Protein 2CWZ (pdb70)

B-factor: mean 22.05, std 9.09, range [7.59, 57.37]

CATH classification: 3.10.129.10

Nearest PDB structures (foldseek):
  1sbk-assembly1_A  TM=8.187E-01  e=1.752E-06  Escherichia coli
  3r32-assembly1_A  TM=8.625E-01  e=6.546E-06  Arthrobacter sp.
  4k4c-assembly1_D  TM=8.256E-01  e=8.232E-06  Escherichia coli K-12
  1vh5-assembly1_A  TM=8.124E-01  e=4.139E-06  Escherichia coli
  3lz7-assembly1_A  TM=7.403E-01  e=2.771E-06  Haemophilus influenzae

Radius of gyration: 35.38 Å; Cα contacts (8 Å, |Δi|>4): 1167; chains: 4; bounding box: 105×49×68 Å

Structure (mmCIF, N/CA/C/O backbone):
data_2CWZ
#
_entry.id   2CWZ
#
_cell.length_a   109.501
_cell.length_b   114.104
_cell.length_c   49.823
_cell.angle_alpha   90.00
_cell.angle_beta   90.00
_cell.angle_gamma   90.00
#
_symmetry.space_group_name_H-M   'P 21 21 2'
#
loop_
_entity.id
_entity.type
_entity.pdbx_description
1 polymer 'thioesterase family protein'
2 non-polymer 1,2-ETHANEDIOL
3 water water
#
loop_
_atom_site.group_PDB
_atom_site.id
_atom_site.type_symbol
_atom_site.label_atom_id
_atom_site.label_alt_id
_atom_site.label_comp_id
_atom_site.label_asym_id
_atom_site.label_entity_id
_atom_site.label_seq_id
_atom_site.pdbx_PDB_ins_code
_atom_site.Cartn_x
_atom_site.Cartn_y
_atom_site.Cartn_z
_atom_site.occupancy
_atom_site.B_iso_or_equiv
_atom_site.auth_seq_id
_atom_site.auth_comp_id
_atom_site.auth_asym_id
_atom_site.auth_atom_id
_atom_site.pdbx_PDB_model_num
ATOM 9 N N . ARG A 1 2 ? 60.819 27.138 43.518 1.00 26.56 2 ARG A N 1
ATOM 10 C CA . ARG A 1 2 ? 60.899 25.713 43.233 1.00 25.06 2 ARG A CA 1
ATOM 11 C C . ARG A 1 2 ? 61.826 25.109 44.288 1.00 25.02 2 ARG A C 1
ATOM 12 O O . ARG A 1 2 ? 62.748 25.770 44.762 1.00 23.10 2 ARG A O 1
ATOM 20 N N . PRO A 1 3 ? 61.591 23.846 44.672 1.00 24.88 3 PRO A N 1
ATOM 21 C CA . PRO A 1 3 ? 62.429 23.192 45.682 1.00 24.39 3 PRO A CA 1
ATOM 22 C C . PRO A 1 3 ? 63.887 23.044 45.251 1.00 23.57 3 PRO A C 1
ATOM 23 O O . PRO A 1 3 ? 64.174 22.565 44.155 1.00 23.02 3 PRO A O 1
ATOM 27 N N . ILE A 1 4 ? 64.805 23.464 46.116 1.00 22.12 4 ILE A N 1
ATOM 28 C CA . ILE A 1 4 ? 66.232 23.362 45.827 1.00 21.10 4 ILE A CA 1
ATOM 29 C C . ILE A 1 4 ? 66.704 21.978 46.252 1.00 20.92 4 ILE A C 1
ATOM 30 O O . ILE A 1 4 ? 66.424 21.540 47.366 1.00 20.42 4 ILE A O 1
ATOM 35 N N . PRO A 1 5 ? 67.423 21.268 45.369 1.00 21.23 5 PRO A N 1
ATOM 36 C CA . PRO A 1 5 ? 67.910 19.929 45.713 1.00 22.29 5 PRO A CA 1
ATOM 37 C C . PRO A 1 5 ? 68.854 19.986 46.908 1.00 22.64 5 PRO A C 1
ATOM 38 O O . PRO A 1 5 ? 69.642 20.921 47.041 1.00 20.39 5 PRO A O 1
ATOM 42 N N . GLU A 1 6 ? 68.775 18.990 47.780 1.00 23.42 6 GLU A N 1
ATOM 43 C CA . GLU A 1 6 ? 69.659 18.962 48.931 1.00 24.30 6 GLU A CA 1
ATOM 44 C C . GLU A 1 6 ? 71.076 18.817 48.387 1.00 23.32 6 GLU A C 1
ATOM 45 O O . GLU A 1 6 ? 71.326 17.999 47.499 1.00 20.50 6 GLU A O 1
ATOM 51 N N . GLY A 1 7 ? 71.996 19.626 48.900 1.00 20.74 7 GLY A N 1
ATOM 52 C CA . GLY A 1 7 ? 73.371 19.554 48.444 1.00 18.93 7 GLY A CA 1
ATOM 53 C C . GLY A 1 7 ? 73.672 20.357 47.193 1.00 17.95 7 GLY A C 1
ATOM 54 O O . GLY A 1 7 ? 74.811 20.356 46.719 1.00 15.62 7 GLY A O 1
ATOM 55 N N . TYR A 1 8 ? 72.668 21.039 46.646 1.00 17.63 8 TYR A N 1
ATOM 56 C CA . TYR A 1 8 ? 72.877 21.843 45.444 1.00 16.56 8 TYR A CA 1
ATOM 57 C C . TYR A 1 8 ? 73.987 22.858 45.718 1.00 16.33 8 TYR A C 1
ATOM 58 O O . TYR A 1 8 ? 73.963 23.548 46.740 1.00 16.37 8 TYR A O 1
ATOM 67 N N . GLU A 1 9 ? 74.956 22.954 44.814 1.00 16.25 9 GLU A N 1
ATOM 68 C CA . GLU A 1 9 ? 76.058 23.891 45.003 1.00 16.07 9 GLU A CA 1
ATOM 69 C C . GLU A 1 9 ? 76.171 24.987 43.952 1.00 16.68 9 GLU A C 1
ATOM 70 O O . GLU A 1 9 ? 75.824 24.799 42.784 1.00 16.00 9 GLU A O 1
ATOM 76 N N . ALA A 1 10 ? 76.671 26.134 44.397 1.00 16.28 10 ALA A N 1
ATOM 77 C CA . ALA A 1 10 ? 76.905 27.290 43.545 1.00 17.00 10 ALA A CA 1
ATOM 78 C C . ALA A 1 10 ? 78.292 27.779 43.939 1.00 17.34 10 ALA A C 1
ATOM 79 O O . ALA A 1 10 ? 78.680 27.684 45.106 1.00 15.44 10 ALA A O 1
ATOM 81 N N . VAL A 1 11 ? 79.041 28.299 42.977 1.00 16.34 11 VAL A N 1
ATOM 82 C CA . VAL A 1 11 ? 80.387 28.767 43.265 1.00 18.84 11 VAL A CA 1
ATOM 83 C C . VAL A 1 11 ? 80.650 30.180 42.775 1.00 19.54 11 VAL A C 1
ATOM 84 O O . VAL A 1 11 ? 80.045 30.640 41.808 1.00 20.88 11 VAL A O 1
ATOM 88 N N . PHE A 1 12 ? 81.546 30.870 43.469 1.00 19.07 12 PHE A N 1
ATOM 89 C CA . PHE A 1 12 ? 81.958 32.201 43.066 1.00 18.26 12 PHE A CA 1
ATOM 90 C C . PHE A 1 12 ? 83.472 32.194 43.123 1.00 18.56 12 PHE A C 1
ATOM 91 O O . PHE A 1 12 ? 84.063 31.803 44.130 1.00 16.89 12 PHE A O 1
ATOM 99 N N . GLU A 1 13 ? 84.100 32.622 42.038 1.00 17.22 13 GLU A N 1
ATOM 100 C CA . GLU A 1 13 ? 85.549 32.645 41.981 1.00 19.10 13 GLU A CA 1
ATOM 101 C C . GLU A 1 13 ? 86.026 34.045 41.649 1.00 18.61 13 GLU A C 1
ATOM 102 O O . GLU A 1 13 ? 85.387 34.769 40.888 1.00 18.79 13 GLU A O 1
ATOM 108 N N . THR A 1 14 ? 87.149 34.430 42.235 1.00 19.70 14 THR A N 1
ATOM 109 C CA . THR A 1 14 ? 87.697 35.751 41.991 1.00 21.19 14 THR A CA 1
ATOM 110 C C . THR A 1 14 ? 89.184 35.733 42.281 1.00 21.31 14 THR A C 1
ATOM 111 O O . THR A 1 14 ? 89.756 34.693 42.614 1.00 20.53 14 THR A O 1
ATOM 115 N N . VAL A 1 15 ? 89.805 36.894 42.133 1.00 21.66 15 VAL A N 1
ATOM 116 C CA . VAL A 1 15 ? 91.223 37.050 42.400 1.00 21.52 15 VAL A CA 1
ATOM 117 C C . VAL A 1 15 ? 91.308 38.157 43.431 1.00 21.77 15 VAL A C 1
ATOM 118 O O . VAL A 1 15 ? 90.708 39.218 43.258 1.00 22.20 15 VAL A O 1
ATOM 122 N N . VAL A 1 16 ? 92.036 37.903 44.511 1.00 20.27 16 VAL A N 1
ATOM 123 C CA . VAL A 1 16 ? 92.183 38.887 45.570 1.00 21.18 16 VAL A CA 1
ATOM 124 C C . VAL A 1 16 ? 92.883 40.139 45.054 1.00 22.79 16 VAL A C 1
ATOM 125 O O . VAL A 1 16 ? 93.980 40.064 44.501 1.00 22.85 16 VAL A O 1
ATOM 129 N N . THR A 1 17 ? 92.239 41.287 45.224 1.00 22.64 17 THR A N 1
ATOM 130 C CA . THR A 1 17 ? 92.824 42.548 44.788 1.00 23.99 17 THR A CA 1
ATOM 131 C C . THR A 1 17 ? 93.214 43.350 46.016 1.00 25.41 17 THR A C 1
ATOM 132 O O . THR A 1 17 ? 92.751 43.073 47.125 1.00 24.05 17 THR A O 1
ATOM 136 N N . PRO A 1 18 ? 94.082 44.356 45.842 1.00 26.01 18 PRO A N 1
ATOM 137 C CA . PRO A 1 18 ? 94.497 45.170 46.986 1.00 25.71 18 PRO A CA 1
ATOM 138 C C . PRO A 1 18 ? 93.309 45.768 47.740 1.00 24.73 18 PRO A C 1
ATOM 139 O O . PRO A 1 18 ? 93.361 45.952 48.958 1.00 24.05 18 PRO A O 1
ATOM 143 N N . GLU A 1 19 ? 92.236 46.055 47.012 1.00 24.19 19 GLU A N 1
ATOM 144 C CA . GLU A 1 19 ? 91.042 46.642 47.603 1.00 25.59 19 GLU A CA 1
ATOM 145 C C . GLU A 1 19 ? 90.329 45.686 48.557 1.00 24.34 19 GLU A C 1
ATOM 146 O O . GLU A 1 19 ? 89.466 46.102 49.334 1.00 22.38 19 GLU A O 1
ATOM 160 N N . THR A 1 21 ? 91.858 43.810 50.968 1.00 21.63 21 THR A N 1
ATOM 161 C CA . THR A 1 21 ? 92.609 43.531 52.191 1.00 22.99 21 THR A CA 1
ATOM 162 C C . THR A 1 21 ? 91.990 44.230 53.402 1.00 23.32 21 THR A C 1
ATOM 163 O O . THR A 1 21 ? 91.135 45.102 53.253 1.00 25.59 21 THR A O 1
ATOM 167 N N . VAL A 1 22 ? 92.422 43.839 54.598 1.00 23.49 22 VAL A N 1
ATOM 168 C CA . VAL A 1 22 ? 91.895 44.414 55.834 1.00 24.39 22 VAL A CA 1
ATOM 169 C C . VAL A 1 22 ? 92.236 45.898 55.985 1.00 24.91 22 VAL A C 1
ATOM 170 O O . VAL A 1 22 ? 93.379 46.255 56.262 1.00 25.70 22 VAL A O 1
ATOM 174 N N . ARG A 1 23 ? 91.233 46.755 55.810 1.00 26.00 23 ARG A N 1
ATOM 175 C CA . ARG A 1 23 ? 91.420 48.200 55.926 1.00 27.30 23 ARG A CA 1
ATOM 176 C C . ARG A 1 23 ? 90.135 48.812 56.482 1.00 27.01 23 ARG A C 1
ATOM 177 O O . ARG A 1 23 ? 89.068 48.669 55.887 1.00 27.19 23 ARG A O 1
ATOM 185 N N . PHE A 1 24 ? 90.240 49.496 57.618 1.00 26.74 24 PHE A N 1
ATOM 186 C CA . PHE A 1 24 ? 89.070 50.097 58.256 1.00 26.83 24 PHE A CA 1
ATOM 187 C C . PHE A 1 24 ? 89.022 51.615 58.229 1.00 28.09 24 PHE A C 1
ATOM 188 O O . PHE A 1 24 ? 90.044 52.288 58.079 1.00 26.99 24 PHE A O 1
ATOM 196 N N . GLU A 1 25 ? 87.816 52.148 58.385 1.00 28.63 25 GLU A N 1
ATOM 197 C CA . GLU A 1 25 ? 87.638 53.585 58.449 1.00 30.11 25 GLU A CA 1
ATOM 198 C C . GLU A 1 25 ? 88.241 53.943 59.807 1.00 30.50 25 GLU A C 1
ATOM 199 O O . GLU A 1 25 ? 88.216 53.126 60.731 1.00 30.72 25 GLU A O 1
ATOM 205 N N . GLU A 1 26 ? 88.800 55.142 59.917 1.00 30.67 26 GLU A N 1
ATOM 206 C CA . GLU A 1 26 ? 89.423 55.607 61.156 1.00 31.82 26 GLU A CA 1
ATOM 207 C C . GLU A 1 26 ? 90.785 54.955 61.419 1.00 32.17 26 GLU A C 1
ATOM 208 O O . GLU A 1 26 ? 91.785 55.649 61.595 1.00 32.72 26 GLU A O 1
ATOM 214 N N . LEU A 1 27 ? 90.819 53.624 61.445 1.00 31.21 27 LEU A N 1
ATOM 215 C CA . LEU A 1 27 ? 92.053 52.891 61.727 1.00 30.98 27 LEU A CA 1
ATOM 216 C C . LEU A 1 27 ? 93.025 52.755 60.556 1.00 31.26 27 LEU A C 1
ATOM 217 O O . LEU A 1 27 ? 94.241 52.726 60.755 1.00 31.46 27 LEU A O 1
ATOM 222 N N . GLY A 1 28 ? 92.494 52.660 59.342 1.00 31.23 28 GLY A N 1
ATOM 223 C CA . GLY A 1 28 ? 93.351 52.523 58.178 1.00 31.18 28 GLY A CA 1
ATOM 224 C C . GLY A 1 28 ? 93.750 51.081 57.909 1.00 31.14 28 GLY A C 1
ATOM 225 O O . GLY A 1 28 ? 93.094 50.157 58.388 1.00 30.36 28 GLY A O 1
ATOM 226 N N . PRO A 1 29 ? 94.833 50.858 57.146 1.00 30.89 29 PRO A N 1
ATOM 227 C CA . PRO A 1 29 ? 95.346 49.528 56.794 1.00 30.38 29 PRO A CA 1
ATOM 228 C C . PRO A 1 29 ? 95.714 48.710 58.029 1.00 29.61 29 PRO A C 1
ATOM 229 O O . PRO A 1 29 ? 96.348 49.227 58.949 1.00 29.64 29 PRO A O 1
ATOM 233 N N . VAL A 1 30 ? 95.329 47.437 58.052 1.00 29.04 30 VAL A N 1
ATOM 234 C CA . VAL A 1 30 ? 95.646 46.580 59.191 1.00 28.25 30 VAL A CA 1
ATOM 235 C C . VAL A 1 30 ? 96.440 45.337 58.776 1.00 28.98 30 VAL A C 1
ATOM 236 O O . VAL A 1 30 ? 97.517 45.079 59.313 1.00 29.45 30 VAL A O 1
ATOM 240 N N . HIS A 1 31 ? 95.903 44.571 57.829 1.00 27.60 31 HIS A N 1
ATOM 241 C CA . HIS A 1 31 ? 96.569 43.361 57.342 1.00 28.07 31 HIS A CA 1
ATOM 242 C C . HIS A 1 31 ? 96.482 43.274 55.818 1.00 27.21 31 HIS A C 1
ATOM 243 O O . HIS A 1 31 ? 95.407 43.448 55.241 1.00 27.65 31 HIS A O 1
ATOM 250 N N . PRO A 1 32 ? 97.614 42.991 55.149 1.00 26.94 32 PRO A N 1
ATOM 251 C CA . PRO A 1 32 ? 97.686 42.879 53.688 1.00 25.50 32 PRO A CA 1
ATOM 252 C C . PRO A 1 32 ? 97.155 41.562 53.115 1.00 24.38 32 PRO A C 1
ATOM 253 O O . PRO A 1 32 ? 97.763 40.983 52.217 1.00 22.38 32 PRO A O 1
ATOM 257 N N . VAL A 1 33 ? 96.024 41.093 53.630 1.00 21.28 33 VAL A N 1
ATOM 258 C CA . VAL A 1 33 ? 95.438 39.850 53.145 1.00 20.79 33 VAL A CA 1
ATOM 259 C C . VAL A 1 33 ? 93.924 39.956 52.990 1.00 18.70 33 VAL A C 1
ATOM 260 O O . VAL A 1 33 ? 93.296 40.860 53.539 1.00 19.32 33 VAL A O 1
ATOM 264 N N . TYR A 1 34 ? 93.361 39.027 52.222 1.00 18.62 34 TYR A N 1
ATOM 265 C CA . TYR A 1 34 ? 91.924 38.938 51.962 1.00 17.63 34 TYR A CA 1
ATOM 266 C C . TYR A 1 34 ? 91.180 39.116 53.288 1.00 16.60 34 TYR A C 1
ATOM 267 O O . TYR A 1 34 ? 91.361 38.331 54.224 1.00 15.66 34 TYR A O 1
ATOM 276 N N . ALA A 1 35 ? 90.352 40.155 53.362 1.00 16.16 35 ALA A N 1
ATOM 277 C CA . ALA A 1 35 ? 89.605 40.471 54.578 1.00 14.84 35 ALA A CA 1
ATOM 278 C C . ALA A 1 35 ? 88.411 39.562 54.848 1.00 14.39 35 ALA A C 1
ATOM 279 O O . ALA A 1 35 ? 87.758 39.077 53.927 1.00 14.12 35 ALA A O 1
ATOM 281 N N . THR A 1 36 ? 88.125 39.348 56.126 1.00 15.37 36 THR A N 1
ATOM 282 C CA . THR A 1 36 ? 87.009 38.502 56.520 1.00 16.26 36 THR A CA 1
ATOM 283 C C . THR A 1 36 ? 85.691 39.056 55.978 1.00 16.68 36 THR A C 1
ATOM 284 O O . THR A 1 36 ? 84.858 38.299 55.477 1.00 15.95 36 THR A O 1
ATOM 288 N N . TYR A 1 37 ? 85.499 40.372 56.055 1.00 15.62 37 TYR A N 1
ATOM 289 C CA . TYR A 1 37 ? 84.254 40.950 55.556 1.00 15.72 37 TYR A CA 1
ATOM 290 C C . TYR A 1 37 ? 84.111 40.820 54.041 1.00 14.93 37 TYR A C 1
ATOM 291 O O . TYR A 1 37 ? 82.995 40.810 53.523 1.00 15.01 37 TYR A O 1
ATOM 300 N N . TRP A 1 38 ? 85.229 40.721 53.325 1.00 14.09 38 TRP A N 1
ATOM 301 C CA . TRP A 1 38 ? 85.161 40.528 51.880 1.00 13.01 38 TRP A CA 1
ATOM 302 C C . TRP A 1 38 ? 84.796 39.065 51.620 1.00 12.96 38 TRP A C 1
ATOM 303 O O . TRP A 1 38 ? 84.049 38.754 50.688 1.00 14.66 38 TRP A O 1
ATOM 322 N N . VAL A 1 40 ? 82.988 37.297 53.539 1.00 11.47 40 VAL A N 1
ATOM 323 C CA . VAL A 1 40 ? 81.567 37.230 53.864 1.00 11.61 40 VAL A CA 1
ATOM 324 C C . VAL A 1 40 ? 80.730 37.696 52.677 1.00 10.21 40 VAL A C 1
ATOM 325 O O . VAL A 1 40 ? 79.733 37.071 52.328 1.00 11.38 40 VAL A O 1
ATOM 329 N N . LYS A 1 41 ? 81.138 38.799 52.058 1.00 10.73 41 LYS A N 1
ATOM 330 C CA . LYS A 1 41 ? 80.418 39.313 50.900 1.00 10.67 41 LYS A CA 1
ATOM 331 C C . LYS A 1 41 ? 80.340 38.236 49.826 1.00 10.84 41 LYS A C 1
ATOM 332 O O . LYS A 1 41 ? 79.285 37.997 49.242 1.00 10.28 41 LYS A O 1
ATOM 338 N N . HIS A 1 42 ? 81.462 37.575 49.574 1.00 11.41 42 HIS A N 1
ATOM 339 C CA . HIS A 1 42 ? 81.501 36.538 48.551 1.00 11.01 42 HIS A CA 1
ATOM 340 C C . HIS A 1 42 ? 80.737 35.269 48.935 1.00 10.81 42 HIS A C 1
ATOM 341 O O . HIS A 1 42 ? 80.231 34.563 48.063 1.00 11.84 42 HIS A O 1
ATOM 356 N N . GLU A 1 44 ? 78.029 35.398 50.699 1.00 11.85 44 GLU A N 1
ATOM 357 C CA . GLU A 1 44 ? 76.647 35.819 50.492 1.00 14.61 44 GLU A CA 1
ATOM 358 C C . GLU A 1 44 ? 76.344 35.712 49.007 1.00 14.20 44 GLU A C 1
ATOM 359 O O . GLU A 1 44 ? 75.255 35.303 48.612 1.00 13.21 44 GLU A O 1
ATOM 365 N N . LEU A 1 45 ? 77.324 36.084 48.188 1.00 14.00 45 LEU A N 1
ATOM 366 C CA . LEU A 1 45 ? 77.179 36.026 46.739 1.00 14.80 45 LEU A CA 1
ATOM 367 C C . LEU A 1 45 ? 76.978 34.588 46.262 1.00 14.55 45 LEU A C 1
ATOM 368 O O . LEU A 1 45 ? 76.070 34.314 45.478 1.00 14.12 45 LEU A O 1
ATOM 373 N N . ALA A 1 46 ? 77.816 33.670 46.737 1.00 14.45 46 ALA A N 1
ATOM 374 C CA . ALA A 1 46 ? 77.691 32.269 46.344 1.00 13.61 46 ALA A CA 1
ATOM 375 C C . ALA A 1 46 ? 76.342 31.733 46.813 1.00 13.60 46 ALA A C 1
ATOM 376 O O . ALA A 1 46 ? 75.675 30.983 46.100 1.00 14.60 46 ALA A O 1
ATOM 378 N N . GLY A 1 47 ? 75.942 32.129 48.017 1.00 13.73 47 GLY A N 1
ATOM 379 C CA . GLY A 1 47 ? 74.668 31.684 48.552 1.00 14.23 47 GLY A CA 1
ATOM 380 C C . GLY A 1 47 ? 73.493 32.147 47.708 1.00 15.38 47 GLY A C 1
ATOM 381 O O . GLY A 1 47 ? 72.528 31.406 47.511 1.00 16.41 47 GLY A O 1
ATOM 382 N N . ARG A 1 48 ? 73.558 33.377 47.212 1.00 14.32 48 ARG A N 1
ATOM 383 C CA . ARG A 1 48 ? 72.475 33.897 46.384 1.00 16.48 48 ARG A CA 1
ATOM 384 C C . ARG A 1 48 ? 72.402 33.145 45.053 1.00 16.03 48 ARG A C 1
ATOM 385 O O . ARG A 1 48 ? 71.318 32.948 44.501 1.00 17.91 48 ARG A O 1
ATOM 393 N N . LYS A 1 49 ? 73.550 32.713 44.542 1.00 16.19 49 LYS A N 1
ATOM 394 C CA . LYS A 1 49 ? 73.568 31.987 43.277 1.00 17.36 49 LYS A CA 1
ATOM 395 C C . LYS A 1 49 ? 72.857 30.646 43.411 1.00 17.34 49 LYS A C 1
ATOM 396 O O . LYS A 1 49 ? 72.504 30.019 42.416 1.00 19.21 49 LYS A O 1
ATOM 402 N N . ILE A 1 50 ? 72.625 30.219 44.648 1.00 17.47 50 ILE A N 1
ATOM 403 C CA . ILE A 1 50 ? 71.931 28.963 44.890 1.00 18.61 50 ILE A CA 1
ATOM 404 C C . ILE A 1 50 ? 70.426 29.116 44.674 1.00 19.03 50 ILE A C 1
ATOM 405 O O . ILE A 1 50 ? 69.784 28.237 44.100 1.00 19.73 50 ILE A O 1
ATOM 410 N N . ILE A 1 51 ? 69.865 30.234 45.127 1.00 17.99 51 ILE A N 1
ATOM 411 C CA . ILE A 1 51 ? 68.427 30.448 45.002 1.00 17.97 51 ILE A CA 1
ATOM 412 C C . ILE A 1 51 ? 67.940 31.036 43.677 1.00 18.69 51 ILE A C 1
ATOM 413 O O . ILE A 1 51 ? 66.801 30.793 43.275 1.00 20.07 51 ILE A O 1
ATOM 418 N N . LEU A 1 52 ? 68.791 31.795 42.995 1.00 18.33 52 LEU A N 1
ATOM 419 C CA . LEU A 1 52 ? 68.397 32.423 41.735 1.00 20.79 52 LEU A CA 1
ATOM 420 C C . LEU A 1 52 ? 67.746 31.498 40.699 1.00 21.53 52 LEU A C 1
ATOM 421 O O . LEU A 1 52 ? 66.735 31.858 40.099 1.00 22.41 52 LEU A O 1
ATOM 426 N N . PRO A 1 53 ? 68.309 30.298 40.476 1.00 21.96 53 PRO A N 1
ATOM 427 C CA . PRO A 1 53 ? 67.731 29.370 39.492 1.00 22.49 53 PRO A CA 1
ATOM 428 C C . PRO A 1 53 ? 66.372 28.794 39.887 1.00 22.50 53 PRO A C 1
ATOM 429 O O . PRO A 1 53 ? 65.686 28.188 39.063 1.00 22.70 53 PRO A O 1
ATOM 433 N N . PHE A 1 54 ? 65.981 28.996 41.141 1.00 21.11 54 PHE A N 1
ATOM 434 C CA . PHE A 1 54 ? 64.729 28.444 41.640 1.00 21.12 54 PHE A CA 1
ATOM 435 C C . PHE A 1 54 ? 63.634 29.455 41.961 1.00 20.47 54 PHE A C 1
ATOM 436 O O . PHE A 1 54 ? 62.482 29.074 42.168 1.00 22.10 54 PHE A O 1
ATOM 444 N N . LEU A 1 55 ? 63.985 30.735 42.010 1.00 21.08 55 LEU A N 1
ATOM 445 C CA . LEU A 1 55 ? 63.002 31.769 42.302 1.00 22.65 55 LEU A CA 1
ATOM 446 C C . LEU A 1 55 ? 61.950 31.843 41.202 1.00 26.04 55 LEU A C 1
ATOM 447 O O . LEU A 1 55 ? 62.276 31.863 40.014 1.00 26.38 55 LEU A O 1
ATOM 452 N N . GLU A 1 56 ? 60.686 31.871 41.606 1.00 28.02 56 GLU A N 1
ATOM 453 C CA . GLU A 1 56 ? 59.590 31.960 40.655 1.00 30.69 56 GLU A CA 1
ATOM 454 C C . GLU A 1 56 ? 59.236 33.430 40.462 1.00 31.26 56 GLU A C 1
ATOM 455 O O . GLU A 1 56 ? 59.524 34.262 41.322 1.00 31.66 56 GLU A O 1
ATOM 461 N N . GLU A 1 57 ? 58.627 33.749 39.325 1.00 31.64 57 GLU A N 1
ATOM 462 C CA . GLU A 1 57 ? 58.259 35.125 39.011 1.00 32.00 57 GLU A CA 1
ATOM 463 C C . GLU A 1 57 ? 57.693 35.888 40.208 1.00 30.25 57 GLU A C 1
ATOM 464 O O . GLU A 1 57 ? 56.812 35.396 40.914 1.00 29.38 57 GLU A O 1
ATOM 470 N N . GLY A 1 58 ? 58.217 37.090 40.431 1.00 29.56 58 GLY A N 1
ATOM 471 C CA . GLY A 1 58 ? 57.746 37.916 41.529 1.00 27.77 58 GLY A CA 1
ATOM 472 C C . GLY A 1 58 ? 58.435 37.697 42.864 1.00 27.55 58 GLY A C 1
ATOM 473 O O . GLY A 1 58 ? 58.231 38.478 43.797 1.00 26.15 58 GLY A O 1
ATOM 474 N N . GLU A 1 59 ? 59.244 36.646 42.967 1.00 25.98 59 GLU A N 1
ATOM 475 C CA . GLU A 1 59 ? 59.946 36.350 44.214 1.00 24.63 59 GLU A CA 1
ATOM 476 C C . GLU A 1 59 ? 61.310 37.014 44.297 1.00 22.84 59 GLU A C 1
ATOM 477 O O . GLU A 1 59 ? 61.936 37.322 43.283 1.00 23.46 59 GLU A O 1
ATOM 483 N N . GLU A 1 60 ? 61.769 37.212 45.527 1.00 21.12 60 GLU A N 1
ATOM 484 C CA . GLU A 1 60 ? 63.058 37.833 45.780 1.00 20.19 60 GLU A CA 1
ATOM 485 C C . GLU A 1 60 ? 63.681 37.181 47.008 1.00 19.43 60 GLU A C 1
ATOM 486 O O . GLU A 1 60 ? 62.986 36.569 47.820 1.00 17.79 60 GLU A O 1
ATOM 492 N N . GLY A 1 61 ? 64.995 37.310 47.131 1.00 19.08 61 GLY A N 1
ATOM 493 C CA . GLY A 1 61 ? 65.686 36.752 48.273 1.00 18.07 61 GLY A CA 1
ATOM 494 C C . GLY A 1 61 ? 66.450 37.853 48.978 1.00 18.08 61 GLY A C 1
ATOM 495 O O . GLY A 1 61 ? 67.018 38.727 48.325 1.00 17.19 61 GLY A O 1
ATOM 496 N N . ILE A 1 62 ? 66.443 37.829 50.307 1.00 17.79 62 ILE A N 1
ATOM 497 C CA . ILE A 1 62 ? 67.166 38.826 51.089 1.00 18.99 62 ILE A CA 1
ATOM 498 C C . ILE A 1 62 ? 68.064 38.127 52.107 1.00 18.09 62 ILE A C 1
ATOM 499 O O . ILE A 1 62 ? 67.677 37.115 52.696 1.00 17.37 62 ILE A O 1
ATOM 504 N N . GLY A 1 63 ? 69.264 38.665 52.303 1.00 17.36 63 GLY A N 1
ATOM 505 C CA . GLY A 1 63 ? 70.193 38.080 53.256 1.00 17.69 63 GLY A CA 1
ATOM 506 C C . GLY A 1 63 ? 69.701 38.301 54.672 1.00 16.99 63 GLY A C 1
ATOM 507 O O . GLY A 1 63 ? 69.321 39.413 55.034 1.00 19.16 63 GLY A O 1
ATOM 508 N N . SER A 1 64 ? 69.720 37.245 55.479 1.00 15.56 64 SER A N 1
ATOM 509 C CA . SER A 1 64 ? 69.244 37.318 56.856 1.00 14.91 64 SER A CA 1
ATOM 510 C C . SER A 1 64 ? 70.310 36.994 57.900 1.00 13.72 64 SER A C 1
ATOM 511 O O . SER A 1 64 ? 70.310 37.556 58.997 1.00 12.84 64 SER A O 1
ATOM 514 N N . TYR A 1 65 ? 71.213 36.084 57.558 1.00 12.05 65 TYR A N 1
ATOM 515 C CA . TYR A 1 65 ? 72.261 35.676 58.483 1.00 13.26 65 TYR A CA 1
ATOM 516 C C . TYR A 1 65 ? 73.531 35.257 57.759 1.00 13.41 65 TYR A C 1
ATOM 517 O O . TYR A 1 65 ? 73.474 34.672 56.679 1.00 12.16 65 TYR A O 1
ATOM 526 N N . VAL A 1 66 ? 74.675 35.568 58.364 1.00 11.84 66 VAL A N 1
ATOM 527 C CA . VAL A 1 66 ? 75.973 35.186 57.823 1.00 12.92 66 VAL A CA 1
ATOM 528 C C . VAL A 1 66 ? 76.879 34.841 58.997 1.00 14.69 66 VAL A C 1
ATOM 529 O O . VAL A 1 66 ? 76.787 35.437 60.069 1.00 12.14 66 VAL A O 1
ATOM 533 N N . GLU A 1 67 ? 77.752 33.869 58.780 1.00 14.12 67 GLU A N 1
ATOM 534 C CA . GLU A 1 67 ? 78.680 33.423 59.804 1.00 16.98 67 GLU A CA 1
ATOM 535 C C . GLU A 1 67 ? 79.923 32.955 59.067 1.00 15.23 67 GLU A C 1
ATOM 536 O O . GLU A 1 67 ? 79.812 32.303 58.034 1.00 15.22 67 GLU A O 1
ATOM 542 N N . ALA A 1 68 ? 81.104 33.297 59.572 1.00 13.45 68 ALA A N 1
ATOM 543 C CA . ALA A 1 68 ? 82.330 32.871 58.911 1.00 11.56 68 ALA A CA 1
ATOM 544 C C . ALA A 1 68 ? 83.516 32.775 59.856 1.00 12.61 68 ALA A C 1
ATOM 545 O O . ALA A 1 68 ? 83.754 33.672 60.663 1.00 11.64 68 ALA A O 1
ATOM 547 N N . ARG A 1 69 ? 84.246 31.670 59.763 1.00 12.25 69 ARG A N 1
ATOM 548 C CA . ARG A 1 69 ? 85.439 31.485 60.576 1.00 11.89 69 ARG A CA 1
ATOM 549 C C . ARG A 1 69 ? 86.588 31.520 59.581 1.00 12.58 69 ARG A C 1
ATOM 550 O O . ARG A 1 69 ? 86.619 30.739 58.629 1.00 11.59 69 ARG A O 1
ATOM 558 N N . HIS A 1 70 ? 87.514 32.447 59.792 1.00 13.78 70 HIS A N 1
ATOM 559 C CA . HIS A 1 70 ? 88.655 32.619 58.900 1.00 17.61 70 HIS A CA 1
ATOM 560 C C . HIS A 1 70 ? 89.779 31.703 59.372 1.00 18.36 70 HIS A C 1
ATOM 561 O O . HIS A 1 70 ? 90.404 31.956 60.397 1.00 21.95 70 HIS A O 1
ATOM 568 N N . LEU A 1 71 ? 90.028 30.642 58.611 1.00 16.88 71 LEU A N 1
ATOM 569 C CA . LEU A 1 71 ? 91.038 29.643 58.960 1.00 17.39 71 LEU A CA 1
ATOM 570 C C . LEU A 1 71 ? 92.430 29.862 58.380 1.00 18.43 71 LEU A C 1
ATOM 571 O O . LEU A 1 71 ? 93.432 29.568 59.030 1.00 19.78 71 LEU A O 1
ATOM 576 N N . ALA A 1 72 ? 92.490 30.353 57.151 1.00 18.35 72 ALA A N 1
ATOM 577 C CA . ALA A 1 72 ? 93.767 30.590 56.492 1.00 17.99 72 ALA A CA 1
ATOM 578 C C . ALA A 1 72 ? 93.676 31.862 55.670 1.00 16.83 72 ALA A C 1
ATOM 579 O O . ALA A 1 72 ? 92.593 32.417 55.496 1.00 17.32 72 ALA A O 1
ATOM 581 N N . SER A 1 73 ? 94.812 32.314 55.150 1.00 16.88 73 SER A N 1
ATOM 582 C CA . SER A 1 73 ? 94.846 33.546 54.377 1.00 17.29 73 SER A CA 1
ATOM 583 C C . SER A 1 73 ? 94.918 33.370 52.867 1.00 16.59 73 SER A C 1
ATOM 584 O O . SER A 1 73 ? 95.227 32.294 52.358 1.00 15.64 73 SER A O 1
ATOM 587 N N . ALA A 1 74 ? 94.620 34.458 52.167 1.00 16.99 74 ALA A N 1
ATOM 588 C CA . ALA A 1 74 ? 94.683 34.513 50.714 1.00 17.74 74 ALA A CA 1
ATOM 589 C C . ALA A 1 74 ? 95.387 35.834 50.422 1.00 19.30 74 ALA A C 1
ATOM 590 O O . ALA A 1 74 ? 94.953 36.890 50.884 1.00 18.72 74 ALA A O 1
ATOM 592 N N . LEU A 1 75 ? 96.482 35.772 49.671 1.00 20.33 75 LEU A N 1
ATOM 593 C CA . LEU A 1 75 ? 97.253 36.969 49.349 1.00 20.64 75 LEU A CA 1
ATOM 594 C C . LEU A 1 75 ? 96.765 37.660 48.085 1.00 20.93 75 LEU A C 1
ATOM 595 O O . LEU A 1 75 ? 96.203 37.023 47.198 1.00 20.25 75 LEU A O 1
ATOM 600 N N . PRO A 1 76 ? 96.969 38.984 47.990 1.00 21.83 76 PRO A N 1
ATOM 601 C CA . PRO A 1 76 ? 96.531 39.710 46.796 1.00 22.30 76 PRO A CA 1
ATOM 602 C C . PRO A 1 76 ? 97.125 39.022 45.568 1.00 22.95 76 PRO A C 1
ATOM 603 O O . PRO A 1 76 ? 98.296 38.640 45.575 1.00 23.08 76 PRO A O 1
ATOM 607 N N . GLY A 1 77 ? 96.315 38.848 44.528 1.00 22.49 77 GLY A N 1
ATOM 608 C CA . GLY A 1 77 ? 96.794 38.192 43.325 1.00 22.54 77 GLY A CA 1
ATOM 609 C C . GLY A 1 77 ? 96.419 36.720 43.270 1.00 23.35 77 GLY A C 1
ATOM 610 O O . GLY A 1 77 ? 96.420 36.112 42.199 1.00 23.68 77 GLY A O 1
ATOM 619 N N . ARG A 1 79 ? 93.995 33.367 43.492 1.00 20.33 79 ARG A N 1
ATOM 620 C CA . ARG A 1 79 ? 92.629 33.056 43.110 1.00 21.04 79 ARG A CA 1
ATOM 621 C C . ARG A 1 79 ? 91.947 32.516 44.362 1.00 20.14 79 ARG A C 1
ATOM 622 O O . ARG A 1 79 ? 92.592 31.907 45.213 1.00 19.84 79 ARG A O 1
ATOM 630 N N . VAL A 1 80 ? 90.650 32.769 44.482 1.00 18.62 80 VAL A N 1
ATOM 631 C CA . VAL A 1 80 ? 89.875 32.279 45.612 1.00 17.58 80 VAL A CA 1
ATOM 632 C C . VAL A 1 80 ? 88.581 31.707 45.058 1.00 17.23 80 VAL A C 1
ATOM 633 O O . VAL A 1 80 ? 88.008 32.254 44.111 1.00 16.65 80 VAL A O 1
ATOM 637 N N . ARG A 1 81 ? 88.140 30.591 45.629 1.00 15.00 81 ARG A N 1
ATOM 638 C CA . ARG A 1 81 ? 86.903 29.952 45.203 1.00 14.34 81 ARG A CA 1
ATOM 639 C C . ARG A 1 81 ? 86.012 29.739 46.417 1.00 14.52 81 ARG A C 1
ATOM 640 O O . ARG A 1 81 ? 86.427 29.149 47.413 1.00 13.99 81 ARG A O 1
ATOM 648 N N . VAL A 1 82 ? 84.786 30.237 46.325 1.00 14.13 82 VAL A N 1
ATOM 649 C CA . VAL A 1 82 ? 83.822 30.111 47.404 1.00 13.47 82 VAL A CA 1
ATOM 650 C C . VAL A 1 82 ? 82.718 29.157 46.966 1.00 15.29 82 VAL A C 1
ATOM 651 O O . VAL A 1 82 ? 82.087 29.355 45.926 1.00 14.72 82 VAL A O 1
ATOM 655 N N . VAL A 1 83 ? 82.494 28.120 47.765 1.00 14.59 83 VAL A N 1
ATOM 656 C CA . VAL A 1 83 ? 81.481 27.122 47.457 1.00 14.42 83 VAL A CA 1
ATOM 657 C C . VAL A 1 83 ? 80.338 27.140 48.461 1.00 15.48 83 VAL A C 1
ATOM 658 O O . VAL A 1 83 ? 80.554 26.955 49.661 1.00 17.28 83 VAL A O 1
ATOM 662 N N . ALA A 1 84 ? 79.126 27.367 47.965 1.00 12.32 84 ALA A N 1
ATOM 663 C CA . ALA A 1 84 ? 77.939 27.382 48.809 1.00 12.85 84 ALA A CA 1
ATOM 664 C C . ALA A 1 84 ? 77.162 26.106 48.519 1.00 12.62 84 ALA A C 1
ATOM 665 O O . ALA A 1 84 ? 77.061 25.678 47.367 1.00 12.55 84 ALA A O 1
ATOM 667 N N . ARG A 1 85 ? 76.626 25.495 49.569 1.00 11.73 85 ARG A N 1
ATOM 668 C CA . ARG A 1 85 ? 75.871 24.259 49.428 1.00 13.58 85 ARG A CA 1
ATOM 669 C C . ARG A 1 85 ? 74.541 24.355 50.158 1.00 12.95 85 ARG A C 1
ATOM 670 O O . ARG A 1 85 ? 74.489 24.707 51.338 1.00 12.17 85 ARG A O 1
ATOM 678 N N . HIS A 1 86 ? 73.461 24.053 49.449 1.00 13.79 86 HIS A N 1
ATOM 679 C CA . HIS A 1 86 ? 72.142 24.103 50.056 1.00 14.59 86 HIS A CA 1
ATOM 680 C C . HIS A 1 86 ? 72.023 23.007 51.104 1.00 16.31 86 HIS A C 1
ATOM 681 O O . HIS A 1 86 ? 72.170 21.823 50.795 1.00 16.49 86 HIS A O 1
ATOM 688 N N . GLU A 1 87 ? 71.771 23.407 52.346 1.00 17.43 87 GLU A N 1
ATOM 689 C CA . GLU A 1 87 ? 71.619 22.454 53.433 1.00 20.35 87 GLU A CA 1
ATOM 690 C C . GLU A 1 87 ? 70.153 22.063 53.548 1.00 20.91 87 GLU A C 1
ATOM 691 O O . GLU A 1 87 ? 69.810 20.881 53.506 1.00 21.88 87 GLU A O 1
ATOM 697 N N . LYS A 1 88 ? 69.290 23.064 53.688 1.00 19.81 88 LYS A N 1
ATOM 698 C CA . LYS A 1 88 ? 67.860 22.820 53.808 1.00 19.72 88 LYS A CA 1
ATOM 699 C C . LYS A 1 88 ? 67.062 24.109 53.680 1.00 19.55 88 LYS A C 1
ATOM 700 O O . LYS A 1 88 ? 67.597 25.210 53.809 1.00 16.25 88 LYS A O 1
ATOM 706 N N . THR A 1 89 ? 65.768 23.952 53.430 1.00 18.80 89 THR A N 1
ATOM 707 C CA . THR A 1 89 ? 64.858 25.079 53.304 1.00 19.59 89 THR A CA 1
ATOM 708 C C . THR A 1 89 ? 63.692 24.842 54.254 1.00 21.24 89 THR A C 1
ATOM 709 O O . THR A 1 89 ? 63.016 23.816 54.168 1.00 21.42 89 THR A O 1
ATOM 713 N N . GLU A 1 90 ? 63.473 25.776 55.172 1.00 21.85 90 GLU A N 1
ATOM 714 C CA . GLU A 1 90 ? 62.373 25.656 56.117 1.00 23.82 90 GLU A CA 1
ATOM 715 C C . GLU A 1 90 ? 61.475 26.867 55.938 1.00 22.65 90 GLU A C 1
ATOM 716 O O . GLU A 1 90 ? 61.877 28.001 56.196 1.00 22.24 90 GLU A O 1
ATOM 722 N N . GLY A 1 91 ? 60.256 26.616 55.476 1.00 23.82 91 GLY A N 1
ATOM 723 C CA . GLY A 1 91 ? 59.336 27.708 55.237 1.00 22.32 91 GLY A CA 1
ATOM 724 C C . GLY A 1 91 ? 59.908 28.547 54.113 1.00 22.49 91 GLY A C 1
ATOM 725 O O . GLY A 1 91 ? 60.171 28.034 53.025 1.00 23.25 91 GLY A O 1
ATOM 726 N N . ASN A 1 92 ? 60.125 29.830 54.374 1.00 21.52 92 ASN A N 1
ATOM 727 C CA . ASN A 1 92 ? 60.674 30.724 53.363 1.00 20.96 92 ASN A CA 1
ATOM 728 C C . ASN A 1 92 ? 62.134 31.053 53.664 1.00 18.74 92 ASN A C 1
ATOM 729 O O . ASN A 1 92 ? 62.668 32.039 53.165 1.00 19.23 92 ASN A O 1
ATOM 734 N N . ARG A 1 93 ? 62.775 30.212 54.469 1.00 17.80 93 ARG A N 1
ATOM 735 C CA . ARG A 1 93 ? 64.168 30.424 54.851 1.00 16.25 93 ARG A CA 1
ATOM 736 C C . ARG A 1 93 ? 65.089 29.361 54.258 1.00 15.24 93 ARG A C 1
ATOM 737 O O . ARG A 1 93 ? 64.907 28.164 54.483 1.00 15.80 93 ARG A O 1
ATOM 745 N N . VAL A 1 94 ? 66.082 29.811 53.500 1.00 14.79 94 VAL A N 1
ATOM 746 C CA . VAL A 1 94 ? 67.038 28.912 52.859 1.00 13.77 94 VAL A CA 1
ATOM 747 C C . VAL A 1 94 ? 68.361 28.892 53.626 1.00 14.08 94 VAL A C 1
ATOM 748 O O . VAL A 1 94 ? 68.983 29.932 53.822 1.00 11.73 94 VAL A O 1
ATOM 752 N N . TYR A 1 95 ? 68.775 27.701 54.053 1.00 13.04 95 TYR A N 1
ATOM 753 C CA . TYR A 1 95 ? 70.019 27.531 54.801 1.00 14.99 95 TYR A CA 1
ATOM 754 C C . TYR A 1 95 ? 71.117 26.976 53.904 1.00 14.09 95 TYR A C 1
ATOM 755 O O . TYR A 1 95 ? 70.910 25.977 53.210 1.00 14.46 95 TYR A O 1
ATOM 764 N N . ALA A 1 96 ? 72.285 27.610 53.929 1.00 13.13 96 ALA A N 1
ATOM 765 C CA . ALA A 1 96 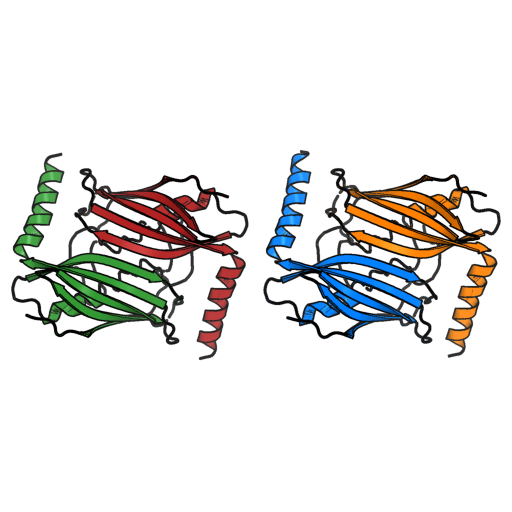? 73.402 27.151 53.118 1.00 12.65 96 ALA A CA 1
ATOM 766 C C . ALA A 1 96 ? 74.713 27.112 53.893 1.00 13.20 96 ALA A C 1
ATOM 767 O O . ALA A 1 96 ? 74.954 27.937 54.775 1.00 13.94 96 ALA A O 1
ATOM 769 N N . ARG A 1 97 ? 75.546 26.130 53.566 1.00 11.03 97 ARG A N 1
ATOM 770 C CA . ARG A 1 97 ? 76.863 25.989 54.174 1.00 12.38 97 ARG A CA 1
ATOM 771 C C . ARG A 1 97 ? 77.831 26.595 53.167 1.00 12.77 97 ARG A C 1
ATOM 772 O O . ARG A 1 97 ? 77.593 26.521 51.964 1.00 13.29 97 ARG A O 1
ATOM 780 N N . VAL A 1 98 ? 78.915 27.196 53.645 1.00 12.19 98 VAL A N 1
ATOM 781 C CA . VAL A 1 98 ? 79.893 27.785 52.744 1.00 11.67 98 VAL A CA 1
ATOM 782 C C . VAL A 1 98 ? 81.323 27.447 53.151 1.00 12.66 98 VAL A C 1
ATOM 783 O O . VAL A 1 98 ? 81.642 27.348 54.335 1.00 10.05 98 VAL A O 1
ATOM 787 N N . GLU A 1 99 ? 82.173 27.256 52.148 1.00 11.95 99 GLU A N 1
ATOM 788 C CA . GLU A 1 99 ? 83.581 26.943 52.353 1.00 13.32 99 GLU A CA 1
ATOM 789 C C . GLU A 1 99 ? 84.340 27.689 51.265 1.00 13.50 99 GLU A C 1
ATOM 790 O O . GLU A 1 99 ? 83.855 27.821 50.138 1.00 15.01 99 GLU A O 1
ATOM 796 N N . ALA A 1 100 ? 85.514 28.200 51.610 1.00 12.20 100 ALA A N 1
ATOM 797 C CA . ALA A 1 100 ? 86.316 28.965 50.667 1.00 11.92 100 ALA A CA 1
ATOM 798 C C . ALA A 1 100 ? 87.742 28.446 50.633 1.00 10.97 100 ALA A C 1
ATOM 799 O O . ALA A 1 100 ? 88.282 28.024 51.652 1.00 10.15 100 ALA A O 1
ATOM 801 N N . TYR A 1 101 ? 88.350 28.487 49.452 1.00 11.54 101 TYR A N 1
ATOM 802 C CA . TYR A 1 101 ? 89.712 27.997 49.279 1.00 12.49 101 TYR A CA 1
ATOM 803 C C . TYR A 1 101 ? 90.573 29.010 48.548 1.00 13.19 101 TYR A C 1
ATOM 804 O O . TYR A 1 101 ? 90.067 29.787 47.739 1.00 14.14 101 TYR A O 1
ATOM 813 N N . ASN A 1 102 ? 91.874 29.008 48.827 1.00 13.63 10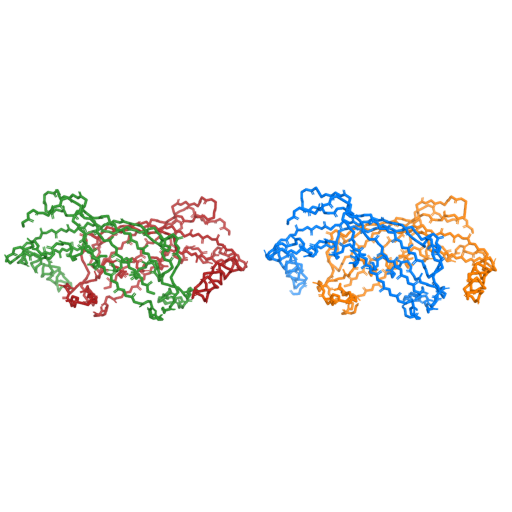2 ASN A N 1
ATOM 814 C CA . ASN A 1 102 ? 92.760 29.909 48.109 1.00 14.67 102 ASN A CA 1
ATOM 815 C C . ASN A 1 102 ? 93.380 29.115 46.961 1.00 17.39 102 ASN A C 1
ATOM 816 O O . ASN A 1 102 ? 93.139 27.914 46.818 1.00 18.75 102 ASN A O 1
ATOM 821 N N . GLU A 1 103 ? 94.171 29.794 46.144 1.00 19.65 103 GLU A N 1
ATOM 822 C CA . GLU A 1 103 ? 94.813 29.190 44.983 1.00 21.04 103 GLU A CA 1
ATOM 823 C C . GLU A 1 103 ? 95.598 27.911 45.264 1.00 20.90 103 GLU A C 1
ATOM 824 O O . GLU A 1 103 ? 95.651 27.011 44.424 1.00 20.19 103 GLU A O 1
ATOM 830 N N . LEU A 1 104 ? 96.205 27.834 46.443 1.00 20.44 104 LEU A N 1
ATOM 831 C CA . LEU A 1 104 ? 97.001 26.673 46.821 1.00 21.28 104 LEU A CA 1
ATOM 832 C C . LEU A 1 104 ? 96.133 25.507 47.276 1.00 20.13 104 LEU A C 1
ATOM 833 O O . LEU A 1 104 ? 96.632 24.412 47.523 1.00 21.22 104 LEU A O 1
ATOM 838 N N . GLY A 1 105 ? 94.832 25.748 47.385 1.00 19.93 105 GLY A N 1
ATOM 839 C CA . GLY A 1 105 ? 93.925 24.703 47.814 1.00 18.15 105 GLY A CA 1
ATOM 840 C C . GLY A 1 105 ? 93.656 24.708 49.310 1.00 17.20 105 GLY A C 1
ATOM 841 O O . GLY A 1 105 ? 92.906 23.866 49.805 1.00 17.36 105 GLY A O 1
ATOM 842 N N . ASP A 1 106 ? 94.264 25.644 50.035 1.00 15.59 106 ASP A N 1
ATOM 843 C CA . ASP A 1 106 ? 94.054 25.718 51.481 1.00 15.94 106 ASP A CA 1
ATOM 844 C C . ASP A 1 106 ? 92.620 26.124 51.781 1.00 14.76 106 ASP A C 1
ATOM 845 O O . ASP A 1 106 ? 92.034 26.932 51.061 1.00 12.36 106 ASP A O 1
ATOM 850 N N . LEU A 1 107 ? 92.059 25.565 52.847 1.00 13.62 107 LEU A N 1
ATOM 851 C CA . LEU A 1 107 ? 90.708 25.923 53.256 1.00 12.84 107 LEU A CA 1
ATOM 852 C C . LEU A 1 107 ? 90.886 27.223 54.034 1.00 13.23 107 LEU A C 1
ATOM 853 O O . LEU A 1 107 ? 91.417 27.215 55.145 1.00 12.95 107 LEU A O 1
ATOM 858 N N . ILE A 1 108 ? 90.463 28.340 53.452 1.00 11.89 108 ILE A N 1
ATOM 859 C CA . ILE A 1 108 ? 90.631 29.628 54.118 1.00 11.61 108 ILE A CA 1
ATOM 860 C C . ILE A 1 108 ? 89.460 30.058 54.985 1.00 11.31 108 ILE A C 1
ATOM 861 O O . ILE A 1 108 ? 89.613 30.926 55.843 1.00 11.80 108 ILE A O 1
ATOM 866 N N . GLY A 1 109 ? 88.298 29.451 54.774 1.00 10.88 109 GLY A N 1
ATOM 867 C CA . GLY A 1 109 ? 87.144 29.816 55.573 1.00 12.42 109 GLY A CA 1
ATOM 868 C C . GLY A 1 109 ? 85.954 28.886 55.449 1.00 11.03 109 GLY A C 1
ATOM 869 O O . GLY A 1 109 ? 85.756 28.237 54.421 1.00 10.39 109 GLY A O 1
ATOM 870 N N . VAL A 1 110 ? 85.173 28.813 56.523 1.00 10.83 110 VAL A N 1
ATOM 871 C CA . VAL A 1 110 ? 83.967 28.000 56.555 1.00 11.57 110 VAL A CA 1
ATOM 872 C C . VAL A 1 110 ? 82.879 28.833 57.222 1.00 13.14 110 VAL A C 1
ATOM 873 O O . VAL A 1 110 ? 83.158 29.628 58.121 1.00 13.21 110 VAL A O 1
ATOM 877 N N . GLY A 1 111 ? 81.641 28.663 56.776 1.00 12.73 111 GLY A N 1
ATOM 878 C CA . GLY A 1 111 ? 80.557 29.425 57.364 1.00 12.79 111 GLY A CA 1
ATOM 879 C C . GLY A 1 111 ? 79.184 28.920 56.971 1.00 13.31 111 GLY A C 1
ATOM 880 O O . GLY A 1 111 ? 79.034 27.797 56.491 1.00 12.37 111 GLY A O 1
ATOM 881 N N . ARG A 1 112 ? 78.180 29.762 57.186 1.00 12.43 112 ARG A N 1
ATOM 882 C CA . ARG A 1 112 ? 76.802 29.428 56.858 1.00 14.60 112 ARG A CA 1
ATOM 883 C C . ARG A 1 112 ? 76.052 30.716 56.594 1.00 13.56 112 ARG A C 1
ATOM 884 O O . ARG A 1 112 ? 76.438 31.777 57.082 1.00 13.00 112 ARG A O 1
ATOM 892 N N . THR A 1 113 ? 74.976 30.626 55.824 1.00 11.30 113 THR A N 1
ATOM 893 C CA . THR A 1 113 ? 74.166 31.803 55.557 1.00 12.19 113 THR A CA 1
ATOM 894 C C . THR A 1 113 ? 72.706 31.401 55.582 1.00 11.54 113 THR A C 1
ATOM 895 O O . THR A 1 113 ? 72.361 30.223 55.458 1.00 11.66 113 THR A O 1
ATOM 899 N N . GLU A 1 114 ? 71.856 32.397 55.762 1.00 11.94 114 GLU A N 1
ATOM 900 C CA . GLU A 1 114 ? 70.418 32.200 55.775 1.00 11.22 114 GLU A CA 1
ATOM 901 C C . GLU A 1 114 ? 69.838 33.303 54.909 1.00 12.54 114 GLU A C 1
ATOM 902 O O . GLU A 1 114 ? 70.241 34.458 55.021 1.00 14.35 114 GLU A O 1
ATOM 908 N N . GLN A 1 115 ? 68.917 32.938 54.026 1.00 13.32 115 GLN A N 1
ATOM 909 C CA . GLN A 1 115 ? 68.267 33.903 53.154 1.00 12.89 115 GLN A CA 1
ATOM 910 C C . GLN A 1 115 ? 66.771 33.709 53.298 1.00 14.08 115 GLN A C 1
ATOM 911 O O . GLN A 1 115 ? 66.303 32.585 53.474 1.00 14.50 115 GLN A O 1
ATOM 917 N N . VAL A 1 116 ? 66.027 34.805 53.233 1.00 13.11 116 VAL A N 1
ATOM 918 C CA . VAL A 1 116 ? 64.580 34.745 53.343 1.00 16.09 116 VAL A CA 1
ATOM 919 C C . VAL A 1 116 ? 63.981 35.061 51.977 1.00 16.95 116 VAL A C 1
ATOM 920 O O . VAL A 1 116 ? 64.384 36.019 51.316 1.00 16.62 116 VAL A O 1
ATOM 924 N N . ILE A 1 117 ? 63.034 34.232 51.553 1.00 17.10 117 ILE A N 1
ATOM 925 C CA . ILE A 1 117 ? 62.379 34.400 50.262 1.00 18.18 117 ILE A CA 1
ATOM 926 C C . ILE A 1 117 ? 61.051 35.113 50.474 1.00 18.46 117 ILE A C 1
ATOM 927 O O . ILE A 1 117 ? 60.221 34.662 51.262 1.00 19.38 117 ILE A O 1
ATOM 932 N N . LEU A 1 118 ? 60.862 36.225 49.771 1.00 19.27 118 LEU A N 1
ATOM 933 C CA . LEU A 1 118 ? 59.641 37.021 49.881 1.00 21.92 118 LEU A CA 1
ATOM 934 C C . LEU A 1 118 ? 59.269 37.642 48.542 1.00 21.14 118 LEU A C 1
ATOM 935 O O . LEU A 1 118 ? 60.106 37.770 47.649 1.00 21.51 118 LEU A O 1
ATOM 940 N N . PRO A 1 119 ? 57.996 38.034 48.384 1.00 22.50 119 PRO A N 1
ATOM 941 C CA . PRO A 1 119 ? 57.568 38.652 47.128 1.00 22.16 119 PRO A CA 1
ATOM 942 C C . PRO A 1 119 ? 58.327 39.967 46.984 1.00 22.45 119 PRO A C 1
ATOM 943 O O . PRO A 1 119 ? 58.537 40.668 47.974 1.00 21.53 119 PRO A O 1
ATOM 947 N N . LYS A 1 120 ? 58.751 40.300 45.769 1.00 23.90 120 LYS A N 1
ATOM 948 C CA . LYS A 1 120 ? 59.473 41.548 45.558 1.00 26.61 120 LYS A CA 1
ATOM 949 C C . LYS A 1 120 ? 58.654 42.728 46.064 1.00 26.22 120 LYS A C 1
ATOM 950 O O . LYS A 1 120 ? 59.211 43.711 46.551 1.00 24.72 120 LYS A O 1
ATOM 956 N N . ALA A 1 121 ? 57.334 42.622 45.950 1.00 25.53 121 ALA A N 1
ATOM 957 C CA . ALA A 1 121 ? 56.439 43.684 46.398 1.00 26.65 121 ALA A CA 1
ATOM 958 C C . ALA A 1 121 ? 56.555 43.882 47.905 1.00 26.57 121 ALA A C 1
ATOM 959 O O . ALA A 1 121 ? 56.520 45.011 48.396 1.00 25.92 121 ALA A O 1
ATOM 961 N N . LYS A 1 122 ? 56.688 42.778 48.633 1.00 25.83 122 LYS A N 1
ATOM 962 C CA . LYS A 1 122 ? 56.813 42.827 50.084 1.00 26.47 122 LYS A CA 1
ATOM 963 C C . LYS A 1 122 ? 58.130 43.489 50.478 1.00 25.18 122 LYS A C 1
ATOM 964 O O . LYS A 1 122 ? 58.179 44.298 51.408 1.00 25.29 122 LYS A O 1
ATOM 970 N N . VAL A 1 123 ? 59.198 43.146 49.765 1.00 23.83 123 VAL A N 1
ATOM 971 C CA . VAL A 1 123 ? 60.507 43.719 50.047 1.00 22.93 123 VAL A CA 1
ATOM 972 C C . VAL A 1 123 ? 60.468 45.228 49.833 1.00 23.53 123 VAL A C 1
ATOM 973 O O . VAL A 1 123 ? 60.936 45.996 50.676 1.00 20.44 123 VAL A O 1
ATOM 977 N N . GLU A 1 124 ? 59.898 45.647 48.707 1.00 22.40 124 GLU A N 1
ATOM 978 C CA . GLU A 1 124 ? 59.798 47.066 48.389 1.00 24.82 124 GLU A CA 1
ATOM 979 C C . GLU A 1 124 ? 58.957 47.793 49.435 1.00 22.31 124 GLU A C 1
ATOM 980 O O . GLU A 1 124 ? 59.270 48.919 49.817 1.00 21.60 124 GLU A O 1
ATOM 986 N N . ALA A 1 125 ? 57.899 47.139 49.904 1.00 21.95 125 ALA A N 1
ATOM 987 C CA . ALA A 1 125 ? 57.020 47.726 50.911 1.00 21.49 125 ALA A CA 1
ATOM 988 C C . ALA A 1 125 ? 57.757 47.933 52.231 1.00 21.60 125 ALA A C 1
ATOM 989 O O . ALA A 1 125 ? 57.534 48.924 52.928 1.00 21.52 125 ALA A O 1
ATOM 991 N N . LEU A 1 126 ? 58.629 46.990 52.577 1.00 20.18 126 LEU A N 1
ATOM 992 C CA . LEU A 1 126 ? 59.402 47.088 53.810 1.00 20.69 126 LEU A CA 1
ATOM 993 C C . LEU A 1 126 ? 60.348 48.282 53.751 1.00 19.60 126 LEU A C 1
ATOM 994 O O . LEU A 1 126 ? 60.455 49.048 54.708 1.00 18.46 126 LEU A O 1
ATOM 999 N N . PHE A 1 127 ? 61.037 48.441 52.625 1.00 19.46 127 PHE A N 1
ATOM 1000 C CA . PHE A 1 127 ? 61.961 49.557 52.475 1.00 20.22 127 PHE A CA 1
ATOM 1001 C C . PHE A 1 127 ? 61.194 50.876 52.415 1.00 21.37 127 PHE A C 1
ATOM 1002 O O . PHE A 1 127 ? 61.666 51.898 52.917 1.00 19.08 127 PHE A O 1
ATOM 1010 N N . ARG A 1 128 ? 60.011 50.846 51.808 1.00 21.57 128 ARG A N 1
ATOM 1011 C CA . ARG A 1 128 ? 59.186 52.041 51.686 1.00 24.08 128 ARG A CA 1
ATOM 1012 C C . ARG A 1 128 ? 58.696 52.506 53.053 1.00 22.56 128 ARG A C 1
ATOM 1013 O O . ARG A 1 128 ? 58.719 53.699 53.355 1.00 22.53 128 ARG A O 1
ATOM 1021 N N . ARG A 1 129 ? 58.248 51.564 53.876 1.00 21.33 129 ARG A N 1
ATOM 1022 C CA . ARG A 1 129 ? 57.766 51.898 55.211 1.00 21.16 129 ARG A CA 1
ATOM 1023 C C . ARG A 1 129 ? 58.884 52.543 56.023 1.00 20.83 129 ARG A C 1
ATOM 1024 O O . ARG A 1 129 ? 58.655 53.499 56.764 1.00 20.14 129 ARG A O 1
ATOM 1032 N N . LEU A 1 130 ? 60.096 52.016 55.881 1.00 18.76 130 LEU A N 1
ATOM 1033 C CA . LEU A 1 130 ? 61.240 52.557 56.603 1.00 18.04 130 LEU A CA 1
ATOM 1034 C C . LEU A 1 130 ? 61.521 53.992 56.171 1.00 18.33 130 LEU A C 1
ATOM 1035 O O . LEU A 1 130 ? 61.806 54.856 57.001 1.00 17.74 130 LEU A O 1
ATOM 1040 N N . LYS A 1 131 ? 61.437 54.252 54.871 1.00 17.87 131 LYS A N 1
ATOM 1041 C CA . LYS A 1 131 ? 61.695 55.596 54.373 1.00 18.52 131 LYS A CA 1
ATOM 1042 C C . LYS A 1 131 ? 60.618 56.575 54.841 1.00 17.72 131 LYS A C 1
ATOM 1043 O O . LYS A 1 131 ? 60.915 57.726 55.150 1.00 16.27 131 LYS A O 1
ATOM 1049 N N . GLU A 1 132 ? 59.372 56.116 54.910 1.00 17.98 132 GLU A N 1
ATOM 1050 C CA . GLU A 1 132 ? 58.279 56.975 55.360 1.00 19.16 132 GLU A CA 1
ATOM 1051 C C . GLU A 1 132 ? 58.472 57.351 56.829 1.00 18.86 132 GLU A C 1
ATOM 1052 O O . GLU A 1 132 ? 58.168 58.474 57.235 1.00 19.22 132 GLU A O 1
ATOM 1058 N N . ARG A 1 133 ? 58.987 56.415 57.622 1.00 17.63 133 ARG A N 1
ATOM 1059 C CA . ARG A 1 133 ? 59.234 56.675 59.039 1.00 17.45 133 ARG A CA 1
ATOM 1060 C C . ARG A 1 133 ? 60.365 57.689 59.184 1.00 18.22 133 ARG A C 1
ATOM 1061 O O . ARG A 1 133 ? 60.334 58.552 60.062 1.00 16.99 133 ARG A O 1
ATOM 1069 N N . TRP A 1 134 ? 61.367 57.579 58.318 1.00 17.26 134 TRP A N 1
ATOM 1070 C CA . TRP A 1 134 ? 62.496 58.500 58.348 1.00 18.14 134 TRP A CA 1
ATOM 1071 C C . TRP A 1 134 ? 61.995 59.902 57.999 1.00 19.60 134 TRP A C 1
ATOM 1072 O O . TRP A 1 134 ? 62.329 60.878 58.674 1.00 17.98 134 TRP A O 1
ATOM 1083 N N . GLU A 1 135 ? 61.180 59.991 56.951 1.00 21.24 135 GLU A N 1
ATOM 1084 C CA . GLU A 1 135 ? 60.626 61.269 56.507 1.00 25.53 135 GLU A CA 1
ATOM 1085 C C . GLU A 1 135 ? 59.772 61.901 57.607 1.00 27.15 135 GLU A C 1
ATOM 1086 O O . GLU A 1 135 ? 59.731 63.124 57.748 1.00 27.20 135 GLU A O 1
ATOM 1092 N N . ALA A 1 136 ? 59.100 61.058 58.386 1.00 27.68 136 ALA A N 1
ATOM 1093 C CA . ALA A 1 136 ? 58.242 61.522 59.473 1.00 30.64 136 ALA A CA 1
ATOM 1094 C C . ALA A 1 136 ? 59.010 62.308 60.531 1.00 32.25 136 ALA A C 1
ATOM 1095 O O . ALA A 1 136 ? 58.410 63.014 61.340 1.00 32.27 136 ALA A O 1
ATOM 1097 N N . GLU A 1 137 ? 60.332 62.179 60.536 1.00 34.58 137 GLU A N 1
ATOM 1098 C CA . GLU A 1 137 ? 61.146 62.910 61.501 1.00 37.67 137 GLU A CA 1
ATOM 1099 C C . GLU A 1 137 ? 61.215 64.384 61.116 1.00 40.12 137 GLU A C 1
ATOM 1100 O O . GLU A 1 137 ? 61.629 65.224 61.912 1.00 41.83 137 GLU A O 1
ATOM 1106 N N . ARG A 1 138 ? 60.786 64.691 59.893 1.00 41.41 138 ARG A N 1
ATOM 1107 C CA . ARG A 1 138 ? 60.778 66.061 59.379 1.00 43.41 138 ARG A CA 1
ATOM 1108 C C . ARG A 1 138 ? 59.383 66.476 58.914 1.00 44.22 138 ARG A C 1
ATOM 1109 O O . ARG A 1 138 ? 58.462 65.633 58.965 1.00 44.82 138 ARG A O 1
ATOM 1125 N N . ARG B 1 2 ? 96.866 43.472 78.225 1.00 28.17 2 ARG B N 1
ATOM 1126 C CA . ARG B 1 2 ? 96.305 43.741 79.542 1.00 26.27 2 ARG B CA 1
ATOM 1127 C C . ARG B 1 2 ? 94.885 43.198 79.563 1.00 24.72 2 ARG B C 1
ATOM 1128 O O . ARG B 1 2 ? 94.231 43.115 78.523 1.00 24.56 2 ARG B O 1
ATOM 1136 N N . PRO B 1 3 ? 94.388 42.811 80.746 1.00 23.55 3 PRO B N 1
ATOM 1137 C CA . PRO B 1 3 ? 93.030 42.272 80.850 1.00 23.12 3 PRO B CA 1
ATOM 1138 C C . PRO B 1 3 ? 91.933 43.274 80.506 1.00 22.40 3 PRO B C 1
ATOM 1139 O O . PRO B 1 3 ? 91.865 44.366 81.071 1.00 21.84 3 PRO B O 1
ATOM 1143 N N . ILE B 1 4 ? 91.077 42.888 79.567 1.00 21.37 4 ILE B N 1
ATOM 1144 C CA . ILE B 1 4 ? 89.973 43.735 79.139 1.00 19.83 4 ILE B CA 1
ATOM 1145 C C . ILE B 1 4 ? 88.820 43.592 80.125 1.00 19.38 4 ILE B C 1
ATOM 1146 O O . ILE B 1 4 ? 88.393 42.483 80.429 1.00 18.32 4 ILE B O 1
ATOM 1151 N N . PRO B 1 5 ? 88.304 44.716 80.642 1.00 19.69 5 PRO B N 1
ATOM 1152 C CA . PRO B 1 5 ? 87.192 44.670 81.594 1.00 20.80 5 PRO B CA 1
ATOM 1153 C C . PRO B 1 5 ? 85.973 44.000 80.971 1.00 21.88 5 PRO B C 1
ATOM 1154 O O . PRO B 1 5 ? 85.728 44.140 79.772 1.00 19.78 5 PRO B O 1
ATOM 1158 N N . GLU B 1 6 ? 85.209 43.270 81.775 1.00 22.83 6 GLU B N 1
ATOM 1159 C CA . GLU B 1 6 ? 84.019 42.622 81.246 1.00 24.32 6 GLU B CA 1
ATOM 1160 C C . GLU B 1 6 ? 83.029 43.698 80.828 1.00 22.95 6 GLU B C 1
ATOM 1161 O O . GLU B 1 6 ? 82.772 44.640 81.577 1.00 21.29 6 GLU B O 1
ATOM 1167 N N . GLY B 1 7 ? 82.484 43.560 79.626 1.00 19.93 7 GLY B N 1
ATOM 1168 C CA . GLY B 1 7 ? 81.520 44.530 79.146 1.00 18.33 7 GLY B CA 1
ATOM 1169 C C . GLY B 1 7 ? 82.125 45.790 78.550 1.00 17.43 7 GLY B C 1
ATOM 1170 O O . GLY B 1 7 ? 81.389 46.703 78.180 1.00 18.69 7 GLY B O 1
ATOM 1171 N N . TYR B 1 8 ? 83.453 45.851 78.457 1.00 15.45 8 TYR B N 1
ATOM 1172 C CA . TYR B 1 8 ? 84.120 47.022 77.886 1.00 15.53 8 TYR B CA 1
ATOM 1173 C C . TYR B 1 8 ? 83.487 47.306 76.527 1.00 16.52 8 TYR B C 1
ATOM 1174 O O . TYR B 1 8 ? 83.377 46.414 75.685 1.00 14.60 8 TYR B O 1
ATOM 1183 N N . GLU B 1 9 ? 83.091 48.555 76.314 1.00 14.55 9 GLU B N 1
ATOM 1184 C CA . GLU B 1 9 ? 82.408 48.944 75.087 1.00 15.40 9 GLU B CA 1
ATOM 1185 C C . GLU B 1 9 ? 83.144 49.898 74.152 1.00 13.79 9 GLU B C 1
ATOM 1186 O O . GLU B 1 9 ? 83.735 50.885 74.583 1.00 14.68 9 GLU B O 1
ATOM 1192 N N . ALA B 1 10 ? 83.092 49.590 72.862 1.00 13.44 10 ALA B N 1
ATOM 1193 C CA . ALA B 1 10 ? 83.705 50.424 71.834 1.00 14.08 10 ALA B CA 1
ATOM 1194 C C . ALA B 1 10 ? 82.627 50.614 70.776 1.00 15.80 10 ALA B C 1
ATOM 1195 O O . ALA B 1 10 ? 81.838 49.701 70.515 1.00 14.19 10 ALA B O 1
ATOM 1197 N N . VAL B 1 11 ? 82.582 51.794 70.170 1.00 14.94 11 VAL B N 1
ATOM 1198 C CA . VAL B 1 11 ? 81.569 52.060 69.163 1.00 17.47 11 VAL B CA 1
ATOM 1199 C C . VAL B 1 11 ? 82.132 52.615 67.866 1.00 18.01 11 VAL B C 1
ATOM 1200 O O . VAL B 1 11 ? 83.197 53.239 67.844 1.00 20.44 11 VAL B O 1
ATOM 1204 N N . PHE B 1 12 ? 81.406 52.365 66.784 1.00 16.74 12 PHE B N 1
ATOM 1205 C CA . PHE B 1 12 ? 81.766 52.877 65.472 1.00 16.00 12 PHE B CA 1
ATOM 1206 C C . PHE B 1 12 ? 80.505 53.499 64.900 1.00 16.92 12 PHE B C 1
ATOM 1207 O O . PHE B 1 12 ? 79.464 52.845 64.814 1.00 14.37 12 PHE B O 1
ATOM 1215 N N . GLU B 1 13 ? 80.593 54.767 64.527 1.00 16.25 13 GLU B N 1
ATOM 1216 C CA . GLU B 1 13 ? 79.450 55.460 63.960 1.00 17.52 13 GLU B CA 1
ATOM 1217 C C . GLU B 1 13 ? 79.778 55.879 62.540 1.00 17.21 13 GLU B C 1
ATOM 1218 O O . GLU B 1 13 ? 80.895 56.303 62.247 1.00 16.04 13 GLU B O 1
ATOM 1224 N N . THR B 1 14 ? 78.802 55.742 61.655 1.00 15.06 14 THR B N 1
ATOM 1225 C CA . THR B 1 14 ? 78.992 56.108 60.263 1.00 15.61 14 THR B CA 1
ATOM 1226 C C . THR B 1 14 ? 77.653 56.523 59.682 1.00 14.90 14 THR B C 1
ATOM 1227 O O . THR B 1 14 ? 76.648 56.584 60.389 1.00 13.31 14 THR B O 1
ATOM 1231 N N . VAL B 1 15 ? 77.657 56.835 58.394 1.00 14.27 15 VAL B N 1
ATOM 1232 C CA . VAL B 1 15 ? 76.446 57.201 57.687 1.00 14.75 15 VAL B CA 1
ATOM 1233 C C . VAL B 1 15 ? 76.497 56.351 56.427 1.00 14.73 15 VAL B C 1
ATOM 1234 O O . VAL B 1 15 ? 77.520 56.302 55.741 1.00 14.76 15 VAL B O 1
ATOM 1238 N N . VAL B 1 16 ? 75.407 55.650 56.146 1.00 12.07 16 VAL B N 1
ATOM 1239 C CA . VAL B 1 16 ? 75.352 54.783 54.981 1.00 12.16 16 VAL B CA 1
ATOM 1240 C C . VAL B 1 16 ? 75.569 55.553 53.684 1.00 12.57 16 VAL B C 1
ATOM 1241 O O . VAL B 1 16 ? 74.796 56.447 53.338 1.00 12.79 16 VAL B O 1
ATOM 1245 N N . THR B 1 17 ? 76.635 55.203 52.974 1.00 14.05 17 THR B N 1
ATOM 1246 C CA . THR B 1 17 ? 76.952 55.839 51.702 1.00 13.95 17 THR B CA 1
ATOM 1247 C C . THR B 1 17 ? 76.415 54.942 50.590 1.00 14.24 17 THR B C 1
ATOM 1248 O O . THR B 1 17 ? 76.158 53.759 50.813 1.00 14.48 17 THR B O 1
ATOM 1252 N N . PRO B 1 18 ? 76.239 55.493 49.378 1.00 14.74 18 PRO B N 1
ATOM 1253 C CA . PRO B 1 18 ? 75.726 54.716 48.245 1.00 15.36 18 PRO B CA 1
ATOM 1254 C C . PRO B 1 18 ? 76.541 53.449 47.983 1.00 16.17 18 PRO B C 1
ATOM 1255 O O . PRO B 1 18 ? 76.011 52.437 47.531 1.00 16.20 18 PRO B O 1
ATOM 1259 N N . GLU B 1 19 ? 77.834 53.518 48.274 1.00 16.18 19 GLU B N 1
ATOM 1260 C CA . GLU B 1 19 ? 78.736 52.393 48.065 1.00 18.97 19 GLU B CA 1
ATOM 1261 C C . GLU B 1 19 ? 78.524 51.247 49.063 1.00 18.37 19 GLU B C 1
ATOM 1262 O O . GLU B 1 19 ? 79.044 50.148 48.872 1.00 18.16 19 GLU B O 1
ATOM 1276 N N . THR B 1 21 ? 75.561 49.802 49.801 1.00 16.76 21 THR B N 1
ATOM 1277 C CA . THR B 1 21 ? 74.354 49.019 49.549 1.00 17.80 21 THR B CA 1
ATOM 1278 C C . THR B 1 21 ? 74.690 47.647 48.960 1.00 18.75 21 THR B C 1
ATOM 1279 O O . THR B 1 21 ? 75.806 47.423 48.487 1.00 20.21 21 THR B O 1
ATOM 1283 N N . VAL B 1 22 ? 73.729 46.727 48.998 1.00 18.93 22 VAL B N 1
ATOM 1284 C CA . VAL B 1 22 ? 73.942 45.374 48.490 1.00 18.97 22 VAL B CA 1
ATOM 1285 C C . VAL B 1 22 ? 74.207 45.356 46.985 1.00 20.80 22 VAL B C 1
ATOM 1286 O O . VAL B 1 22 ? 73.298 45.560 46.180 1.00 21.32 22 VAL B O 1
ATOM 1290 N N . ARG B 1 23 ? 75.461 45.106 46.620 1.00 20.87 23 ARG B N 1
ATOM 1291 C CA . ARG B 1 23 ? 75.882 45.066 45.219 1.00 23.01 23 ARG B CA 1
ATOM 1292 C C . ARG B 1 23 ? 76.981 44.017 45.083 1.00 22.15 23 ARG B C 1
ATOM 1293 O O . ARG B 1 23 ? 78.012 44.107 45.750 1.00 21.17 23 ARG B O 1
ATOM 1301 N N . PHE B 1 24 ? 76.772 43.038 44.210 1.00 22.09 24 PHE B N 1
ATOM 1302 C CA . PHE B 1 24 ? 77.748 41.968 44.027 1.00 23.04 24 PHE B CA 1
ATOM 1303 C C . PHE B 1 24 ? 78.422 41.951 42.667 1.00 24.94 24 PHE B C 1
ATOM 1304 O O . PHE B 1 24 ? 77.925 42.525 41.698 1.00 24.02 24 PHE B O 1
ATOM 1312 N N . GLU B 1 25 ? 79.565 41.277 42.607 1.00 26.53 25 GLU B N 1
ATOM 1313 C CA . GLU B 1 25 ? 80.275 41.123 41.350 1.00 27.36 25 GLU B CA 1
ATOM 1314 C C . GLU B 1 25 ? 79.385 40.141 40.595 1.00 27.58 25 GLU B C 1
ATOM 1315 O O . GLU B 1 25 ? 78.720 39.314 41.220 1.00 27.80 25 GLU B O 1
ATOM 1321 N N . GLU B 1 26 ? 79.351 40.241 39.270 1.00 27.32 26 GLU B N 1
ATOM 1322 C CA . GLU B 1 26 ? 78.529 39.351 38.452 1.00 27.62 26 GLU B CA 1
ATOM 1323 C C . GLU B 1 26 ? 77.038 39.690 38.468 1.00 28.43 26 GLU B C 1
ATOM 1324 O O . GLU B 1 26 ? 76.427 39.876 37.415 1.00 27.68 26 GLU B O 1
ATOM 1330 N N . LEU B 1 27 ? 76.459 39.766 39.663 1.00 28.71 27 LEU B N 1
ATOM 1331 C CA . LEU B 1 27 ? 75.031 40.041 39.821 1.00 28.89 27 LEU B CA 1
ATOM 1332 C C . LEU B 1 27 ? 74.633 41.513 39.747 1.00 28.78 27 LEU B C 1
ATOM 1333 O O . LEU B 1 27 ? 73.536 41.839 39.294 1.00 29.39 27 LEU B O 1
ATOM 1338 N N . GLY B 1 28 ? 75.512 42.399 40.200 1.00 28.90 28 GLY B N 1
ATOM 1339 C CA . GLY B 1 28 ? 75.203 43.818 40.174 1.00 27.73 28 GLY B CA 1
ATOM 1340 C C . GLY B 1 28 ? 74.380 44.253 41.377 1.00 27.93 28 GLY B C 1
ATOM 1341 O O . GLY B 1 28 ? 74.334 43.545 42.385 1.00 26.67 28 GLY B O 1
ATOM 1342 N N . PRO B 1 29 ? 73.719 45.421 41.306 1.00 26.83 29 PRO B N 1
ATOM 1343 C CA . PRO B 1 29 ? 72.895 45.934 42.408 1.00 25.91 29 PRO B CA 1
ATOM 1344 C C . PRO B 1 29 ? 71.763 44.973 42.764 1.00 25.61 29 PRO B C 1
ATOM 1345 O O . PRO B 1 29 ? 71.102 44.434 41.877 1.00 24.24 29 PRO B O 1
ATOM 1349 N N . VAL B 1 30 ? 71.538 44.767 44.059 1.00 23.31 30 VAL B N 1
ATOM 1350 C CA . VAL B 1 30 ? 70.486 43.863 44.515 1.00 22.48 30 VAL B CA 1
ATOM 1351 C C . VAL B 1 30 ? 69.442 44.559 45.390 1.00 22.38 30 VAL B C 1
ATOM 1352 O O . VAL B 1 30 ? 68.245 44.493 45.106 1.00 23.05 30 VAL B O 1
ATOM 1356 N N . HIS B 1 31 ? 69.898 45.214 46.454 1.00 20.93 31 HIS B N 1
ATOM 1357 C CA . HIS B 1 31 ? 69.009 45.928 47.370 1.00 20.68 31 HIS B CA 1
ATOM 1358 C C . HIS B 1 31 ? 69.614 47.280 47.731 1.00 20.10 31 HIS B C 1
ATOM 1359 O O . HIS B 1 31 ? 70.794 47.369 48.066 1.00 20.76 31 HIS B O 1
ATOM 1366 N N . PRO B 1 32 ? 68.802 48.348 47.685 1.00 20.12 32 PRO B N 1
ATOM 1367 C CA . PRO B 1 32 ? 69.246 49.707 48.001 1.00 18.32 32 PRO B CA 1
ATOM 1368 C C . PRO B 1 32 ? 69.319 50.009 49.498 1.00 16.94 32 PRO B C 1
ATOM 1369 O O . PRO B 1 32 ? 68.839 51.051 49.948 1.00 13.93 32 PRO B O 1
ATOM 1373 N N . VAL B 1 33 ? 69.907 49.090 50.263 1.00 14.38 33 VAL B N 1
ATOM 1374 C CA . VAL B 1 33 ? 70.064 49.271 51.705 1.00 13.32 33 VAL B CA 1
ATOM 1375 C C . VAL B 1 33 ? 71.450 48.814 52.170 1.00 12.45 33 VAL B C 1
ATOM 1376 O O . VAL B 1 33 ? 72.155 48.106 51.450 1.00 12.88 33 VAL B O 1
ATOM 1380 N N . TYR B 1 34 ? 71.820 49.244 53.372 1.00 12.15 34 TYR B N 1
ATOM 1381 C CA . TYR B 1 34 ? 73.090 48.909 54.022 1.00 12.16 34 TYR B CA 1
ATOM 1382 C C . TYR B 1 34 ? 73.280 47.393 53.946 1.00 12.12 34 TYR B C 1
ATOM 1383 O O . TYR B 1 34 ? 72.450 46.631 54.444 1.00 11.61 34 TYR B O 1
ATOM 1392 N N . ALA B 1 35 ? 74.369 46.959 53.314 1.00 11.74 35 ALA B N 1
ATOM 1393 C CA . ALA B 1 35 ? 74.638 45.533 53.135 1.00 11.80 35 ALA B CA 1
ATOM 1394 C C . ALA B 1 35 ? 75.106 44.805 54.390 1.00 10.99 35 ALA B C 1
ATOM 1395 O O . ALA B 1 35 ? 75.774 45.378 55.247 1.00 11.92 35 ALA B O 1
ATOM 1397 N N . THR B 1 36 ? 74.746 43.532 54.488 1.00 11.96 36 THR B N 1
ATOM 1398 C CA . THR B 1 36 ? 75.137 42.728 55.635 1.00 13.08 36 THR B CA 1
ATOM 1399 C C . THR B 1 36 ? 76.659 42.659 55.748 1.00 11.87 36 THR B C 1
ATOM 1400 O O . THR B 1 36 ? 77.204 42.753 56.845 1.00 12.09 36 THR B O 1
ATOM 1404 N N . TYR B 1 37 ? 77.347 42.505 54.618 1.00 13.29 37 TYR B N 1
ATOM 1405 C CA . TYR B 1 37 ? 78.801 42.418 54.658 1.00 13.83 37 TYR B CA 1
ATOM 1406 C C . TYR B 1 37 ? 79.460 43.731 55.069 1.00 14.10 37 TYR B C 1
ATOM 1407 O O . TYR B 1 37 ? 80.578 43.726 55.579 1.00 13.13 37 TYR B O 1
ATOM 1416 N N . TRP B 1 38 ? 78.774 44.854 54.858 1.00 13.05 38 TRP B N 1
ATOM 1417 C CA . TRP B 1 38 ? 79.314 46.138 55.293 1.00 12.44 38 TRP B CA 1
ATOM 1418 C C . TRP B 1 38 ? 79.089 46.231 56.800 1.00 11.31 38 TRP B C 1
ATOM 1419 O O . TRP B 1 38 ? 79.922 46.765 57.533 1.00 11.78 38 TRP B O 1
ATOM 1438 N N . VAL B 1 40 ? 79.080 43.758 58.765 1.00 11.74 40 VAL B N 1
ATOM 1439 C CA . VAL B 1 40 ? 80.089 42.866 59.324 1.00 11.20 40 VAL B CA 1
ATOM 1440 C C . VAL B 1 40 ? 81.440 43.575 59.416 1.00 10.28 40 VAL B C 1
ATOM 1441 O O . VAL B 1 40 ? 82.151 43.451 60.412 1.00 10.59 40 VAL B O 1
ATOM 1445 N N . LYS B 1 41 ? 81.795 44.327 58.380 1.00 10.46 41 LYS B N 1
ATOM 1446 C CA . LYS B 1 41 ? 83.063 45.051 58.399 1.00 10.65 41 LYS B CA 1
ATOM 1447 C C . LYS B 1 41 ? 83.075 46.023 59.578 1.00 10.55 41 LYS B C 1
ATOM 1448 O O . LYS B 1 41 ? 84.066 46.137 60.299 1.00 10.78 41 LYS B O 1
ATOM 1454 N N . HIS B 1 42 ? 81.963 46.720 59.777 1.00 9.86 42 HIS B N 1
ATOM 1455 C CA . HIS B 1 42 ? 81.882 47.690 60.857 1.00 10.39 42 HIS B CA 1
ATOM 1456 C C . HIS B 1 42 ? 81.812 47.048 62.239 1.00 9.91 42 HIS B C 1
ATOM 1457 O O . HIS B 1 42 ? 82.250 47.647 63.225 1.00 8.46 42 HIS B O 1
ATOM 1472 N N . GLU B 1 44 ? 83.439 44.321 62.931 1.00 11.20 44 GLU B N 1
ATOM 1473 C CA . GLU B 1 44 ? 84.829 43.928 63.164 1.00 13.45 44 GLU B CA 1
ATOM 1474 C C . GLU B 1 44 ? 85.603 45.152 63.627 1.00 14.49 44 GLU B C 1
ATOM 1475 O O . GLU B 1 44 ? 86.449 45.069 64.521 1.00 14.83 44 GLU B O 1
ATOM 1481 N N . LEU B 1 45 ? 85.310 46.288 63.002 1.00 12.86 45 LEU B N 1
ATOM 1482 C CA . LEU B 1 45 ? 85.968 47.543 63.342 1.00 14.44 45 LEU B CA 1
ATOM 1483 C C . LEU B 1 45 ? 85.678 47.930 64.792 1.00 13.69 45 LEU B C 1
ATOM 1484 O O . LEU B 1 45 ? 86.584 48.301 65.537 1.00 12.99 45 LEU B O 1
ATOM 1489 N N . ALA B 1 46 ? 84.414 47.839 65.191 1.00 12.96 46 ALA B N 1
ATOM 1490 C CA . ALA B 1 46 ? 84.035 48.168 66.559 1.00 12.63 46 ALA B CA 1
ATOM 1491 C C . ALA B 1 46 ? 84.726 47.197 67.520 1.00 13.27 46 ALA B C 1
ATOM 1492 O O . ALA B 1 46 ? 85.185 47.590 68.592 1.00 13.05 46 ALA B O 1
ATOM 1494 N N . GLY B 1 47 ? 84.794 45.929 67.128 1.00 10.10 47 GLY B N 1
ATOM 1495 C CA . GLY B 1 47 ? 85.444 44.935 67.961 1.00 11.67 47 GLY B CA 1
ATOM 1496 C C . GLY B 1 47 ? 86.933 45.198 68.122 1.00 11.94 47 GLY B C 1
ATOM 1497 O O . GLY B 1 47 ? 87.497 44.982 69.195 1.00 11.97 47 GLY B O 1
ATOM 1498 N N . ARG B 1 48 ? 87.578 45.667 67.059 1.00 11.43 48 ARG B N 1
ATOM 1499 C CA . ARG B 1 48 ? 89.008 45.946 67.119 1.00 12.95 48 ARG B CA 1
ATOM 1500 C C . ARG B 1 48 ? 89.301 47.115 68.056 1.00 14.59 48 ARG B C 1
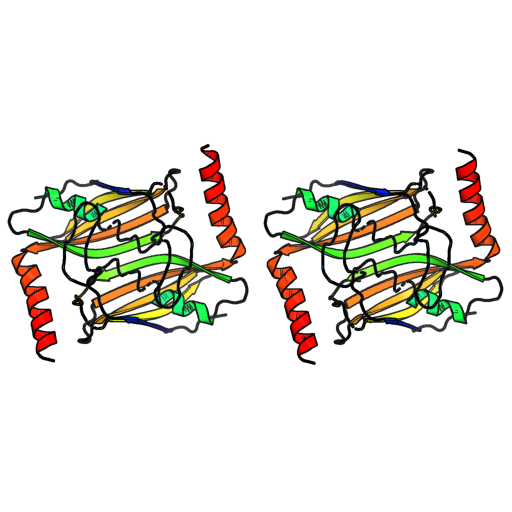ATOM 1501 O O . ARG B 1 48 ? 90.352 47.155 68.702 1.00 14.11 48 ARG B O 1
ATOM 1509 N N . LYS B 1 49 ? 88.372 48.066 68.134 1.00 12.83 49 LYS B N 1
ATOM 1510 C CA . LYS B 1 49 ? 88.552 49.219 69.009 1.00 13.48 49 LYS B CA 1
ATOM 1511 C C . LYS B 1 49 ? 88.526 48.790 70.474 1.00 12.98 49 LYS B C 1
ATOM 1512 O O . LYS B 1 49 ? 88.970 49.527 71.352 1.00 15.04 49 LYS B O 1
ATOM 1518 N N . ILE B 1 50 ? 88.012 47.594 70.737 1.00 11.24 50 ILE B N 1
ATOM 1519 C CA . ILE B 1 50 ? 87.974 47.083 72.101 1.00 13.02 50 ILE B CA 1
ATOM 1520 C C . ILE B 1 50 ? 89.369 46.639 72.542 1.00 13.27 50 ILE B C 1
ATOM 1521 O O . ILE B 1 50 ? 89.762 46.874 73.678 1.00 13.74 50 ILE B O 1
ATOM 1526 N N . ILE B 1 51 ? 90.120 46.009 71.640 1.00 13.53 51 ILE B N 1
ATOM 1527 C CA . ILE B 1 51 ? 91.446 45.509 71.996 1.00 13.59 51 ILE B CA 1
ATOM 1528 C C . ILE B 1 51 ? 92.626 46.475 71.900 1.00 14.65 51 ILE B C 1
ATOM 1529 O O . ILE B 1 51 ? 93.615 46.310 72.616 1.00 14.80 51 ILE B O 1
ATOM 1534 N N . LEU B 1 52 ? 92.531 47.479 71.035 1.00 14.51 52 LEU B N 1
ATOM 1535 C CA . LEU B 1 52 ? 93.631 48.422 70.863 1.00 17.60 52 LEU B CA 1
ATOM 1536 C C . LEU B 1 52 ? 94.164 49.053 72.155 1.00 18.48 52 LEU B C 1
ATOM 1537 O O . LEU B 1 52 ? 95.377 49.144 72.347 1.00 18.03 52 LEU B O 1
ATOM 1542 N N . PRO B 1 53 ? 93.274 49.489 73.063 1.00 17.41 53 PRO B N 1
ATOM 1543 C CA . PRO B 1 53 ? 93.751 50.100 74.309 1.00 18.32 53 PRO B CA 1
ATOM 1544 C C . PRO B 1 53 ? 94.543 49.151 75.206 1.00 20.17 53 PRO B C 1
ATOM 1545 O O . PRO B 1 53 ? 95.302 49.592 76.068 1.00 20.35 53 PRO B O 1
ATOM 1549 N N . PHE B 1 54 ? 94.376 47.851 74.993 1.00 21.04 54 PHE B N 1
ATOM 1550 C CA . PHE B 1 54 ? 95.033 46.856 75.833 1.00 21.07 54 PHE B CA 1
ATOM 1551 C C . PHE B 1 54 ? 96.226 46.121 75.236 1.00 22.50 54 PHE B C 1
ATOM 1552 O O . PHE B 1 54 ? 96.945 45.426 75.956 1.00 22.51 54 PHE B O 1
ATOM 1560 N N . LEU B 1 55 ? 96.441 46.264 73.935 1.00 23.58 55 LEU B N 1
ATOM 1561 C CA . LEU B 1 55 ? 97.559 45.586 73.287 1.00 26.40 55 LEU B CA 1
ATOM 1562 C C . LEU B 1 55 ? 98.902 46.034 73.846 1.00 29.31 55 LEU B C 1
ATOM 1563 O O . LEU B 1 55 ? 99.165 47.231 73.977 1.00 28.74 55 LEU B O 1
ATOM 1568 N N . GLU B 1 56 ? 99.750 45.063 74.171 1.00 32.01 56 GLU B N 1
ATOM 1569 C CA . GLU B 1 56 ? 101.073 45.351 74.706 1.00 34.85 56 GLU B CA 1
ATOM 1570 C C . GLU B 1 56 ? 102.095 45.396 73.574 1.00 36.40 56 GLU B C 1
ATOM 1571 O O . GLU B 1 56 ? 101.784 45.058 72.430 1.00 36.79 56 GLU B O 1
ATOM 1577 N N . GLU B 1 57 ? 103.312 45.820 73.896 1.00 37.79 57 GLU B N 1
ATOM 1578 C CA . GLU B 1 57 ? 104.379 45.943 72.907 1.00 38.85 57 GLU B CA 1
ATOM 1579 C C . GLU B 1 57 ? 104.533 44.757 71.956 1.00 37.34 57 GLU B C 1
ATOM 1580 O O . GLU B 1 57 ? 104.615 43.604 72.382 1.00 37.17 57 GLU B O 1
ATOM 1586 N N . GLY B 1 58 ? 104.572 45.062 70.662 1.00 36.02 58 GLY B N 1
ATOM 1587 C CA . GLY B 1 58 ? 104.736 44.035 69.648 1.00 34.64 58 GLY B CA 1
ATOM 1588 C C . GLY B 1 58 ? 103.542 43.134 69.393 1.00 33.04 58 GLY B C 1
ATOM 1589 O O . GLY B 1 58 ? 103.653 42.168 68.640 1.00 33.70 58 GLY B O 1
ATOM 1590 N N . GLU B 1 59 ? 102.401 43.434 70.006 1.00 31.10 59 GLU B N 1
ATOM 1591 C CA . GLU B 1 59 ? 101.211 42.611 69.810 1.00 29.11 59 GLU B CA 1
ATOM 1592 C C . GLU B 1 59 ? 100.318 43.127 68.692 1.00 27.35 59 GLU B C 1
ATOM 1593 O O . GLU B 1 59 ? 100.305 44.318 68.381 1.00 26.85 59 GLU B O 1
ATOM 1599 N N . GLU B 1 60 ? 99.562 42.212 68.097 1.00 26.77 60 GLU B N 1
ATOM 1600 C CA . GLU B 1 60 ? 98.647 42.553 67.019 1.00 24.73 60 GLU B CA 1
ATOM 1601 C C . GLU B 1 60 ? 97.396 41.692 67.140 1.00 23.57 60 GLU B C 1
ATOM 1602 O O . GLU B 1 60 ? 97.426 40.618 67.738 1.00 22.73 60 GLU B O 1
ATOM 1608 N N . GLY B 1 61 ? 96.295 42.178 66.580 1.00 21.16 61 GLY B N 1
ATOM 1609 C CA . GLY B 1 61 ? 95.056 41.428 66.628 1.00 20.48 61 GLY B CA 1
ATOM 1610 C C . GLY B 1 61 ? 94.618 41.086 65.220 1.00 19.08 61 GLY B C 1
ATOM 1611 O O . GLY B 1 61 ? 94.767 41.899 64.309 1.00 18.30 61 GLY B O 1
ATOM 1612 N N . ILE B 1 62 ? 94.095 39.879 65.033 1.00 19.17 62 ILE B N 1
ATOM 1613 C CA . ILE B 1 62 ? 93.631 39.451 63.720 1.00 18.96 62 ILE B CA 1
ATOM 1614 C C . ILE B 1 62 ? 92.222 38.895 63.847 1.00 17.49 62 ILE B C 1
ATOM 1615 O O . ILE B 1 62 ? 91.915 38.189 64.807 1.00 16.69 62 ILE B O 1
ATOM 1620 N N . GLY B 1 63 ? 91.368 39.226 62.881 1.00 16.27 63 GLY B N 1
ATOM 1621 C CA . GLY B 1 63 ? 89.998 38.740 62.899 1.00 15.56 63 GLY B CA 1
ATOM 1622 C C . GLY B 1 63 ? 89.972 37.247 62.640 1.00 15.10 63 GLY B C 1
ATOM 1623 O O . GLY B 1 63 ? 90.597 36.770 61.694 1.00 18.22 63 GLY B O 1
ATOM 1624 N N . SER B 1 64 ? 89.246 36.507 63.470 1.00 14.84 64 SER B N 1
ATOM 1625 C CA . SER B 1 64 ? 89.173 35.058 63.327 1.00 14.95 64 SER B CA 1
ATOM 1626 C C . SER B 1 64 ? 87.762 34.537 63.077 1.00 13.42 64 SER B C 1
ATOM 1627 O O . SER B 1 64 ? 87.582 33.483 62.467 1.00 14.25 64 SER B O 1
ATOM 1630 N N . TYR B 1 65 ? 86.760 35.271 63.545 1.00 11.82 65 TYR B N 1
ATOM 1631 C CA . TYR B 1 65 ? 85.384 34.836 63.367 1.00 11.22 65 TYR B CA 1
ATOM 1632 C C . TYR B 1 65 ? 84.392 35.980 63.465 1.00 11.21 65 TYR B C 1
ATOM 1633 O O . TYR B 1 65 ? 84.602 36.937 64.210 1.00 10.95 65 TYR B O 1
ATOM 1642 N N . VAL B 1 66 ? 83.312 35.871 62.698 1.00 10.67 66 VAL B N 1
ATOM 1643 C CA . VAL B 1 66 ? 82.256 36.867 62.725 1.00 11.92 66 VAL B CA 1
ATOM 1644 C C . VAL B 1 66 ? 80.928 36.222 62.352 1.00 12.40 66 VAL B C 1
ATOM 1645 O O . VAL B 1 66 ? 80.879 35.270 61.574 1.00 12.63 66 VAL B O 1
ATOM 1649 N N . GLU B 1 67 ? 79.854 36.724 62.943 1.00 11.28 67 GLU B N 1
ATOM 1650 C CA . GLU B 1 67 ? 78.519 36.240 62.636 1.00 12.88 67 GLU B CA 1
ATOM 1651 C C . GLU B 1 67 ? 77.629 37.455 62.799 1.00 13.13 67 GLU B C 1
ATOM 1652 O O . GLU B 1 67 ? 77.901 38.323 63.631 1.00 12.07 67 GLU B O 1
ATOM 1658 N N . ALA B 1 68 ? 76.587 37.540 61.982 1.00 11.66 68 ALA B N 1
ATOM 1659 C CA . ALA B 1 68 ? 75.683 38.668 62.065 1.00 11.61 68 ALA B CA 1
ATOM 1660 C C . ALA B 1 68 ? 74.314 38.295 61.538 1.00 11.94 68 ALA B C 1
ATOM 1661 O O . ALA B 1 68 ? 74.192 37.642 60.502 1.00 12.10 68 ALA B O 1
ATOM 1663 N N . ARG B 1 69 ? 73.289 38.698 62.273 1.00 11.69 69 ARG B N 1
ATOM 1664 C CA . ARG B 1 69 ? 71.917 38.454 61.862 1.00 12.82 69 ARG B CA 1
ATOM 1665 C C . ARG B 1 69 ? 71.348 39.829 61.529 1.00 13.78 69 ARG B C 1
ATOM 1666 O O . ARG B 1 69 ? 71.356 40.739 62.364 1.00 11.68 69 ARG B O 1
ATOM 1674 N N . HIS B 1 70 ? 70.877 39.980 60.297 1.00 13.10 70 HIS B N 1
ATOM 1675 C CA . HIS B 1 70 ? 70.328 41.246 59.829 1.00 16.28 70 HIS B CA 1
ATOM 1676 C C . HIS B 1 70 ? 68.844 41.279 60.171 1.00 16.46 70 HIS B C 1
ATOM 1677 O O . HIS B 1 70 ? 68.045 40.566 59.574 1.00 19.47 70 HIS B O 1
ATOM 1684 N N . LEU B 1 71 ? 68.490 42.116 61.139 1.00 15.71 71 LEU B N 1
ATOM 1685 C CA . LEU B 1 71 ? 67.116 42.225 61.617 1.00 16.85 71 LEU B CA 1
ATOM 1686 C C . LEU B 1 71 ? 66.252 43.287 60.945 1.00 18.67 71 LEU B C 1
ATOM 1687 O O . LEU B 1 71 ? 65.077 43.056 60.671 1.00 21.69 71 LEU B O 1
ATOM 1692 N N . ALA B 1 72 ? 66.826 44.458 60.711 1.00 18.37 72 ALA B N 1
ATOM 1693 C CA . ALA B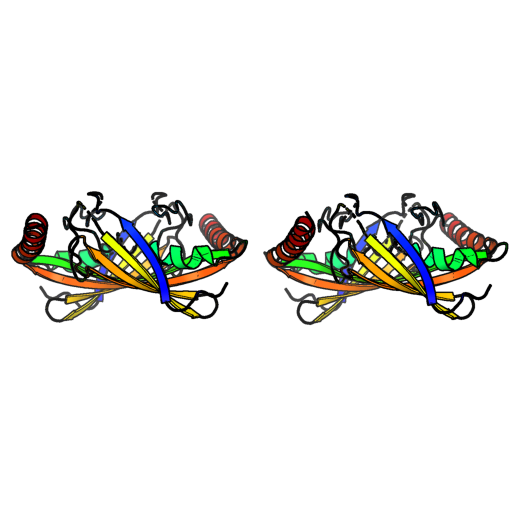 1 72 ? 66.103 45.551 60.075 1.00 17.18 72 ALA B CA 1
ATOM 1694 C C . ALA B 1 72 ? 67.078 46.249 59.142 1.00 16.32 72 ALA B C 1
ATOM 1695 O O . ALA B 1 72 ? 68.263 45.922 59.132 1.00 12.62 72 ALA B O 1
ATOM 1697 N N . SER B 1 73 ? 66.592 47.216 58.372 1.00 14.22 73 SER B N 1
ATOM 1698 C CA . SER B 1 73 ? 67.450 47.901 57.413 1.00 14.59 73 SER B CA 1
ATOM 1699 C C . SER B 1 73 ? 67.851 49.334 57.739 1.00 14.44 73 SER B C 1
ATOM 1700 O O . SER B 1 73 ? 67.270 49.990 58.605 1.00 13.19 73 SER B O 1
ATOM 1703 N N . ALA B 1 74 ? 68.870 49.799 57.025 1.00 13.53 74 ALA B N 1
ATOM 1704 C CA . ALA B 1 74 ? 69.368 51.162 57.145 1.00 12.71 74 ALA B CA 1
ATOM 1705 C C . ALA B 1 74 ? 69.471 51.661 55.708 1.00 14.41 74 ALA B C 1
ATOM 1706 O O . ALA B 1 74 ? 70.129 51.041 54.868 1.00 12.24 74 ALA B O 1
ATOM 1708 N N . LEU B 1 75 ? 68.801 52.771 55.424 1.00 14.64 75 LEU B N 1
ATOM 1709 C CA . LEU B 1 75 ? 68.803 53.336 54.081 1.00 15.22 75 LEU B CA 1
ATOM 1710 C C . LEU B 1 75 ? 70.011 54.227 53.834 1.00 13.72 75 LEU B C 1
ATOM 1711 O O . LEU B 1 75 ? 70.620 54.740 54.773 1.00 13.78 75 LEU B O 1
ATOM 1716 N N . PRO B 1 76 ? 70.379 54.415 52.558 1.00 13.65 76 PRO B N 1
ATOM 1717 C CA . PRO B 1 76 ? 71.524 55.275 52.248 1.00 14.08 76 PRO B CA 1
ATOM 1718 C C . PRO B 1 76 ? 71.213 56.647 52.848 1.00 13.01 76 PRO B C 1
ATOM 1719 O O . PRO B 1 76 ? 70.073 57.114 52.764 1.00 11.84 76 PRO B O 1
ATOM 1723 N N . GLY B 1 77 ? 72.210 57.281 53.457 1.00 14.01 77 GLY B N 1
ATOM 1724 C CA . GLY B 1 77 ? 71.994 58.588 54.050 1.00 14.46 77 GLY B CA 1
ATOM 1725 C C . GLY B 1 77 ? 71.703 58.541 55.540 1.00 14.78 77 GLY B C 1
ATOM 1726 O O . GLY B 1 77 ? 71.823 59.551 56.228 1.00 13.36 77 GLY B O 1
ATOM 1735 N N . ARG B 1 79 ? 72.203 57.499 59.535 1.00 14.28 79 ARG B N 1
ATOM 1736 C CA . ARG B 1 79 ? 73.304 57.301 60.461 1.00 15.47 79 ARG B CA 1
ATOM 1737 C C . ARG B 1 79 ? 73.186 55.861 60.958 1.00 15.61 79 ARG B C 1
ATOM 1738 O O . ARG B 1 79 ? 72.084 55.319 61.046 1.00 13.57 79 ARG B O 1
ATOM 1746 N N . VAL B 1 80 ? 74.322 55.240 61.258 1.00 13.70 80 VAL B N 1
ATOM 1747 C CA . VAL B 1 80 ? 74.341 53.882 61.790 1.00 14.02 80 VAL B CA 1
ATOM 1748 C C . VAL B 1 80 ? 75.328 53.864 62.947 1.00 13.21 80 VAL B C 1
ATOM 1749 O O . VAL B 1 80 ? 76.408 54.448 62.859 1.00 13.06 80 VAL B O 1
ATOM 1753 N N . ARG B 1 81 ? 74.941 53.208 64.034 1.00 12.11 81 ARG B N 1
ATOM 1754 C CA . ARG B 1 81 ? 75.775 53.114 65.227 1.00 12.43 81 ARG B CA 1
ATOM 1755 C C . ARG B 1 81 ? 76.010 51.643 65.559 1.00 12.35 81 ARG B C 1
ATOM 1756 O O . ARG B 1 81 ? 75.060 50.888 65.755 1.00 11.95 81 ARG B O 1
ATOM 1764 N N . VAL B 1 82 ? 77.277 51.242 65.610 1.00 10.58 82 VAL B N 1
ATOM 1765 C CA . VAL B 1 82 ? 77.636 49.857 65.908 1.00 11.79 82 VAL B CA 1
ATOM 1766 C C . VAL B 1 82 ? 78.309 49.809 67.274 1.00 13.75 82 VAL B C 1
ATOM 1767 O O . VAL B 1 82 ? 79.307 50.495 67.507 1.00 13.62 82 VAL B O 1
ATOM 1771 N N . VAL B 1 83 ? 77.755 49.000 68.173 1.00 10.88 83 VAL B N 1
ATOM 1772 C CA . VAL B 1 83 ? 78.274 48.890 69.531 1.00 11.21 83 VAL B CA 1
ATOM 1773 C C . VAL B 1 83 ? 78.804 47.495 69.858 1.00 11.12 83 VAL B C 1
ATOM 1774 O O . VAL B 1 83 ? 78.048 46.525 69.876 1.00 12.48 83 VAL B O 1
ATOM 1778 N N . ALA B 1 84 ? 80.104 47.403 70.117 1.00 10.02 84 ALA B N 1
ATOM 1779 C CA . ALA B 1 84 ? 80.731 46.131 70.458 1.00 10.84 84 ALA B CA 1
ATOM 1780 C C . ALA B 1 84 ? 81.058 46.124 71.944 1.00 11.84 84 ALA B C 1
ATOM 1781 O O . ALA B 1 84 ? 81.525 47.124 72.490 1.00 11.26 84 ALA B O 1
ATOM 1783 N N . ARG B 1 85 ? 80.811 44.994 72.597 1.00 12.07 85 ARG B N 1
ATOM 1784 C CA . ARG B 1 85 ? 81.092 44.868 74.019 1.00 14.08 85 ARG B CA 1
ATOM 1785 C C . ARG B 1 85 ? 81.880 43.599 74.299 1.00 13.02 85 ARG B C 1
ATOM 1786 O O . ARG B 1 85 ? 81.554 42.531 73.788 1.00 12.17 85 ARG B O 1
ATOM 1794 N N . HIS B 1 86 ? 82.936 43.730 75.094 1.00 14.09 86 HIS B N 1
ATOM 1795 C CA . HIS B 1 86 ? 83.768 42.586 75.438 1.00 14.50 86 HIS B CA 1
ATOM 1796 C C . HIS B 1 86 ? 82.966 41.553 76.218 1.00 14.81 86 HIS B C 1
ATOM 1797 O O . HIS B 1 86 ? 82.434 41.844 77.288 1.00 15.21 86 HIS B O 1
ATOM 1804 N N . GLU B 1 87 ? 82.890 40.344 75.678 1.00 14.76 87 GLU B N 1
ATOM 1805 C CA . GLU B 1 87 ? 82.166 39.258 76.323 1.00 18.06 87 GLU B CA 1
ATOM 1806 C C . GLU B 1 87 ? 83.106 38.494 77.251 1.00 17.24 87 GLU B C 1
ATOM 1807 O O . GLU B 1 87 ? 82.822 38.319 78.437 1.00 17.46 87 GLU B O 1
ATOM 1813 N N . LYS B 1 88 ? 84.228 38.044 76.700 1.00 16.90 88 LYS B N 1
ATOM 1814 C CA . LYS B 1 88 ? 85.216 37.296 77.471 1.00 16.79 88 LYS B CA 1
ATOM 1815 C C . LYS B 1 88 ? 86.493 37.119 76.664 1.00 15.74 88 LYS B C 1
ATOM 1816 O O . LYS B 1 88 ? 86.511 37.343 75.452 1.00 15.64 88 LYS B O 1
ATOM 1822 N N . THR B 1 89 ? 87.560 36.719 77.347 1.00 14.51 89 THR B N 1
ATOM 1823 C CA . THR B 1 89 ? 88.840 36.471 76.701 1.00 15.40 89 THR B CA 1
ATOM 1824 C C . THR B 1 89 ? 89.310 35.077 77.118 1.00 17.42 89 THR B C 1
ATOM 1825 O O . THR B 1 89 ? 89.413 34.777 78.307 1.00 15.59 89 THR B O 1
ATOM 1829 N N . GLU B 1 90 ? 89.569 34.226 76.127 1.00 17.88 90 GLU B N 1
ATOM 1830 C CA . GLU B 1 90 ? 90.027 32.854 76.354 1.00 19.69 90 GLU B CA 1
ATOM 1831 C C . GLU B 1 90 ? 91.430 32.733 75.776 1.00 21.10 90 GLU B C 1
ATOM 1832 O O . GLU B 1 90 ? 91.602 32.692 74.558 1.00 20.11 90 GLU B O 1
ATOM 1838 N N . GLY B 1 91 ? 92.433 32.670 76.643 1.00 22.24 91 GLY B N 1
ATOM 1839 C CA . GLY B 1 91 ? 93.792 32.579 76.153 1.00 23.10 91 GLY B CA 1
ATOM 1840 C C . GLY B 1 91 ? 94.111 33.832 75.361 1.00 22.94 91 GLY B C 1
ATOM 1841 O O . GLY B 1 91 ? 94.048 34.939 75.893 1.00 21.93 91 GLY B O 1
ATOM 1842 N N . ASN B 1 92 ? 94.435 33.669 74.083 1.00 21.04 92 ASN B N 1
ATOM 1843 C CA . ASN B 1 92 ? 94.763 34.807 73.232 1.00 21.44 92 ASN B CA 1
ATOM 1844 C C . ASN B 1 92 ? 93.603 35.148 72.297 1.00 19.15 92 ASN B C 1
ATOM 1845 O O . ASN B 1 92 ? 93.799 35.780 71.261 1.00 20.99 92 ASN B O 1
ATOM 1850 N N . ARG B 1 93 ? 92.398 34.741 72.677 1.00 17.14 93 ARG B N 1
ATOM 1851 C CA . ARG B 1 93 ? 91.218 34.987 71.854 1.00 16.82 93 ARG B CA 1
ATOM 1852 C C . ARG B 1 93 ? 90.188 35.872 72.564 1.00 15.04 93 ARG B C 1
ATOM 1853 O O . ARG B 1 93 ? 89.688 35.526 73.636 1.00 14.46 93 ARG B O 1
ATOM 1861 N N . VAL B 1 94 ? 89.873 37.010 71.948 1.00 14.72 94 VAL B N 1
ATOM 1862 C CA . VAL B 1 94 ? 88.913 37.962 72.503 1.00 13.00 94 VAL B CA 1
ATOM 1863 C C . VAL B 1 94 ? 87.542 37.838 71.839 1.00 11.60 94 VAL B C 1
ATOM 1864 O O . VAL B 1 94 ? 87.426 37.929 70.615 1.00 10.62 94 VAL B O 1
ATOM 1868 N N . TYR B 1 95 ? 86.515 37.637 72.660 1.00 11.94 95 TYR B N 1
ATOM 1869 C CA . TYR B 1 95 ? 85.137 37.500 72.197 1.00 12.09 95 TYR B CA 1
ATOM 1870 C C . TYR B 1 95 ? 84.342 38.770 72.466 1.00 12.85 95 TYR B C 1
ATOM 1871 O O . TYR B 1 95 ? 84.379 39.314 73.571 1.00 12.68 95 TYR B O 1
ATOM 1880 N N . ALA B 1 96 ? 83.614 39.232 71.455 1.00 10.37 96 ALA B N 1
ATOM 1881 C CA . ALA B 1 96 ? 82.802 40.433 71.593 1.00 10.76 96 ALA B CA 1
ATOM 1882 C C . ALA B 1 96 ? 81.407 40.230 71.014 1.00 11.15 96 ALA B C 1
ATOM 1883 O O . ALA B 1 96 ? 81.233 39.532 70.013 1.00 11.72 96 ALA B O 1
ATOM 1885 N N . ARG B 1 97 ? 80.414 40.827 71.664 1.00 12.94 97 ARG B N 1
ATOM 1886 C CA . ARG B 1 97 ? 79.038 40.761 71.188 1.00 14.25 97 ARG B CA 1
ATOM 1887 C C . ARG B 1 97 ? 78.784 42.134 70.593 1.00 14.04 97 ARG B C 1
ATOM 1888 O O . ARG B 1 97 ? 79.197 43.144 71.161 1.00 13.15 97 ARG B O 1
ATOM 1896 N N . VAL B 1 98 ? 78.108 42.181 69.452 1.00 12.93 98 VAL B N 1
ATOM 1897 C CA . VAL B 1 98 ? 77.873 43.455 68.799 1.00 12.85 98 VAL B CA 1
ATOM 1898 C C . VAL B 1 98 ? 76.423 43.688 68.404 1.00 12.72 98 VAL B C 1
ATOM 1899 O O . VAL B 1 98 ? 75.687 42.749 68.102 1.00 13.12 98 VAL B O 1
ATOM 1903 N N . GLU B 1 99 ? 76.023 44.956 68.422 1.00 13.04 99 GLU B N 1
ATOM 1904 C CA . GLU B 1 99 ? 74.678 45.354 68.026 1.00 13.84 99 GLU B CA 1
ATOM 1905 C C . GLU B 1 99 ? 74.801 46.576 67.125 1.00 13.95 99 GLU B C 1
ATOM 1906 O O . GLU B 1 99 ? 75.676 47.418 67.329 1.00 12.68 99 GLU B O 1
ATOM 1912 N N . ALA B 1 100 ? 73.924 46.671 66.133 1.00 13.65 100 ALA B N 1
ATOM 1913 C CA . ALA B 1 100 ? 73.936 47.805 65.216 1.00 12.53 100 ALA B CA 1
ATOM 1914 C C . ALA B 1 100 ? 72.549 48.428 65.189 1.00 11.78 100 ALA B C 1
ATOM 1915 O O . ALA B 1 100 ? 71.542 47.713 65.194 1.00 10.72 100 ALA B O 1
ATOM 1917 N N . TYR B 1 101 ? 72.504 49.759 65.170 1.00 11.16 101 TYR B N 1
ATOM 1918 C CA . TYR B 1 101 ? 71.244 50.498 65.147 1.00 11.44 101 TYR B CA 1
ATOM 1919 C C . TYR B 1 101 ? 71.226 51.522 64.023 1.00 11.55 101 TYR B C 1
ATOM 1920 O O . TYR B 1 101 ? 72.270 52.066 63.666 1.00 11.63 101 TYR B O 1
ATOM 1929 N N . ASN B 1 102 ? 70.047 51.791 63.464 1.00 11.73 102 ASN B N 1
ATOM 1930 C CA . ASN B 1 102 ? 69.958 52.808 62.420 1.00 12.79 102 ASN B CA 1
ATOM 1931 C C . ASN B 1 102 ? 69.591 54.148 63.062 1.00 15.03 102 ASN B C 1
ATOM 1932 O O . ASN B 1 102 ? 69.409 54.235 64.280 1.00 15.63 102 ASN B O 1
ATOM 1937 N N . GLU B 1 103 ? 69.482 55.185 62.239 1.00 15.48 103 GLU B N 1
ATOM 1938 C CA . GLU B 1 103 ? 69.177 56.535 62.709 1.00 15.82 103 GLU B CA 1
ATOM 1939 C C . GLU B 1 103 ? 67.904 56.662 63.547 1.00 16.05 103 GLU B C 1
ATOM 1940 O O . GLU B 1 103 ? 67.830 57.504 64.442 1.00 17.13 103 GLU B O 1
ATOM 1946 N N . LEU B 1 104 ? 66.909 55.830 63.257 1.00 15.24 104 LEU B N 1
ATOM 1947 C CA . LEU B 1 104 ? 65.641 55.873 63.980 1.00 16.50 104 LEU B CA 1
ATOM 1948 C C . LEU B 1 104 ? 65.683 55.078 65.280 1.00 16.87 104 LEU B C 1
ATOM 1949 O O . LEU B 1 104 ? 64.688 55.003 66.002 1.00 17.15 104 LEU B O 1
ATOM 1954 N N . GLY B 1 105 ? 66.834 54.485 65.573 1.00 15.36 105 GLY B N 1
ATOM 1955 C CA . GLY B 1 105 ? 66.965 53.706 66.791 1.00 16.34 105 GLY B CA 1
ATOM 1956 C C . GLY B 1 105 ? 66.586 52.241 66.641 1.00 14.79 105 GLY B C 1
ATOM 1957 O O . GLY B 1 105 ? 66.602 51.500 67.624 1.00 14.70 105 GLY B O 1
ATOM 1958 N N . ASP B 1 106 ? 66.238 51.815 65.429 1.00 13.93 106 ASP B N 1
ATOM 1959 C CA . ASP B 1 106 ? 65.870 50.416 65.210 1.00 14.70 106 ASP B CA 1
ATOM 1960 C C . ASP B 1 106 ? 67.104 49.528 65.342 1.00 13.85 106 ASP B C 1
ATOM 1961 O O . ASP B 1 106 ? 68.194 49.914 64.924 1.00 13.17 106 ASP B O 1
ATOM 1966 N N . LEU B 1 107 ? 66.934 48.344 65.923 1.00 12.80 107 LEU B N 1
ATOM 1967 C CA . LEU B 1 107 ? 68.039 47.397 66.041 1.00 13.28 107 LEU B CA 1
ATOM 1968 C C . LEU B 1 107 ? 68.114 46.736 64.666 1.00 13.44 107 LEU B C 1
ATOM 1969 O O . LEU B 1 107 ? 67.217 45.983 64.287 1.00 14.66 107 LEU B O 1
ATOM 1974 N N . ILE B 1 108 ? 69.168 47.016 63.908 1.00 13.10 108 ILE B N 1
ATOM 1975 C CA . ILE B 1 108 ? 69.270 46.433 62.578 1.00 11.74 108 ILE B CA 1
ATOM 1976 C C . ILE B 1 108 ? 70.112 45.172 62.513 1.00 11.40 108 ILE B C 1
ATOM 1977 O O . ILE B 1 108 ? 70.067 44.440 61.523 1.00 13.34 108 ILE B O 1
ATOM 1982 N N . GLY B 1 109 ? 70.874 44.906 63.565 1.00 11.62 109 GLY B N 1
ATOM 1983 C CA . GLY B 1 109 ? 71.690 43.708 63.555 1.00 12.37 109 GLY B CA 1
ATOM 1984 C C . GLY B 1 109 ? 72.296 43.328 64.888 1.00 11.67 109 GLY B C 1
ATOM 1985 O O . GLY B 1 109 ? 72.530 44.176 65.751 1.00 11.23 109 GLY B O 1
ATOM 1986 N N . VAL B 1 110 ? 72.539 42.033 65.051 1.00 9.55 110 VAL B N 1
ATOM 1987 C CA . VAL B 1 110 ? 73.157 41.505 66.253 1.00 11.96 110 VAL B CA 1
ATOM 1988 C C . VAL B 1 110 ? 74.206 40.506 65.781 1.00 12.76 110 VAL B C 1
ATOM 1989 O O . VAL B 1 110 ? 73.978 39.755 64.827 1.00 13.27 110 VAL B O 1
ATOM 1993 N N . GLY B 1 111 ? 75.361 40.507 66.432 1.00 12.72 111 GLY B N 1
ATOM 1994 C CA . GLY B 1 111 ? 76.411 39.593 66.028 1.00 13.26 111 GLY B CA 1
ATOM 1995 C C . GLY B 1 111 ? 77.458 39.343 67.090 1.00 12.42 111 GLY B C 1
ATOM 1996 O O . GLY B 1 111 ? 77.337 39.785 68.233 1.00 12.10 111 GLY B O 1
ATOM 1997 N N . ARG B 1 112 ? 78.500 38.623 66.695 1.00 13.92 112 ARG B N 1
ATOM 1998 C CA . ARG B 1 112 ? 79.593 38.284 67.591 1.00 13.93 112 ARG B CA 1
ATOM 1999 C C . ARG B 1 112 ? 80.859 38.190 66.767 1.00 14.06 112 ARG B C 1
ATOM 2000 O O . ARG B 1 112 ? 80.811 37.850 65.584 1.00 12.54 112 ARG B O 1
ATOM 2008 N N . THR B 1 113 ? 81.990 38.497 67.387 1.00 12.15 113 THR B N 1
ATOM 2009 C CA . THR B 1 113 ? 83.263 38.414 66.691 1.00 12.38 113 THR B CA 1
ATOM 2010 C C . THR B 1 113 ? 84.304 37.773 67.595 1.00 12.69 113 THR B C 1
ATOM 2011 O O . THR B 1 113 ? 84.141 37.721 68.813 1.00 13.59 113 THR B O 1
ATOM 2015 N N . GLU B 1 114 ? 85.366 37.277 66.973 1.00 12.84 114 GLU B N 1
ATOM 2016 C CA . GLU B 1 114 ? 86.478 36.658 67.671 1.00 12.54 114 GLU B CA 1
ATOM 2017 C C . GLU B 1 114 ? 87.737 37.245 67.059 1.00 12.93 114 GLU B C 1
ATOM 2018 O O . GLU B 1 114 ? 87.847 37.345 65.841 1.00 12.21 114 GLU B O 1
ATOM 2024 N N . GLN B 1 115 ? 88.677 37.645 67.903 1.00 12.79 115 GLN B N 1
ATOM 2025 C CA . GLN B 1 115 ? 89.937 38.190 67.425 1.00 13.50 115 GLN B CA 1
ATOM 2026 C C . GLN B 1 115 ? 91.033 37.426 68.150 1.00 14.35 115 GLN B C 1
ATOM 2027 O O . GLN B 1 115 ? 90.892 37.101 69.327 1.00 14.34 115 GLN B O 1
ATOM 2033 N N . VAL B 1 116 ? 92.114 37.126 67.443 1.00 14.49 116 VAL B N 1
ATOM 2034 C CA . VAL B 1 116 ? 93.229 36.414 68.047 1.00 16.87 116 VAL B CA 1
ATOM 2035 C C . VAL B 1 116 ? 94.387 37.382 68.222 1.00 17.91 116 VAL B C 1
ATOM 2036 O O . VAL B 1 116 ? 94.716 38.138 67.308 1.00 17.84 116 VAL B O 1
ATOM 2040 N N . ILE B 1 117 ? 94.994 37.359 69.404 1.00 19.11 117 ILE B N 1
ATOM 2041 C CA . ILE B 1 117 ? 96.117 38.234 69.707 1.00 21.27 117 ILE B CA 1
ATOM 2042 C C . ILE B 1 117 ? 97.422 37.476 69.498 1.00 22.04 117 ILE B C 1
ATOM 2043 O O . ILE B 1 117 ? 97.645 36.430 70.104 1.00 21.74 117 ILE B O 1
ATOM 2048 N N . LEU B 1 118 ? 98.281 38.012 68.639 1.00 23.91 118 LEU B N 1
ATOM 2049 C CA . LEU B 1 118 ? 99.558 37.374 68.339 1.00 25.72 118 LEU B CA 1
ATOM 2050 C C . LEU B 1 118 ? 100.658 38.406 68.150 1.00 26.80 118 LEU B C 1
ATOM 2051 O O . LEU B 1 118 ? 100.390 39.564 67.831 1.00 27.29 118 LEU B O 1
ATOM 2056 N N . PRO B 1 119 ? 101.921 37.996 68.343 1.00 28.24 119 PRO B N 1
ATOM 2057 C CA . PRO B 1 119 ? 103.035 38.930 68.170 1.00 29.37 119 PRO B CA 1
ATOM 2058 C C . PRO B 1 119 ? 103.058 39.351 66.705 1.00 30.39 119 PRO B C 1
ATOM 2059 O O . PRO B 1 119 ? 102.853 38.520 65.819 1.00 30.55 119 PRO B O 1
ATOM 2063 N N . LYS B 1 120 ? 103.292 40.632 66.446 1.00 31.33 120 LYS B N 1
ATOM 2064 C CA . LYS B 1 120 ? 103.332 41.117 65.074 1.00 34.00 120 LYS B CA 1
ATOM 2065 C C . LYS B 1 120 ? 104.304 40.291 64.239 1.00 34.18 120 LYS B C 1
ATOM 2066 O O . LYS B 1 120 ? 104.075 40.062 63.051 1.00 34.88 120 LYS B O 1
ATOM 2072 N N . ALA B 1 121 ? 105.384 39.836 64.868 1.00 34.61 121 ALA B N 1
ATOM 2073 C CA . ALA B 1 121 ? 106.385 39.027 64.180 1.00 34.30 121 ALA B CA 1
ATOM 2074 C C . ALA B 1 121 ? 105.771 37.711 63.716 1.00 34.66 121 ALA B C 1
ATOM 2075 O O . ALA B 1 121 ? 106.035 37.249 62.606 1.00 35.89 121 ALA B O 1
ATOM 2077 N N . LYS B 1 122 ? 104.953 37.110 64.574 1.00 34.22 122 LYS B N 1
ATOM 2078 C CA . LYS B 1 122 ? 104.294 35.850 64.252 1.00 34.21 122 LYS B CA 1
ATOM 2079 C C . LYS B 1 122 ? 103.353 36.033 63.062 1.00 33.32 122 LYS B C 1
ATOM 2080 O O . LYS B 1 122 ? 103.314 35.199 62.157 1.00 32.29 122 LYS B O 1
ATOM 2086 N N . VAL B 1 123 ? 102.5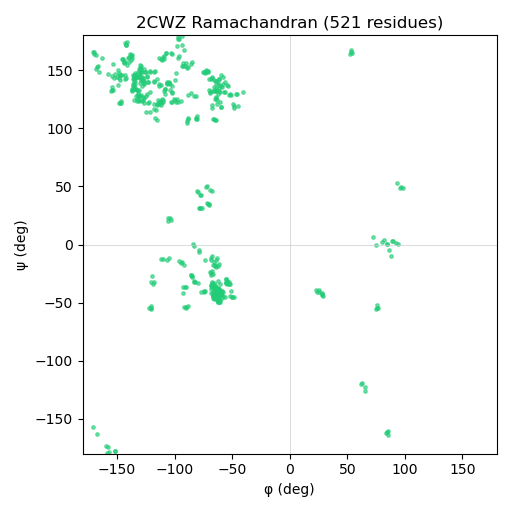97 37.127 63.068 1.00 32.44 123 VAL B N 1
ATOM 2087 C CA . VAL B 1 123 ? 101.666 37.416 61.984 1.00 31.95 123 VAL B CA 1
ATOM 2088 C C . VAL B 1 123 ? 102.432 37.552 60.674 1.00 32.47 123 VAL B C 1
ATOM 2089 O O . VAL B 1 123 ? 102.070 36.949 59.664 1.00 31.56 123 VAL B O 1
ATOM 2093 N N . GLU B 1 124 ? 103.494 38.350 60.699 1.00 33.95 124 GLU B N 1
ATOM 2094 C CA . GLU B 1 124 ? 104.318 38.561 59.518 1.00 35.52 124 GLU B CA 1
ATOM 2095 C C . GLU B 1 124 ? 104.885 37.239 59.022 1.00 34.04 124 GLU B C 1
ATOM 2096 O O . GLU B 1 124 ? 104.946 36.992 57.818 1.00 34.54 124 GLU B O 1
ATOM 2102 N N . ALA B 1 125 ? 105.291 36.387 59.957 1.00 32.89 125 ALA B N 1
ATOM 2103 C CA . ALA B 1 125 ? 105.856 35.086 59.614 1.00 32.37 125 ALA B CA 1
ATOM 2104 C C . ALA B 1 125 ? 104.841 34.203 58.895 1.00 32.61 125 ALA B C 1
ATOM 2105 O O . ALA B 1 125 ? 105.192 33.465 57.973 1.00 33.39 125 ALA B O 1
ATOM 2107 N N . LEU B 1 126 ? 103.585 34.273 59.323 1.00 32.43 126 LEU B N 1
ATOM 2108 C CA . LEU B 1 126 ? 102.529 33.477 58.709 1.00 32.30 126 LEU B CA 1
ATOM 2109 C C . LEU B 1 126 ? 102.285 33.909 57.268 1.00 32.39 126 LEU B C 1
ATOM 2110 O O . LEU B 1 126 ? 102.182 33.069 56.374 1.00 32.05 126 LEU B O 1
ATOM 2115 N N . PHE B 1 127 ? 102.193 35.216 57.044 1.00 32.92 127 PHE B N 1
ATOM 2116 C CA . PHE B 1 127 ? 101.967 35.733 55.698 1.00 34.40 127 PHE B CA 1
ATOM 2117 C C . PHE B 1 127 ? 103.191 35.453 54.835 1.00 35.14 127 PHE B C 1
ATOM 2118 O O . PHE B 1 127 ? 103.077 35.192 53.637 1.00 34.62 127 PHE B O 1
ATOM 2126 N N . ARG B 1 128 ? 104.363 35.507 55.461 1.00 36.45 128 ARG B N 1
ATOM 2127 C CA . ARG B 1 128 ? 105.626 35.266 54.773 1.00 37.78 128 ARG B CA 1
ATOM 2128 C C . ARG B 1 128 ? 105.674 33.833 54.252 1.00 36.72 128 ARG B C 1
ATOM 2129 O O . ARG B 1 128 ? 106.021 33.590 53.096 1.00 37.69 128 ARG B O 1
ATOM 2137 N N . ARG B 1 129 ? 105.326 32.886 55.117 1.00 35.93 129 ARG B N 1
ATOM 2138 C CA . ARG B 1 129 ? 105.331 31.475 54.753 1.00 35.68 129 ARG B CA 1
ATOM 2139 C C . ARG B 1 129 ? 104.347 31.165 53.629 1.00 34.81 129 ARG B C 1
ATOM 2140 O O . ARG B 1 129 ? 104.631 30.341 52.760 1.00 34.67 129 ARG B O 1
ATOM 2148 N N . LEU B 1 130 ? 103.192 31.822 53.649 1.00 34.19 130 LEU B N 1
ATOM 2149 C CA . LEU B 1 130 ? 102.184 31.609 52.618 1.00 32.78 130 LEU B CA 1
ATOM 2150 C C . LEU B 1 130 ? 102.714 32.096 51.275 1.00 33.04 130 LEU B C 1
ATOM 2151 O O . LEU B 1 130 ? 102.484 31.469 50.238 1.00 32.23 130 LEU B O 1
ATOM 2156 N N . LYS B 1 131 ? 103.426 33.218 51.300 1.00 33.38 131 LYS B N 1
ATOM 2157 C CA . LYS B 1 131 ? 103.996 33.783 50.085 1.00 34.23 131 LYS B CA 1
ATOM 2158 C C . LYS B 1 131 ? 105.045 32.844 49.503 1.00 33.94 131 LYS B C 1
ATOM 2159 O O . LYS B 1 131 ? 105.114 32.656 48.289 1.00 33.64 131 LYS B O 1
ATOM 2165 N N . GLU B 1 132 ? 105.860 32.258 50.375 1.00 34.52 132 GLU B N 1
ATOM 2166 C CA . GLU B 1 132 ? 106.908 31.340 49.940 1.00 34.87 132 GLU B CA 1
ATOM 2167 C C . GLU B 1 132 ? 106.302 30.133 49.237 1.00 33.71 132 GLU B C 1
ATOM 2168 O O . GLU B 1 132 ? 106.781 29.713 48.184 1.00 34.18 132 GLU B O 1
ATOM 2174 N N . ARG B 1 133 ? 105.251 29.572 49.826 1.00 31.59 133 ARG B N 1
ATOM 2175 C CA . ARG B 1 133 ? 104.586 28.413 49.244 1.00 30.83 133 ARG B CA 1
ATOM 2176 C C . ARG B 1 133 ? 104.019 28.746 47.875 1.00 30.38 133 ARG B C 1
ATOM 2177 O O . ARG B 1 133 ? 104.079 27.935 46.952 1.00 31.14 133 ARG B O 1
ATOM 2185 N N . TRP B 1 134 ? 103.464 29.946 47.750 1.00 29.96 134 TRP B N 1
ATOM 2186 C CA . TRP B 1 134 ? 102.880 30.386 46.494 1.00 30.33 134 TRP B CA 1
ATOM 2187 C C . TRP B 1 134 ? 103.960 30.521 45.424 1.00 32.51 134 TRP B C 1
ATOM 2188 O O . TRP B 1 134 ? 103.766 30.105 44.281 1.00 31.69 134 TRP B O 1
ATOM 2199 N N . GLU B 1 135 ? 105.099 31.095 45.801 1.00 34.40 135 GLU B N 1
ATOM 2200 C CA . GLU B 1 135 ? 106.209 31.266 44.868 1.00 37.95 135 GLU B CA 1
ATOM 2201 C C . GLU B 1 135 ? 106.765 29.906 44.456 1.00 38.73 135 GLU B C 1
ATOM 2202 O O . GLU B 1 135 ? 107.219 29.729 43.327 1.00 39.15 135 GLU B O 1
ATOM 2208 N N . ALA B 1 136 ? 106.724 28.948 45.378 1.00 40.31 136 ALA B N 1
ATOM 2209 C CA . ALA B 1 136 ? 107.227 27.604 45.112 1.00 42.13 136 ALA B CA 1
ATOM 2210 C C . ALA B 1 136 ? 106.433 26.920 44.003 1.00 44.03 136 ALA B C 1
ATOM 2211 O O . ALA B 1 136 ? 106.837 25.874 43.493 1.00 43.78 136 ALA B O 1
ATOM 2213 N N . GLU B 1 137 ? 105.303 27.514 43.636 1.00 46.12 137 GLU B N 1
ATOM 2214 C CA . GLU B 1 137 ? 104.452 26.967 42.584 1.00 49.14 137 GLU B CA 1
ATOM 2215 C C . GLU B 1 137 ? 104.942 27.425 41.213 1.00 50.00 137 GLU B C 1
ATOM 2216 O O . GLU B 1 137 ? 105.118 26.559 40.328 1.00 50.89 137 GLU B O 1
ATOM 2230 N N . ARG C 1 2 ? 6.231 32.124 18.773 1.00 26.71 2 ARG C N 1
ATOM 2231 C CA . ARG C 1 2 ? 6.240 30.693 18.505 1.00 26.48 2 ARG C CA 1
ATOM 2232 C C . ARG C 1 2 ? 7.170 30.056 19.534 1.00 25.93 2 ARG C C 1
ATOM 2233 O O . ARG C 1 2 ? 8.141 30.677 19.969 1.00 25.72 2 ARG C O 1
ATOM 2241 N N . PRO C 1 3 ? 6.887 28.811 19.939 1.00 25.31 3 PRO C N 1
ATOM 2242 C CA . PRO C 1 3 ? 7.729 28.133 20.928 1.00 25.42 3 PRO C CA 1
ATOM 2243 C C . PRO C 1 3 ? 9.176 27.946 20.481 1.00 24.64 3 PRO C C 1
ATOM 2244 O O . PRO C 1 3 ? 9.441 27.486 19.371 1.00 23.19 3 PRO C O 1
ATOM 2248 N N . ILE C 1 4 ? 10.110 28.317 21.352 1.00 23.60 4 ILE C N 1
ATOM 2249 C CA . ILE C 1 4 ? 11.530 28.178 21.055 1.00 22.01 4 ILE C CA 1
ATOM 2250 C C . ILE C 1 4 ? 11.970 26.787 21.489 1.00 21.86 4 ILE C C 1
ATOM 2251 O O . ILE C 1 4 ? 11.704 26.373 22.616 1.00 21.50 4 ILE C O 1
ATOM 2256 N N . PRO C 1 5 ? 12.637 26.040 20.598 1.00 22.49 5 PRO C N 1
ATOM 2257 C CA . PRO C 1 5 ? 13.089 24.693 20.960 1.00 23.62 5 PRO C CA 1
ATOM 2258 C C . PRO C 1 5 ? 14.064 24.737 22.132 1.00 24.84 5 PRO C C 1
ATOM 2259 O O . PRO C 1 5 ? 14.884 25.650 22.232 1.00 24.56 5 PRO C O 1
ATOM 2263 N N . GLU C 1 6 ? 13.970 23.754 23.021 1.00 25.26 6 GLU C N 1
ATOM 2264 C CA . GLU C 1 6 ? 14.870 23.702 24.161 1.00 25.93 6 GLU C CA 1
ATOM 2265 C C . GLU C 1 6 ? 16.281 23.526 23.621 1.00 24.38 6 GLU C C 1
ATOM 2266 O O . GLU C 1 6 ? 16.516 22.690 22.751 1.00 23.78 6 GLU C O 1
ATOM 2272 N N . GLY C 1 7 ? 17.213 24.328 24.120 1.00 21.59 7 GLY C N 1
ATOM 2273 C CA . GLY C 1 7 ? 18.585 24.224 23.662 1.00 19.97 7 GLY C CA 1
ATOM 2274 C C . GLY C 1 7 ? 18.890 24.994 22.391 1.00 18.02 7 GLY C C 1
ATOM 2275 O O . GLY C 1 7 ? 20.018 24.952 21.906 1.00 17.68 7 GLY C O 1
ATOM 2276 N N . TYR C 1 8 ? 17.899 25.689 21.836 1.00 17.81 8 TYR C N 1
ATOM 2277 C CA . TYR C 1 8 ? 18.132 26.467 20.621 1.00 17.50 8 TYR C CA 1
ATOM 2278 C C . TYR C 1 8 ? 19.276 27.444 20.894 1.00 17.96 8 TYR C C 1
ATOM 2279 O O . TYR C 1 8 ? 19.263 28.141 21.909 1.00 17.61 8 TYR C O 1
ATOM 2288 N N . GLU C 1 9 ? 20.256 27.502 19.996 1.00 17.74 9 GLU C N 1
ATOM 2289 C CA . GLU C 1 9 ? 21.390 28.401 20.191 1.00 19.20 9 GLU C CA 1
ATOM 2290 C C . GLU C 1 9 ? 21.553 29.482 19.130 1.00 18.77 9 GLU C C 1
ATOM 2291 O O . GLU C 1 9 ? 21.223 29.290 17.957 1.00 18.36 9 GLU C O 1
ATOM 2297 N N . ALA C 1 10 ? 22.079 30.621 19.570 1.00 17.97 10 ALA C N 1
ATOM 2298 C CA . ALA C 1 10 ? 22.350 31.761 18.705 1.00 17.02 10 ALA C CA 1
ATOM 2299 C C . ALA C 1 10 ? 23.752 32.212 19.086 1.00 18.72 10 ALA C C 1
ATOM 2300 O O . ALA C 1 10 ? 24.152 32.101 20.248 1.00 16.75 10 ALA C O 1
ATOM 2302 N N . VAL C 1 11 ? 24.499 32.722 18.117 1.00 17.25 11 VAL C N 1
ATOM 2303 C CA . VAL C 1 11 ? 25.863 33.141 18.380 1.00 19.25 11 VAL C CA 1
ATOM 2304 C C . VAL C 1 11 ? 26.187 34.545 17.903 1.00 20.19 11 VAL C C 1
ATOM 2305 O O . VAL C 1 11 ? 25.628 35.026 16.918 1.00 21.46 11 VAL C O 1
ATOM 2309 N N . PHE C 1 12 ? 27.088 35.204 18.625 1.00 18.82 12 PHE C N 1
ATOM 2310 C CA . PHE C 1 12 ? 27.552 36.523 18.237 1.00 17.64 12 PHE C CA 1
ATOM 2311 C C . PHE C 1 12 ? 29.064 36.466 18.282 1.00 18.74 12 PHE C C 1
ATOM 2312 O O . PHE C 1 12 ? 29.646 36.054 19.285 1.00 16.50 12 PHE C O 1
ATOM 2320 N N . GLU C 1 13 ? 29.700 36.866 17.189 1.00 18.09 13 GLU C N 1
ATOM 2321 C CA . GLU C 1 13 ? 31.150 36.858 17.124 1.00 20.26 13 GLU C CA 1
ATOM 2322 C C . GLU C 1 13 ? 31.652 38.244 16.773 1.00 20.21 13 GLU C C 1
ATOM 2323 O O . GLU C 1 13 ? 31.018 38.977 16.011 1.00 19.47 13 GLU C O 1
ATOM 2329 N N . THR C 1 14 ? 32.795 38.606 17.340 1.00 20.78 14 THR C N 1
ATOM 2330 C CA . THR C 1 14 ? 33.374 39.911 17.081 1.00 21.23 14 THR C CA 1
ATOM 2331 C C . THR C 1 14 ? 34.855 39.876 17.397 1.00 21.22 14 THR C C 1
ATOM 2332 O O . THR C 1 14 ? 35.397 38.841 17.783 1.00 21.12 14 THR C O 1
ATOM 2336 N N . VAL C 1 15 ? 35.507 41.014 17.209 1.00 21.20 15 VAL C N 1
ATOM 2337 C CA . VAL C 1 15 ? 36.924 41.148 17.494 1.00 21.37 15 VAL C CA 1
ATOM 2338 C C . VAL C 1 15 ? 37.023 42.256 18.528 1.00 20.44 15 VAL C C 1
ATOM 2339 O O . VAL C 1 15 ? 36.425 43.320 18.361 1.00 20.77 15 VAL C O 1
ATOM 2343 N N . VAL C 1 16 ? 37.759 42.004 19.603 1.00 18.49 16 VAL C N 1
ATOM 2344 C CA . VAL C 1 16 ? 37.912 43.001 20.650 1.00 18.71 16 VAL C CA 1
ATOM 2345 C C . VAL C 1 16 ? 38.644 44.224 20.114 1.00 20.71 16 VAL C C 1
ATOM 2346 O O . VAL C 1 16 ? 39.725 44.108 19.533 1.00 20.39 16 VAL C O 1
ATOM 2350 N N . THR C 1 17 ? 38.040 45.394 20.295 1.00 21.14 17 THR C N 1
ATOM 2351 C CA . THR C 1 17 ? 38.643 46.642 19.845 1.00 23.11 17 THR C CA 1
ATOM 2352 C C . THR C 1 17 ? 39.063 47.441 21.069 1.00 23.82 17 THR C C 1
ATOM 2353 O O . THR C 1 17 ? 38.599 47.177 22.178 1.00 24.12 17 THR C O 1
ATOM 2357 N N . PRO C 1 18 ? 39.957 48.425 20.890 1.00 24.32 18 PRO C N 1
ATOM 2358 C CA . PRO C 1 18 ? 40.402 49.233 22.029 1.00 23.67 18 PRO C CA 1
ATOM 2359 C C . PRO C 1 18 ? 39.238 49.879 22.780 1.00 22.52 18 PRO C C 1
ATOM 2360 O O . PRO C 1 18 ? 39.310 50.095 23.989 1.00 22.01 18 PRO C O 1
ATOM 2364 N N . GLU C 1 19 ? 38.161 50.172 22.058 1.00 23.19 19 GLU C N 1
ATOM 2365 C CA . GLU C 1 19 ? 36.989 50.797 22.657 1.00 23.96 19 GLU C CA 1
ATOM 2366 C C . GLU C 1 19 ? 36.252 49.860 23.608 1.00 23.08 19 GLU C C 1
ATOM 2367 O O . GLU C 1 19 ? 35.387 50.295 24.368 1.00 21.32 19 GLU C O 1
ATOM 2381 N N . THR C 1 21 ? 37.764 47.949 26.015 1.00 20.80 21 THR C N 1
ATOM 2382 C CA . THR C 1 21 ? 38.518 47.687 27.241 1.00 22.84 21 THR C CA 1
ATOM 2383 C C . THR C 1 21 ? 37.914 48.393 28.459 1.00 23.72 21 THR C C 1
ATOM 2384 O O . THR C 1 21 ? 37.078 49.284 28.316 1.00 23.20 21 THR C O 1
ATOM 2388 N N . VAL C 1 22 ? 38.340 47.989 29.655 1.00 23.29 22 VAL C N 1
ATOM 2389 C CA . VAL C 1 22 ? 37.822 48.573 30.892 1.00 23.51 22 VAL C CA 1
ATOM 2390 C C . VAL C 1 22 ? 38.199 50.045 31.046 1.00 24.53 22 VAL C C 1
ATOM 2391 O O . VAL C 1 22 ? 39.355 50.376 31.308 1.00 25.23 22 VAL C O 1
ATOM 2395 N N . ARG C 1 23 ? 37.212 50.921 30.891 1.00 25.54 23 ARG C N 1
ATOM 2396 C CA . ARG C 1 23 ? 37.424 52.361 31.006 1.00 26.83 23 ARG C CA 1
ATOM 2397 C C . ARG C 1 23 ? 36.151 53.007 31.548 1.00 27.21 23 ARG C C 1
ATOM 2398 O O . ARG C 1 23 ? 35.086 52.894 30.943 1.00 28.50 23 ARG C O 1
ATOM 2406 N N . PHE C 1 24 ? 36.268 53.689 32.683 1.00 27.70 24 PHE C N 1
ATOM 2407 C CA . PHE C 1 24 ? 35.116 54.324 33.319 1.00 27.11 24 PHE C CA 1
ATOM 2408 C C . PHE C 1 24 ? 35.110 55.842 33.262 1.00 28.96 24 PHE C C 1
ATOM 2409 O O . PHE C 1 24 ? 36.145 56.480 33.064 1.00 28.74 24 PHE C O 1
ATOM 2417 N N . GLU C 1 25 ? 33.924 56.414 33.445 1.00 29.45 25 GLU C N 1
ATOM 2418 C CA . GLU C 1 25 ? 33.786 57.858 33.485 1.00 30.66 25 GLU C CA 1
ATOM 2419 C C . GLU C 1 25 ? 34.390 58.203 34.845 1.00 30.97 25 GLU C C 1
ATOM 2420 O O . GLU C 1 25 ? 34.340 57.384 35.766 1.00 29.80 25 GLU C O 1
ATOM 2426 N N . GLU C 1 26 ? 34.979 59.389 34.967 1.00 31.42 26 GLU C N 1
ATOM 2427 C CA . GLU C 1 26 ? 35.594 59.812 36.225 1.00 32.49 26 GLU C CA 1
ATOM 2428 C C . GLU C 1 26 ? 36.948 59.150 36.498 1.00 32.22 26 GLU C C 1
ATOM 2429 O O . GLU C 1 26 ? 37.943 59.836 36.725 1.00 32.84 26 GLU C O 1
ATOM 2435 N N . LEU C 1 27 ? 36.980 57.820 36.475 1.00 31.72 27 LEU C N 1
ATOM 2436 C CA . LEU C 1 27 ? 38.204 57.072 36.762 1.00 31.93 27 LEU C CA 1
ATOM 2437 C C . LEU C 1 27 ? 39.174 56.900 35.594 1.00 31.61 27 LEU C C 1
ATOM 2438 O O . LEU C 1 27 ? 40.388 56.825 35.800 1.00 32.57 27 LEU C O 1
ATOM 2443 N N . GLY C 1 28 ? 38.646 56.828 34.376 1.00 30.96 28 GLY C N 1
ATOM 2444 C CA . GLY C 1 28 ? 39.500 56.656 33.212 1.00 30.97 28 GLY C CA 1
ATOM 2445 C C . GLY C 1 28 ? 39.830 55.198 32.940 1.00 30.79 28 GLY C C 1
ATOM 2446 O O . GLY C 1 28 ? 39.167 54.304 33.468 1.00 30.02 28 GLY C O 1
ATOM 2447 N N . PRO C 1 29 ? 40.854 54.921 32.115 1.00 30.74 29 PRO C N 1
ATOM 2448 C CA . PRO C 1 29 ? 41.243 53.542 31.797 1.00 29.85 29 PRO C CA 1
ATOM 2449 C C . PRO C 1 29 ? 41.696 52.762 33.028 1.00 29.29 29 PRO C C 1
ATOM 2450 O O . PRO C 1 29 ? 42.398 53.295 33.888 1.00 28.93 29 PRO C O 1
ATOM 2454 N N . VAL C 1 30 ? 41.286 51.498 33.106 1.00 28.23 30 VAL C N 1
ATOM 2455 C CA . VAL C 1 30 ? 41.641 50.645 34.235 1.00 28.07 30 VAL C CA 1
ATOM 2456 C C . VAL C 1 30 ? 42.418 49.399 33.804 1.00 27.94 30 VAL C C 1
ATOM 2457 O O . VAL C 1 30 ? 43.518 49.149 34.300 1.00 28.20 30 VAL C O 1
ATOM 2461 N N . HIS C 1 31 ? 41.844 48.621 32.889 1.00 26.30 31 HIS C N 1
ATOM 2462 C CA . HIS C 1 31 ? 42.490 47.401 32.397 1.00 27.34 31 HIS C CA 1
ATOM 2463 C C . HIS C 1 31 ? 42.400 47.298 30.875 1.00 26.42 31 HIS C C 1
ATOM 2464 O O . HIS C 1 31 ? 41.332 47.501 30.293 1.00 26.80 31 HIS C O 1
ATOM 2471 N N . PRO C 1 32 ? 43.523 46.969 30.213 1.00 25.85 32 PRO C N 1
ATOM 2472 C CA . PRO C 1 32 ? 43.589 46.837 28.753 1.00 23.56 32 PRO C CA 1
ATOM 2473 C C . PRO C 1 32 ? 43.005 45.538 28.189 1.00 21.88 32 PRO C C 1
ATOM 2474 O O . PRO C 1 32 ? 43.586 44.930 27.290 1.00 20.31 32 PRO C O 1
ATOM 2478 N N . VAL C 1 33 ? 41.861 45.114 28.715 1.00 19.40 33 VAL C N 1
ATOM 2479 C CA . VAL C 1 33 ? 41.221 43.892 28.239 1.00 18.85 33 VAL C CA 1
ATOM 2480 C C . VAL C 1 33 ? 39.715 44.071 28.073 1.00 18.34 33 VAL C C 1
ATOM 2481 O O . VAL C 1 33 ? 39.128 45.012 28.606 1.00 18.26 33 VAL C O 1
ATOM 2485 N N . TYR C 1 34 ? 39.113 43.153 27.322 1.00 16.54 34 TYR C N 1
ATOM 2486 C CA . TYR C 1 34 ? 37.676 43.128 27.047 1.00 16.00 34 TYR C CA 1
ATOM 2487 C C . TYR C 1 34 ? 36.926 43.298 28.373 1.00 15.02 34 TYR C C 1
ATOM 2488 O O . TYR C 1 34 ? 37.049 42.474 29.280 1.00 15.02 34 TYR C O 1
ATOM 2497 N N . ALA C 1 35 ? 36.159 44.382 28.475 1.00 15.22 35 ALA C N 1
ATOM 2498 C CA . ALA C 1 35 ? 35.413 44.709 29.690 1.00 14.40 35 ALA C CA 1
ATOM 2499 C C . ALA C 1 35 ? 34.199 43.833 29.964 1.00 14.53 35 ALA C C 1
ATOM 2500 O O . ALA C 1 35 ? 33.534 43.354 29.046 1.00 14.42 35 ALA C O 1
ATOM 2502 N N . THR C 1 36 ? 33.910 43.646 31.246 1.00 15.38 36 THR C N 1
ATOM 2503 C CA . THR C 1 36 ? 32.778 42.837 31.666 1.00 16.78 36 THR C CA 1
ATOM 2504 C C . THR C 1 36 ? 31.469 43.405 31.112 1.00 16.45 36 THR C C 1
ATOM 2505 O O . THR C 1 36 ? 30.623 42.653 30.626 1.00 16.05 36 THR C O 1
ATOM 2509 N N . TYR C 1 37 ? 31.302 44.726 31.166 1.00 16.18 37 TYR C N 1
ATOM 2510 C CA . TYR C 1 37 ? 30.071 45.322 30.651 1.00 16.01 37 TYR C CA 1
ATOM 2511 C C . TYR C 1 37 ? 29.937 45.197 29.134 1.00 15.26 37 TYR C C 1
ATOM 2512 O O . TYR C 1 37 ? 28.832 45.259 28.599 1.00 13.86 37 TYR C O 1
ATOM 2521 N N . TRP C 1 38 ? 31.052 45.026 28.429 1.00 15.14 38 TRP C N 1
ATOM 2522 C CA . TRP C 1 38 ? 30.969 44.834 26.986 1.00 13.35 38 TRP C CA 1
ATOM 2523 C C . TRP C 1 38 ? 30.565 43.381 26.734 1.00 13.09 38 TRP C C 1
ATOM 2524 O O . TRP C 1 38 ? 29.811 43.083 25.807 1.00 13.74 38 TRP C O 1
ATOM 2543 N N . VAL C 1 40 ? 28.736 41.669 28.668 1.00 12.68 40 VAL C N 1
ATOM 2544 C CA . VAL C 1 40 ? 27.317 41.631 29.012 1.00 11.75 40 VAL C CA 1
ATOM 2545 C C . VAL C 1 40 ? 26.471 42.126 27.838 1.00 11.83 40 VAL C C 1
ATOM 2546 O O . VAL C 1 40 ? 25.426 41.552 27.527 1.00 10.16 40 VAL C O 1
ATOM 2550 N N . LYS C 1 41 ? 26.926 43.189 27.183 1.00 10.66 41 LYS C N 1
ATOM 2551 C CA . LYS C 1 41 ? 26.211 43.718 26.025 1.00 11.23 41 LYS C CA 1
ATOM 2552 C C . LYS C 1 41 ? 26.092 42.631 24.953 1.00 10.63 41 LYS C C 1
ATOM 2553 O O . LYS C 1 41 ? 25.026 42.419 24.384 1.00 11.73 41 LYS C O 1
ATOM 2559 N N . HIS C 1 42 ? 27.197 41.944 24.684 1.00 10.84 42 HIS C N 1
ATOM 2560 C CA . HIS C 1 42 ? 27.209 40.900 23.666 1.00 10.64 42 HIS C CA 1
ATOM 2561 C C . HIS C 1 42 ? 26.429 39.647 24.064 1.00 10.39 42 HIS C C 1
ATOM 2562 O O . HIS C 1 42 ? 25.963 38.908 23.199 1.00 9.85 42 HIS C O 1
ATOM 2577 N N . GLU C 1 44 ? 23.671 39.866 25.880 1.00 11.60 44 GLU C N 1
ATOM 2578 C CA . GLU C 1 44 ? 22.292 40.296 25.674 1.00 12.93 44 GLU C CA 1
ATOM 2579 C C . GLU C 1 44 ? 21.992 40.203 24.181 1.00 13.37 44 GLU C C 1
ATOM 2580 O O . GLU C 1 44 ? 20.897 39.813 23.780 1.00 14.06 44 GLU C O 1
ATOM 2586 N N . LEU C 1 45 ? 22.977 40.569 23.365 1.00 14.61 45 LEU C N 1
ATOM 2587 C CA . LEU C 1 45 ? 22.834 40.524 21.913 1.00 14.43 45 LEU C CA 1
ATOM 2588 C C . LEU C 1 45 ? 22.597 39.094 21.431 1.00 14.06 45 LEU C C 1
ATOM 2589 O O . LEU C 1 45 ? 21.664 38.836 20.664 1.00 14.44 45 LEU C O 1
ATOM 2594 N N . ALA C 1 46 ? 23.431 38.165 21.886 1.00 13.30 46 ALA C N 1
ATOM 2595 C CA . ALA C 1 46 ? 23.289 36.766 21.496 1.00 13.12 46 ALA C CA 1
ATOM 2596 C C . ALA C 1 46 ? 21.933 36.249 21.967 1.00 14.23 46 ALA C C 1
ATOM 2597 O O . ALA C 1 46 ? 21.259 35.490 21.262 1.00 12.73 46 ALA C O 1
ATOM 2599 N N . GLY C 1 47 ? 21.536 36.672 23.163 1.00 12.88 47 GLY C N 1
ATOM 2600 C CA . GLY C 1 47 ? 20.260 36.254 23.709 1.00 14.09 47 GLY C CA 1
ATOM 2601 C C . GLY C 1 47 ? 19.096 36.741 22.866 1.00 15.35 47 GLY C C 1
ATOM 2602 O O . GLY C 1 47 ? 18.127 36.013 22.654 1.00 16.14 47 GLY C O 1
ATOM 2603 N N . ARG C 1 48 ? 19.184 37.974 22.378 1.00 15.25 48 ARG C N 1
ATOM 2604 C CA . ARG C 1 48 ? 18.113 38.521 21.552 1.00 16.03 48 ARG C CA 1
ATOM 2605 C C . ARG C 1 48 ? 18.017 37.756 20.231 1.00 17.01 48 ARG C C 1
ATOM 2606 O O . ARG C 1 48 ? 16.923 37.544 19.708 1.00 17.56 48 ARG C O 1
ATOM 2614 N N . LYS C 1 49 ? 19.157 37.327 19.695 1.00 16.51 49 LYS C N 1
ATOM 2615 C CA . LYS C 1 49 ? 19.151 36.584 18.438 1.00 17.65 49 LYS C CA 1
ATOM 2616 C C . LYS C 1 49 ? 18.382 35.271 18.574 1.00 18.52 49 LYS C C 1
ATOM 2617 O O . LYS C 1 49 ? 17.966 34.681 17.578 1.00 19.68 49 LYS C O 1
ATOM 2623 N N . ILE C 1 50 ? 18.183 34.824 19.811 1.00 18.65 50 ILE C N 1
ATOM 2624 C CA . ILE C 1 50 ? 17.438 33.595 20.063 1.00 19.14 50 ILE C CA 1
ATOM 2625 C C . ILE C 1 50 ? 15.936 33.800 19.852 1.00 19.25 50 ILE C C 1
ATOM 2626 O O . ILE C 1 50 ? 15.264 32.937 19.287 1.00 20.43 50 ILE C O 1
ATOM 2631 N N . ILE C 1 51 ? 15.412 34.942 20.292 1.00 17.46 51 ILE C N 1
ATOM 2632 C CA . ILE C 1 51 ? 13.981 35.203 20.163 1.00 18.53 51 ILE C CA 1
ATOM 2633 C C . ILE C 1 51 ? 13.510 35.780 18.828 1.00 18.04 51 ILE C C 1
ATOM 2634 O O . ILE C 1 51 ? 12.368 35.557 18.427 1.00 18.87 51 ILE C O 1
ATOM 2639 N N . LEU C 1 52 ? 14.380 36.510 18.139 1.00 18.34 52 LEU C N 1
ATOM 2640 C CA . LEU C 1 52 ? 14.008 37.132 16.870 1.00 21.00 52 LEU C CA 1
ATOM 2641 C C . LEU C 1 52 ? 13.310 36.224 15.850 1.00 21.48 52 LEU C C 1
ATOM 2642 O O . LEU C 1 52 ? 12.318 36.625 15.246 1.00 21.12 52 LEU C O 1
ATOM 2647 N N . PRO C 1 53 ? 13.817 34.998 15.641 1.00 21.59 53 PRO C N 1
ATOM 2648 C CA . PRO C 1 53 ? 13.193 34.084 14.674 1.00 22.64 53 PRO C CA 1
ATOM 2649 C C . PRO C 1 53 ? 11.815 33.573 15.086 1.00 23.20 53 PRO C C 1
ATOM 2650 O O . PRO C 1 53 ? 11.089 33.006 14.267 1.00 23.84 53 PRO C O 1
ATOM 2654 N N . PHE C 1 54 ? 11.453 33.778 16.348 1.00 21.46 54 PHE C N 1
ATOM 2655 C CA . PHE C 1 54 ? 10.182 33.280 16.861 1.00 21.61 54 PHE C CA 1
ATOM 2656 C C . PHE C 1 54 ? 9.139 34.348 17.174 1.00 22.09 54 PHE C C 1
ATOM 2657 O O . PHE C 1 54 ? 7.969 34.030 17.393 1.00 24.46 54 PHE C O 1
ATOM 2665 N N . LEU C 1 55 ? 9.557 35.608 17.190 1.00 23.45 55 LEU C N 1
ATOM 2666 C CA . LEU C 1 55 ? 8.641 36.707 17.470 1.00 25.33 55 LEU C CA 1
ATOM 2667 C C . LEU C 1 55 ? 7.598 36.849 16.370 1.00 28.84 55 LEU C C 1
ATOM 2668 O O . LEU C 1 55 ? 7.915 36.788 15.180 1.00 28.73 55 LEU C O 1
ATOM 2673 N N . GLU C 1 56 ? 6.349 37.040 16.772 1.00 30.60 56 GLU C N 1
ATOM 2674 C CA . GLU C 1 56 ? 5.270 37.200 15.814 1.00 34.00 56 GLU C CA 1
ATOM 2675 C C . GLU C 1 56 ? 5.083 38.678 15.505 1.00 34.45 56 GLU C C 1
ATOM 2676 O O . GLU C 1 56 ? 5.633 39.540 16.191 1.00 33.32 56 GLU C O 1
ATOM 2682 N N . GLU C 1 57 ? 4.319 38.965 14.458 1.00 35.61 57 GLU C N 1
ATOM 2683 C CA . GLU C 1 57 ? 4.058 40.339 14.059 1.00 36.58 57 GLU C CA 1
ATOM 2684 C C . GLU C 1 57 ? 3.537 41.150 15.240 1.00 34.45 57 GLU C C 1
ATOM 2685 O O . GLU C 1 57 ? 2.598 40.738 15.921 1.00 35.96 57 GLU C O 1
ATOM 2691 N N . GLY C 1 58 ? 4.159 42.298 15.484 1.00 33.25 58 GLY C N 1
ATOM 2692 C CA . GLY C 1 58 ? 3.728 43.150 16.576 1.00 31.15 58 GLY C CA 1
ATOM 2693 C C . GLY C 1 58 ? 4.324 42.827 17.934 1.00 30.67 58 GLY C C 1
ATOM 2694 O O . GLY C 1 58 ? 4.074 43.547 18.900 1.00 29.76 58 GLY C O 1
ATOM 2695 N N . GLU C 1 59 ? 5.098 41.747 18.019 1.00 28.95 59 GLU C N 1
ATOM 2696 C CA . GLU C 1 59 ? 5.724 41.361 19.282 1.00 26.81 59 GLU C CA 1
ATOM 2697 C C . GLU C 1 59 ? 7.115 41.956 19.411 1.00 24.75 59 GLU C C 1
ATOM 2698 O O . GLU C 1 59 ? 7.787 42.223 18.414 1.00 24.01 59 GLU C O 1
ATOM 2704 N N . GLU C 1 60 ? 7.551 42.140 20.650 1.00 23.49 60 GLU C N 1
ATOM 2705 C CA . GLU C 1 60 ? 8.857 42.713 20.922 1.00 21.70 60 GLU C CA 1
ATOM 2706 C C . GLU C 1 60 ? 9.449 42.069 22.167 1.00 21.17 60 GLU C C 1
ATOM 2707 O O . GLU C 1 60 ? 8.728 41.499 22.983 1.00 19.06 60 GLU C O 1
ATOM 2713 N N . GLY C 1 61 ? 10.767 42.155 22.300 1.00 19.69 61 GLY C N 1
ATOM 2714 C CA . GLY C 1 61 ? 11.430 41.593 23.461 1.00 21.17 61 GLY C CA 1
ATOM 2715 C C . GLY C 1 61 ? 12.235 42.670 24.161 1.00 20.08 61 GLY C C 1
ATOM 2716 O O . GLY C 1 61 ? 12.851 43.511 23.504 1.00 20.03 61 GLY C O 1
ATOM 2717 N N . ILE C 1 62 ? 12.215 42.666 25.491 1.00 20.04 62 ILE C N 1
ATOM 2718 C CA . ILE C 1 62 ? 12.973 43.646 26.264 1.00 20.22 62 ILE C CA 1
ATOM 2719 C C . ILE C 1 62 ? 13.854 42.936 27.288 1.00 19.27 62 ILE C C 1
ATOM 2720 O O . ILE C 1 62 ? 13.442 41.941 27.886 1.00 17.39 62 ILE C O 1
ATOM 2725 N N . GLY C 1 63 ? 15.065 43.453 27.477 1.00 17.28 63 GLY C N 1
ATOM 2726 C CA . GLY C 1 63 ? 15.995 42.859 28.425 1.00 18.20 63 GLY C CA 1
ATOM 2727 C C . GLY C 1 63 ? 15.520 43.067 29.848 1.00 17.27 63 GLY C C 1
ATOM 2728 O O . GLY C 1 63 ? 15.197 44.187 30.240 1.00 19.16 63 GLY C O 1
ATOM 2729 N N . SER C 1 64 ? 15.493 41.993 30.630 1.00 15.81 64 SER C N 1
ATOM 2730 C CA . SER C 1 64 ? 15.022 42.062 32.008 1.00 15.76 64 SER C CA 1
ATOM 2731 C C . SER C 1 64 ? 16.084 41.710 33.047 1.00 13.36 64 SER C C 1
ATOM 2732 O O . SER C 1 64 ? 16.072 42.236 34.158 1.00 15.86 64 SER C O 1
ATOM 2735 N N . TYR C 1 65 ? 16.997 40.816 32.691 1.00 11.95 65 TYR C N 1
ATOM 2736 C CA . TYR C 1 65 ? 18.037 40.3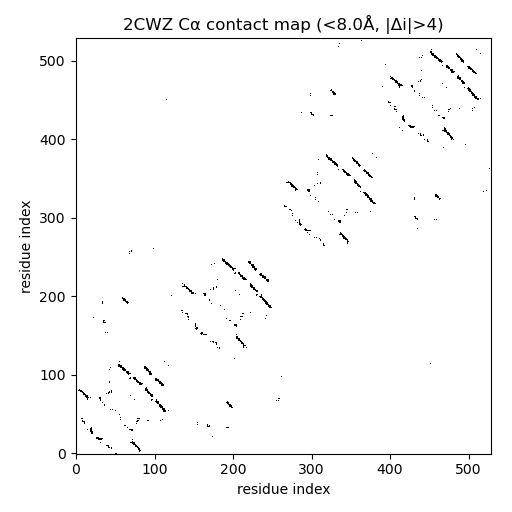97 33.628 1.00 12.18 65 TYR C CA 1
ATOM 2737 C C . TYR C 1 65 ? 19.281 39.911 32.917 1.00 12.46 65 TYR C C 1
ATOM 2738 O O . TYR C 1 65 ? 19.200 39.302 31.852 1.00 11.76 65 TYR C O 1
ATOM 2747 N N . VAL C 1 66 ? 20.435 40.181 33.518 1.00 10.80 66 VAL C N 1
ATOM 2748 C CA . VAL C 1 66 ? 21.696 39.726 32.969 1.00 12.77 66 VAL C CA 1
ATOM 2749 C C . VAL C 1 66 ? 22.627 39.393 34.127 1.00 13.62 66 VAL C C 1
ATOM 2750 O O . VAL C 1 66 ? 22.581 40.019 35.187 1.00 11.88 66 VAL C O 1
ATOM 2754 N N . GLU C 1 67 ? 23.459 38.386 33.918 1.00 14.19 67 GLU C N 1
ATOM 2755 C CA . GLU C 1 67 ? 24.408 37.949 34.924 1.00 15.64 67 GLU C CA 1
ATOM 2756 C C . GLU C 1 67 ? 25.631 37.453 34.183 1.00 15.17 67 GLU C C 1
ATOM 2757 O O . GLU C 1 67 ? 25.506 36.829 33.129 1.00 15.59 67 GLU C O 1
ATOM 2763 N N . ALA C 1 68 ? 26.814 37.737 34.715 1.00 12.25 68 ALA C N 1
ATOM 2764 C CA . ALA C 1 68 ? 28.032 37.284 34.068 1.00 9.98 68 ALA C CA 1
ATOM 2765 C C . ALA C 1 68 ? 29.194 37.148 35.039 1.00 11.63 68 ALA C C 1
ATOM 2766 O O . ALA C 1 68 ? 29.441 38.032 35.853 1.00 11.08 68 ALA C O 1
ATOM 2768 N N . ARG C 1 69 ? 29.884 36.016 34.961 1.00 10.34 69 ARG C N 1
ATOM 2769 C CA . ARG C 1 69 ? 31.057 35.776 35.784 1.00 11.45 69 ARG C CA 1
ATOM 2770 C C . ARG C 1 69 ? 32.198 35.781 34.777 1.00 11.28 69 ARG C C 1
ATOM 2771 O O . ARG C 1 69 ? 32.206 34.991 33.830 1.00 9.82 69 ARG C O 1
ATOM 2779 N N . HIS C 1 70 ? 33.142 36.695 34.975 1.00 11.55 70 HIS C N 1
ATOM 2780 C CA . HIS C 1 70 ? 34.284 36.859 34.079 1.00 14.72 70 HIS C CA 1
ATOM 2781 C C . HIS C 1 70 ? 35.418 35.949 34.538 1.00 17.42 70 HIS C C 1
ATOM 2782 O O . HIS C 1 70 ? 36.098 36.245 35.517 1.00 20.80 70 HIS C O 1
ATOM 2789 N N . LEU C 1 71 ? 35.621 34.849 33.817 1.00 16.58 71 LEU C N 1
ATOM 2790 C CA . LEU C 1 71 ? 36.631 33.853 34.172 1.00 17.71 71 LEU C CA 1
ATOM 2791 C C . LEU C 1 71 ? 38.024 34.040 33.586 1.00 18.54 71 LEU C C 1
ATOM 2792 O O . LEU C 1 71 ? 39.020 33.730 34.237 1.00 20.07 71 LEU C O 1
ATOM 2797 N N . ALA C 1 72 ? 38.094 34.513 32.350 1.00 18.61 72 ALA C N 1
ATOM 2798 C CA . ALA C 1 72 ? 39.377 34.721 31.690 1.00 18.64 72 ALA C CA 1
ATOM 2799 C C . ALA C 1 72 ? 39.298 35.989 30.862 1.00 17.36 72 ALA C C 1
ATOM 2800 O O . ALA C 1 72 ? 38.220 36.553 30.694 1.00 18.27 72 ALA C O 1
ATOM 2802 N N . SER C 1 73 ? 40.435 36.427 30.332 1.00 17.88 73 SER C N 1
ATOM 2803 C CA . SER C 1 73 ? 40.476 37.656 29.549 1.00 17.94 73 SER C CA 1
ATOM 2804 C C . SER C 1 73 ? 40.563 37.479 28.042 1.00 16.29 73 SER C C 1
ATOM 2805 O O . SER C 1 73 ? 40.866 36.401 27.534 1.00 16.14 73 SER C O 1
ATOM 2808 N N . ALA C 1 74 ? 40.283 38.569 27.339 1.00 16.71 74 ALA C N 1
ATOM 2809 C CA . ALA C 1 74 ? 40.365 38.617 25.887 1.00 17.63 74 ALA C CA 1
ATOM 2810 C C . ALA C 1 74 ? 41.107 39.916 25.609 1.00 17.87 74 ALA C C 1
ATOM 2811 O O . ALA C 1 74 ? 40.735 40.973 26.124 1.00 16.48 74 ALA C O 1
ATOM 2813 N N . LEU C 1 75 ? 42.166 39.832 24.812 1.00 17.61 75 LEU C N 1
ATOM 2814 C CA . LEU C 1 75 ? 42.969 41.003 24.489 1.00 18.84 75 LEU C CA 1
ATOM 2815 C C . LEU C 1 75 ? 42.494 41.705 23.229 1.00 18.62 75 LEU C C 1
ATOM 2816 O O . LEU C 1 75 ? 41.895 41.088 22.349 1.00 18.13 75 LEU C O 1
ATOM 2821 N N . PRO C 1 76 ? 42.753 43.016 23.125 1.00 20.19 76 PRO C N 1
ATOM 2822 C CA . PRO C 1 76 ? 42.326 43.745 21.930 1.00 20.87 76 PRO C CA 1
ATOM 2823 C C . PRO C 1 76 ? 42.898 43.040 20.702 1.00 21.98 76 PRO C C 1
ATOM 2824 O O . PRO C 1 76 ? 44.055 42.615 20.712 1.00 21.92 76 PRO C O 1
ATOM 2828 N N . GLY C 1 77 ? 42.083 42.902 19.660 1.00 21.32 77 GLY C N 1
ATOM 2829 C CA . GLY C 1 77 ? 42.529 42.246 18.443 1.00 20.89 77 GLY C CA 1
ATOM 2830 C C . GLY C 1 77 ? 42.200 40.763 18.410 1.00 22.54 77 GLY C C 1
ATOM 2831 O O . GLY C 1 77 ? 42.314 40.104 17.376 1.00 22.05 77 GLY C O 1
ATOM 2840 N N . ARG C 1 79 ? 39.665 37.487 18.677 1.00 18.80 79 ARG C N 1
ATOM 2841 C CA . ARG C 1 79 ? 38.284 37.190 18.326 1.00 20.11 79 ARG C CA 1
ATOM 2842 C C . ARG C 1 79 ? 37.567 36.688 19.574 1.00 19.15 79 ARG C C 1
ATOM 2843 O O . ARG C 1 79 ? 38.180 36.071 20.441 1.00 19.23 79 ARG C O 1
ATOM 2851 N N . VAL C 1 80 ? 36.273 36.972 19.671 1.00 19.00 80 VAL C N 1
ATOM 2852 C CA . VAL C 1 80 ? 35.475 36.511 20.798 1.00 16.38 80 VAL C CA 1
ATOM 2853 C C . VAL C 1 80 ? 34.171 35.953 20.252 1.00 16.84 80 VAL C C 1
ATOM 2854 O O . VAL C 1 80 ? 33.579 36.521 19.330 1.00 17.40 80 VAL C O 1
ATOM 2858 N N . ARG C 1 81 ? 33.739 34.829 20.809 1.00 15.32 81 ARG C N 1
ATOM 2859 C CA . ARG C 1 81 ? 32.497 34.204 20.392 1.00 15.67 81 ARG C CA 1
ATOM 2860 C C . ARG C 1 81 ? 31.602 34.024 21.604 1.00 15.51 81 ARG C C 1
ATOM 2861 O O . ARG C 1 81 ? 32.015 33.463 22.617 1.00 14.68 81 ARG C O 1
ATOM 2869 N N . VAL C 1 82 ? 30.373 34.509 21.488 1.00 14.39 82 VAL C N 1
ATOM 2870 C CA . VAL C 1 82 ? 29.404 34.421 22.568 1.00 14.07 82 VAL C CA 1
ATOM 2871 C C . VAL C 1 82 ? 28.257 33.520 22.134 1.00 14.66 82 VAL C C 1
ATOM 2872 O O . VAL C 1 82 ? 27.632 33.751 21.101 1.00 15.29 82 VAL C O 1
ATOM 2876 N N . VAL C 1 83 ? 27.987 32.489 22.929 1.00 13.76 83 VAL C N 1
ATOM 2877 C CA . VAL C 1 83 ? 26.929 31.544 22.612 1.00 13.21 83 VAL C CA 1
ATOM 2878 C C . VAL C 1 83 ? 25.792 31.569 23.619 1.00 14.53 83 VAL C C 1
ATOM 2879 O O . VAL C 1 83 ? 26.002 31.332 24.809 1.00 14.64 83 VAL C O 1
ATOM 2883 N N . ALA C 1 84 ? 24.589 31.855 23.133 1.00 11.74 84 ALA C N 1
ATOM 2884 C CA . ALA C 1 84 ? 23.406 31.880 23.980 1.00 12.89 84 ALA C CA 1
ATOM 2885 C C . ALA C 1 84 ? 22.604 30.615 23.690 1.00 13.44 84 ALA C C 1
ATOM 2886 O O . ALA C 1 84 ? 22.487 30.193 22.539 1.00 13.96 84 ALA C O 1
ATOM 2888 N N . ARG C 1 85 ? 22.061 30.009 24.740 1.00 13.27 85 ARG C N 1
ATOM 2889 C CA . ARG C 1 85 ? 21.279 28.788 24.602 1.00 12.95 85 ARG C CA 1
ATOM 2890 C C . ARG C 1 85 ? 19.948 28.930 25.325 1.00 14.14 85 ARG C C 1
ATOM 2891 O O . ARG C 1 85 ? 19.908 29.311 26.492 1.00 12.94 85 ARG C O 1
ATOM 2899 N N . HIS C 1 86 ? 18.857 28.631 24.630 1.00 14.42 86 HIS C N 1
ATOM 2900 C CA . HIS C 1 86 ? 17.538 28.723 25.236 1.00 16.60 86 HIS C CA 1
ATOM 2901 C C . HIS C 1 86 ? 17.408 27.657 26.311 1.00 18.28 86 HIS C C 1
ATOM 2902 O O . HIS C 1 86 ? 17.478 26.460 26.021 1.00 18.22 86 HIS C O 1
ATOM 2909 N N . GLU C 1 87 ? 17.227 28.092 27.552 1.00 19.08 87 GLU C N 1
ATOM 2910 C CA . GLU C 1 87 ? 17.081 27.165 28.662 1.00 22.17 87 GLU C CA 1
ATOM 2911 C C . GLU C 1 87 ? 15.609 26.806 28.809 1.00 23.13 87 GLU C C 1
ATOM 2912 O O . GLU C 1 87 ? 15.243 25.629 28.814 1.00 24.43 87 GLU C O 1
ATOM 2918 N N . LYS C 1 88 ? 14.764 27.827 28.908 1.00 21.72 88 LYS C N 1
ATOM 2919 C CA . LYS C 1 88 ? 13.333 27.612 29.057 1.00 22.57 88 LYS C CA 1
ATOM 2920 C C . LYS C 1 88 ? 12.555 28.909 28.916 1.00 22.07 88 LYS C C 1
ATOM 2921 O O . LYS C 1 88 ? 13.117 30.000 29.005 1.00 20.04 88 LYS C O 1
ATOM 2927 N N . THR C 1 89 ? 11.253 28.775 28.698 1.00 20.03 89 THR C N 1
ATOM 2928 C CA . THR C 1 89 ? 10.371 29.922 28.578 1.00 20.66 89 THR C CA 1
ATOM 2929 C C . THR C 1 89 ? 9.222 29.700 29.550 1.00 22.43 89 THR C C 1
ATOM 2930 O O . THR C 1 89 ? 8.583 28.648 29.535 1.00 22.68 89 THR C O 1
ATOM 2934 N N . GLU C 1 90 ? 8.979 30.677 30.414 1.00 23.07 90 GLU C N 1
ATOM 2935 C CA . GLU C 1 90 ? 7.890 30.580 31.372 1.00 24.06 90 GLU C CA 1
ATOM 2936 C C . GLU C 1 90 ? 7.023 31.812 31.184 1.00 23.56 90 GLU C C 1
ATOM 2937 O O . GLU C 1 90 ? 7.455 32.938 31.433 1.00 23.32 90 GLU C O 1
ATOM 2943 N N . GLY C 1 91 ? 5.796 31.591 30.725 1.00 24.28 91 GLY C N 1
ATOM 2944 C CA . GLY C 1 91 ? 4.906 32.705 30.476 1.00 23.59 91 GLY C CA 1
ATOM 2945 C C . GLY C 1 91 ? 5.506 33.520 29.347 1.00 22.45 91 GLY C C 1
ATOM 2946 O O . GLY C 1 91 ? 5.813 32.979 28.283 1.00 22.93 91 GLY C O 1
ATOM 2947 N N . ASN C 1 92 ? 5.696 34.814 29.577 1.00 21.45 92 ASN C N 1
ATOM 2948 C CA . ASN C 1 92 ? 6.266 35.687 28.560 1.00 20.95 92 ASN C CA 1
ATOM 2949 C C . ASN C 1 92 ? 7.730 35.997 28.859 1.00 19.98 92 ASN C C 1
ATOM 2950 O O . ASN C 1 92 ? 8.277 36.981 28.360 1.00 20.24 92 ASN C O 1
ATOM 2955 N N . ARG C 1 93 ? 8.364 35.143 29.658 1.00 18.01 93 ARG C N 1
ATOM 2956 C CA . ARG C 1 93 ? 9.760 35.337 30.035 1.00 18.60 93 ARG C CA 1
ATOM 2957 C C . ARG C 1 93 ? 10.655 34.245 29.451 1.00 17.02 93 ARG C C 1
ATOM 2958 O O . ARG C 1 93 ? 10.447 33.054 29.694 1.00 17.03 93 ARG C O 1
ATOM 2966 N N . VAL C 1 94 ? 11.652 34.664 28.677 1.00 14.99 94 VAL C N 1
ATOM 2967 C CA . VAL C 1 94 ? 12.581 33.739 28.040 1.00 15.40 94 VAL C CA 1
ATOM 2968 C C . VAL C 1 94 ? 13.923 33.698 28.767 1.00 14.66 94 VAL C C 1
ATOM 2969 O O . VAL C 1 94 ? 14.591 34.722 28.914 1.00 15.91 94 VAL C O 1
ATOM 2973 N N . TYR C 1 95 ? 14.309 32.506 29.212 1.00 14.16 95 TYR C N 1
ATOM 2974 C CA . TYR C 1 95 ? 15.563 32.312 29.932 1.00 15.88 95 TYR C CA 1
ATOM 2975 C C . TYR C 1 95 ? 16.630 31.712 29.032 1.00 14.49 95 TYR C C 1
ATOM 2976 O O . TYR C 1 95 ? 16.386 30.715 28.351 1.00 14.27 95 TYR C O 1
ATOM 2985 N N . ALA C 1 96 ? 17.816 32.310 29.047 1.00 13.68 96 ALA C N 1
ATOM 2986 C CA . ALA C 1 96 ? 18.916 31.815 28.240 1.00 13.74 96 ALA C CA 1
ATOM 2987 C C . ALA C 1 96 ? 20.208 31.725 29.039 1.00 14.01 96 ALA C C 1
ATOM 2988 O O . ALA C 1 96 ? 20.477 32.552 29.914 1.00 14.88 96 ALA C O 1
ATOM 2990 N N . ARG C 1 97 ? 20.995 30.699 28.740 1.00 13.25 97 ARG C N 1
ATOM 2991 C CA . ARG C 1 97 ? 22.288 30.511 29.379 1.00 13.90 97 ARG C CA 1
ATOM 2992 C C . ARG C 1 97 ? 23.274 31.044 28.346 1.00 15.39 97 ARG C C 1
ATOM 2993 O O . ARG C 1 97 ? 23.076 30.849 27.148 1.00 16.14 97 ARG C O 1
ATOM 3001 N N . VAL C 1 98 ? 24.320 31.731 28.793 1.00 12.39 98 VAL C N 1
ATOM 3002 C CA . VAL C 1 98 ? 25.297 32.271 27.859 1.00 13.52 98 VAL C CA 1
ATOM 3003 C C . VAL C 1 98 ? 26.717 31.928 28.289 1.00 13.41 98 VAL C C 1
ATOM 3004 O O . VAL C 1 98 ? 27.014 31.840 29.479 1.00 12.66 98 VAL C O 1
ATOM 3008 N N . GLU C 1 99 ? 27.583 31.725 27.304 1.00 13.19 99 GLU C N 1
ATOM 3009 C CA . GLU C 1 99 ? 28.982 31.404 27.543 1.00 14.47 99 GLU C CA 1
ATOM 3010 C C . GLU C 1 99 ? 29.795 32.116 26.470 1.00 14.17 99 GLU C C 1
ATOM 3011 O O . GLU C 1 99 ? 29.359 32.223 25.326 1.00 16.03 99 GLU C O 1
ATOM 3017 N N . ALA C 1 100 ? 30.967 32.613 26.846 1.00 12.80 100 ALA C N 1
ATOM 3018 C CA . ALA C 1 100 ? 31.819 33.339 25.914 1.00 12.13 100 ALA C CA 1
ATOM 3019 C C . ALA C 1 100 ? 33.224 32.765 25.887 1.00 11.82 100 ALA C C 1
ATOM 3020 O O . ALA C 1 100 ? 33.752 32.346 26.917 1.00 10.58 100 ALA C O 1
ATOM 3022 N N . TYR C 1 101 ? 33.825 32.762 24.702 1.00 12.08 101 TYR C N 1
ATOM 3023 C CA . TYR C 1 101 ? 35.169 32.225 24.524 1.00 13.00 101 TYR C CA 1
ATOM 3024 C C . TYR C 1 101 ? 36.055 33.209 23.776 1.00 13.21 101 TYR C C 1
ATOM 3025 O O . TYR C 1 101 ? 35.560 34.020 22.992 1.00 14.49 101 TYR C O 1
ATOM 3034 N N . ASN C 1 102 ? 37.362 33.150 24.022 1.00 14.49 102 ASN C N 1
ATOM 3035 C CA . ASN C 1 102 ? 38.275 34.016 23.293 1.00 14.87 102 ASN C CA 1
ATOM 3036 C C . ASN C 1 102 ? 38.854 33.200 22.140 1.00 17.88 102 ASN C C 1
ATOM 3037 O O . ASN C 1 102 ? 38.539 32.017 21.983 1.00 16.41 102 ASN C O 1
ATOM 3042 N N . GLU C 1 103 ? 39.694 33.840 21.338 1.00 18.89 103 GLU C N 1
ATOM 3043 C CA . GLU C 1 103 ? 40.307 33.213 20.173 1.00 20.49 103 GLU C CA 1
ATOM 3044 C C . GLU C 1 103 ? 41.071 31.925 20.468 1.00 20.45 103 GLU C C 1
ATOM 3045 O O . GLU C 1 103 ? 41.116 31.018 19.635 1.00 20.08 103 GLU C O 1
ATOM 3051 N N . LEU C 1 104 ? 41.678 31.848 21.646 1.00 19.77 104 LEU C N 1
ATOM 3052 C CA . LEU C 1 104 ? 42.445 30.671 22.030 1.00 20.49 104 LEU C CA 1
ATOM 3053 C C . LEU C 1 104 ? 41.552 29.528 22.495 1.00 19.98 104 LEU C C 1
ATOM 3054 O O . LEU C 1 104 ? 42.030 28.429 22.770 1.00 19.61 104 LEU C O 1
ATOM 3059 N N . GLY C 1 105 ? 40.253 29.791 22.576 1.00 18.99 105 GLY C N 1
ATOM 3060 C CA . GLY C 1 105 ? 39.321 28.769 23.012 1.00 17.20 105 GLY C CA 1
ATOM 3061 C C . GLY C 1 105 ? 39.050 28.795 24.506 1.00 17.27 105 GLY C C 1
ATOM 3062 O O . GLY C 1 105 ? 38.294 27.966 25.013 1.00 18.75 105 GLY C O 1
ATOM 3063 N N . ASP C 1 106 ? 39.663 29.738 25.218 1.00 15.86 106 ASP C N 1
ATOM 3064 C CA . ASP C 1 106 ? 39.459 29.844 26.662 1.00 16.53 106 ASP C CA 1
ATOM 3065 C C . ASP C 1 106 ? 38.033 30.271 26.961 1.00 14.64 106 ASP C C 1
ATOM 3066 O O . ASP C 1 106 ? 37.465 31.084 26.238 1.00 13.69 106 ASP C O 1
ATOM 3071 N N . LEU C 1 107 ? 37.461 29.728 28.030 1.00 14.33 107 LEU C N 1
ATOM 3072 C CA . LEU C 1 107 ? 36.124 30.122 28.446 1.00 13.36 107 LEU C CA 1
ATOM 3073 C C . LEU C 1 107 ? 36.360 31.415 29.226 1.00 13.03 107 LEU C C 1
ATOM 3074 O O . LEU C 1 107 ? 36.908 31.385 30.325 1.00 13.20 107 LEU C O 1
ATOM 3079 N N . ILE C 1 108 ? 35.962 32.550 28.663 1.00 12.74 108 ILE C N 1
ATOM 3080 C CA . ILE C 1 108 ? 36.185 33.821 29.343 1.00 13.00 108 ILE C CA 1
ATOM 3081 C C . ILE C 1 108 ? 35.008 34.301 30.181 1.00 12.53 108 ILE C C 1
ATOM 3082 O O . ILE C 1 108 ? 35.167 35.177 31.030 1.00 13.19 108 ILE C O 1
ATOM 3087 N N . GLY C 1 109 ? 33.833 33.728 29.954 1.00 12.56 109 GLY C N 1
ATOM 3088 C CA . GLY C 1 109 ? 32.676 34.139 30.724 1.00 12.73 109 GLY C CA 1
ATOM 3089 C C . GLY C 1 109 ? 31.474 33.217 30.645 1.00 11.48 109 GLY C C 1
ATOM 3090 O O . GLY C 1 109 ? 31.238 32.558 29.633 1.00 11.14 109 GLY C O 1
ATOM 3091 N N . VAL C 1 110 ? 30.719 33.160 31.737 1.00 11.48 110 VAL C N 1
ATOM 3092 C CA . VAL C 1 110 ? 29.507 32.355 31.796 1.00 12.06 110 VAL C CA 1
ATOM 3093 C C . VAL C 1 110 ? 28.441 33.195 32.481 1.00 14.16 110 VAL C C 1
ATOM 3094 O O . VAL C 1 110 ? 28.735 33.950 33.409 1.00 14.22 110 VAL C O 1
ATOM 3098 N N . GLY C 1 111 ? 27.205 33.080 32.013 1.00 12.53 111 GLY C N 1
ATOM 3099 C CA . GLY C 1 111 ? 26.135 33.854 32.613 1.00 14.08 111 GLY C CA 1
ATOM 3100 C C . GLY C 1 111 ? 24.773 33.436 32.115 1.00 13.87 111 GLY C C 1
ATOM 3101 O O . GLY C 1 111 ? 24.584 32.314 31.647 1.00 13.44 111 GLY C O 1
ATOM 3102 N N . ARG C 1 112 ? 23.814 34.345 32.223 1.00 13.88 112 ARG C N 1
ATOM 3103 C CA . ARG C 1 112 ? 22.470 34.063 31.770 1.00 15.17 112 ARG C CA 1
ATOM 3104 C C . ARG C 1 112 ? 21.704 35.360 31.623 1.00 14.93 112 ARG C C 1
ATOM 3105 O O . ARG C 1 112 ? 22.088 36.391 32.180 1.00 13.30 112 ARG C O 1
ATOM 3113 N N . THR C 1 113 ? 20.626 35.310 30.853 1.00 13.55 113 THR C N 1
ATOM 3114 C CA . THR C 1 113 ? 19.806 36.487 30.649 1.00 12.52 113 THR C CA 1
ATOM 3115 C C . THR C 1 113 ? 18.336 36.114 30.692 1.00 12.62 113 THR C C 1
ATOM 3116 O O . THR C 1 113 ? 17.966 34.943 30.600 1.00 13.42 113 THR C O 1
ATOM 3120 N N . GLU C 1 114 ? 17.510 37.136 30.845 1.00 13.17 114 GLU C N 1
ATOM 3121 C CA . GLU C 1 114 ? 16.067 36.983 30.878 1.00 13.15 114 GLU C CA 1
ATOM 3122 C C . GLU C 1 114 ? 15.522 38.091 29.996 1.00 13.65 114 GLU C C 1
ATOM 3123 O O . GLU C 1 114 ? 15.980 39.231 30.069 1.00 14.82 114 GLU C O 1
ATOM 3129 N N . GLN C 1 115 ? 14.567 37.749 29.144 1.00 13.10 115 GLN C N 1
ATOM 3130 C CA . GLN C 1 115 ? 13.951 38.730 28.268 1.00 14.26 115 GLN C CA 1
ATOM 3131 C C . GLN C 1 115 ? 12.448 38.576 28.419 1.00 15.22 115 GLN C C 1
ATOM 3132 O O . GLN C 1 115 ? 11.947 37.467 28.597 1.00 15.11 115 GLN C O 1
ATOM 3138 N N . VAL C 1 116 ? 11.736 39.693 28.368 1.00 15.42 116 VAL C N 1
ATOM 3139 C CA . VAL C 1 116 ? 10.287 39.673 28.492 1.00 18.24 116 VAL C CA 1
ATOM 3140 C C . VAL C 1 116 ? 9.677 39.975 27.131 1.00 19.04 116 VAL C C 1
ATOM 3141 O O . VAL C 1 116 ? 10.054 40.946 26.475 1.00 20.43 116 VAL C O 1
ATOM 3145 N N . ILE C 1 117 ? 8.746 39.126 26.709 1.00 20.27 117 ILE C N 1
ATOM 3146 C CA . ILE C 1 117 ? 8.079 39.281 25.423 1.00 19.95 117 ILE C CA 1
ATOM 3147 C C . ILE C 1 117 ? 6.779 40.050 25.623 1.00 19.55 117 ILE C C 1
ATOM 3148 O O . ILE C 1 117 ? 5.925 39.643 26.409 1.00 20.00 117 ILE C O 1
ATOM 3153 N N . LEU C 1 118 ? 6.640 41.165 24.914 1.00 20.74 118 LEU C N 1
ATOM 3154 C CA . LEU C 1 118 ? 5.451 42.007 25.022 1.00 22.10 118 LEU C CA 1
ATOM 3155 C C . LEU C 1 118 ? 5.072 42.609 23.680 1.00 22.33 118 LEU C C 1
ATOM 3156 O O . LEU C 1 118 ? 5.905 42.723 22.779 1.00 21.95 118 LEU C O 1
ATOM 3161 N N . PRO C 1 119 ? 3.797 42.998 23.524 1.00 22.39 119 PRO C N 1
ATOM 3162 C CA . PRO C 1 119 ? 3.380 43.598 22.256 1.00 22.79 119 PRO C CA 1
ATOM 3163 C C . PRO C 1 119 ? 4.120 44.925 22.124 1.00 22.45 119 PRO C C 1
ATOM 3164 O O . PRO C 1 119 ? 4.312 45.627 23.119 1.00 20.48 119 PRO C O 1
ATOM 3168 N N . LYS C 1 120 ? 4.548 45.262 20.912 1.00 22.63 120 LYS C N 1
ATOM 3169 C CA . LYS C 1 120 ? 5.260 46.517 20.698 1.00 25.06 120 LYS C CA 1
ATOM 3170 C C . LYS C 1 120 ? 4.455 47.704 21.213 1.00 24.45 120 LYS C C 1
ATOM 3171 O O . LYS C 1 120 ? 5.022 48.681 21.701 1.00 23.66 120 LYS C O 1
ATOM 3177 N N . ALA C 1 121 ? 3.133 47.614 21.109 1.00 25.07 121 ALA C N 1
ATOM 3178 C CA . ALA C 1 121 ? 2.264 48.690 21.569 1.00 25.70 121 ALA C CA 1
ATOM 3179 C C . ALA C 1 121 ? 2.409 48.874 23.078 1.00 25.21 121 ALA C C 1
ATOM 3180 O O . ALA C 1 121 ? 2.403 49.998 23.580 1.00 25.09 121 ALA C O 1
ATOM 3182 N N . LYS C 1 122 ? 2.543 47.761 23.792 1.00 24.37 122 LYS C N 1
ATOM 3183 C CA . LYS C 1 122 ? 2.696 47.786 25.241 1.00 23.98 122 LYS C CA 1
ATOM 3184 C C . LYS C 1 122 ? 4.028 48.424 25.625 1.00 23.03 122 LYS C C 1
ATOM 3185 O O . LYS C 1 122 ? 4.094 49.244 26.541 1.00 22.79 122 LYS C O 1
ATOM 3191 N N . VAL C 1 123 ? 5.088 48.042 24.919 1.00 21.80 123 VAL C N 1
ATOM 3192 C CA . VAL C 1 123 ? 6.415 48.589 25.184 1.00 21.29 123 VAL C CA 1
ATOM 3193 C C . VAL C 1 123 ? 6.405 50.102 24.977 1.00 22.02 123 VAL C C 1
ATOM 3194 O O . VAL C 1 123 ? 6.897 50.858 25.820 1.00 20.05 123 VAL C O 1
ATOM 3198 N N . GLU C 1 124 ? 5.837 50.542 23.859 1.00 22.20 124 GLU C N 1
ATOM 3199 C CA . GLU C 1 124 ? 5.763 51.968 23.562 1.00 25.17 124 GLU C CA 1
ATOM 3200 C C . GLU C 1 124 ? 4.943 52.701 24.620 1.00 23.38 124 GLU C C 1
ATOM 3201 O O . GLU C 1 124 ? 5.277 53.818 25.008 1.00 23.32 124 GLU C O 1
ATOM 3207 N N . ALA C 1 125 ? 3.876 52.061 25.089 1.00 23.17 125 ALA C N 1
ATOM 3208 C CA . ALA C 1 125 ? 3.009 52.651 26.105 1.00 23.70 125 ALA C CA 1
ATOM 3209 C C . ALA C 1 125 ? 3.760 52.848 27.420 1.00 23.70 125 ALA C C 1
ATOM 3210 O O . ALA C 1 125 ? 3.545 53.833 28.128 1.00 23.91 125 ALA C O 1
ATOM 3212 N N . LEU C 1 126 ? 4.639 51.903 27.745 1.00 22.27 126 LEU C N 1
ATOM 3213 C CA . LEU C 1 126 ? 5.424 51.983 28.971 1.00 21.87 126 LEU C CA 1
ATOM 3214 C C . LEU C 1 126 ? 6.378 53.169 28.919 1.00 22.79 126 LEU C C 1
ATOM 3215 O O . LEU C 1 126 ? 6.480 53.937 29.877 1.00 21.63 126 LEU C O 1
ATOM 3220 N N . PHE C 1 127 ? 7.082 53.314 27.800 1.00 21.98 127 PHE C N 1
ATOM 3221 C CA . PHE C 1 127 ? 8.019 54.418 27.643 1.00 22.47 127 PHE C CA 1
ATOM 3222 C C . PHE C 1 127 ? 7.274 55.750 27.586 1.00 22.93 127 PHE C C 1
ATOM 3223 O O . PHE C 1 127 ? 7.754 56.759 28.095 1.00 22.12 127 PHE C O 1
ATOM 3231 N N . ARG C 1 128 ? 6.097 55.748 26.968 1.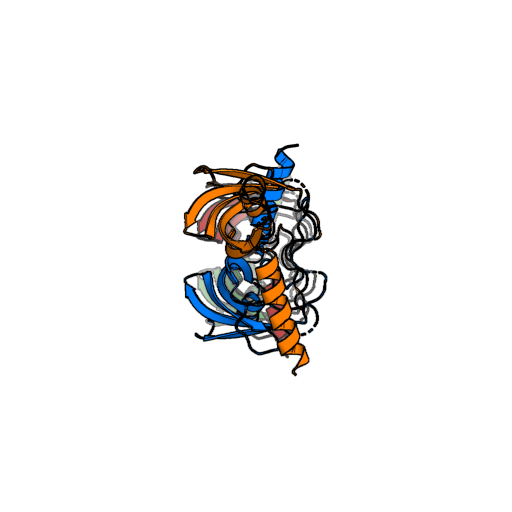00 23.95 128 ARG C N 1
ATOM 3232 C CA . ARG C 1 128 ? 5.302 56.966 26.853 1.00 25.60 128 ARG C CA 1
ATOM 3233 C C . ARG C 1 128 ? 4.813 57.440 28.219 1.00 25.60 128 ARG C C 1
ATOM 3234 O O . ARG C 1 128 ? 4.829 58.636 28.513 1.00 26.15 128 ARG C O 1
ATOM 3242 N N . ARG C 1 129 ? 4.383 56.497 29.050 1.00 25.14 129 ARG C N 1
ATOM 3243 C CA . ARG C 1 129 ? 3.898 56.825 30.385 1.00 26.19 129 ARG C CA 1
ATOM 3244 C C . ARG C 1 129 ? 5.016 57.444 31.218 1.00 25.25 129 ARG C C 1
ATOM 3245 O O . ARG C 1 129 ? 4.796 58.397 31.966 1.00 25.48 129 ARG C O 1
ATOM 3253 N N . LEU C 1 130 ? 6.218 56.896 31.083 1.00 23.59 130 LEU C N 1
ATOM 3254 C CA . LEU C 1 130 ? 7.371 57.402 31.816 1.00 22.29 130 LEU C CA 1
ATOM 3255 C C . LEU C 1 130 ? 7.668 58.842 31.402 1.00 21.60 130 LEU C C 1
ATOM 3256 O O . LEU C 1 130 ? 7.962 59.693 32.243 1.00 19.92 130 LEU C O 1
ATOM 3261 N N . LYS C 1 131 ? 7.589 59.114 30.104 1.00 21.87 131 LYS C N 1
ATOM 3262 C CA . LYS C 1 131 ? 7.857 60.457 29.606 1.00 24.18 131 LYS C CA 1
ATOM 3263 C C . LYS C 1 131 ? 6.802 61.452 30.093 1.00 23.82 131 LYS C C 1
ATOM 3264 O O . LYS C 1 131 ? 7.124 62.594 30.412 1.00 22.82 131 LYS C O 1
ATOM 3270 N N . GLU C 1 132 ? 5.547 61.014 30.161 1.00 25.11 132 GLU C N 1
ATOM 3271 C CA . GLU C 1 132 ? 4.466 61.882 30.624 1.00 25.40 132 GLU C CA 1
ATOM 3272 C C . GLU C 1 132 ? 4.673 62.240 32.091 1.00 24.81 132 GLU C C 1
ATOM 3273 O O . GLU C 1 132 ? 4.403 63.365 32.509 1.00 24.45 132 GLU C O 1
ATOM 3279 N N . ARG C 1 133 ? 5.152 61.275 32.870 1.00 23.29 133 ARG C N 1
ATOM 3280 C CA . ARG C 1 133 ? 5.403 61.500 34.288 1.00 23.24 133 ARG C CA 1
ATOM 3281 C C . ARG C 1 133 ? 6.542 62.498 34.456 1.00 22.78 133 ARG C C 1
ATOM 3282 O O . ARG C 1 133 ? 6.526 63.328 35.364 1.00 23.05 133 ARG C O 1
ATOM 3290 N N . TRP C 1 134 ? 7.531 62.410 33.573 1.00 22.69 134 TRP C N 1
ATOM 3291 C CA . TRP C 1 134 ? 8.681 63.304 33.617 1.00 23.00 134 TRP C CA 1
ATOM 3292 C C . TRP C 1 134 ? 8.239 64.730 33.293 1.00 25.68 134 TRP C C 1
ATOM 3293 O O . TRP C 1 134 ? 8.617 65.682 33.977 1.00 25.05 134 TRP C O 1
ATOM 3304 N N . GLU C 1 135 ? 7.427 64.866 32.250 1.00 28.23 135 GLU C N 1
ATOM 3305 C CA . GLU C 1 135 ? 6.928 66.171 31.829 1.00 31.64 135 GLU C CA 1
ATOM 3306 C C . GLU C 1 135 ? 6.070 66.808 32.918 1.00 32.63 135 GLU C C 1
ATOM 3307 O O . GLU C 1 135 ? 6.039 68.028 33.063 1.00 32.83 135 GLU C O 1
ATOM 3313 N N . ALA C 1 136 ? 5.381 65.972 33.687 1.00 34.19 136 ALA C N 1
ATOM 3314 C CA . ALA C 1 136 ? 4.521 66.450 34.764 1.00 36.37 136 ALA C CA 1
ATOM 3315 C C . ALA C 1 136 ? 5.313 67.156 35.861 1.00 38.52 136 ALA C C 1
ATOM 3316 O O . ALA C 1 136 ? 4.737 67.827 36.716 1.00 38.35 136 ALA C O 1
ATOM 3318 N N . GLU C 1 137 ? 6.633 67.002 35.836 1.00 41.17 137 GLU C N 1
ATOM 3319 C CA . GLU C 1 137 ? 7.494 67.632 36.832 1.00 43.17 137 GLU C CA 1
ATOM 3320 C C . GLU C 1 137 ? 7.921 69.032 36.395 1.00 44.09 137 GLU C C 1
ATOM 3321 O O . GLU C 1 137 ? 7.817 69.965 37.219 1.00 46.13 137 GLU C O 1
ATOM 3335 N N . ARG D 1 2 ? 42.854 47.791 53.225 1.00 21.41 2 ARG D N 1
ATOM 3336 C CA . ARG D 1 2 ? 42.304 48.096 54.540 1.00 19.80 2 ARG D CA 1
ATOM 3337 C C . ARG D 1 2 ? 40.884 47.549 54.584 1.00 19.57 2 ARG D C 1
ATOM 3338 O O . ARG D 1 2 ? 40.217 47.469 53.551 1.00 18.00 2 ARG D O 1
ATOM 3346 N N . PRO D 1 3 ? 40.400 47.166 55.777 1.00 19.06 3 PRO D N 1
ATOM 3347 C CA . PRO D 1 3 ? 39.043 46.625 55.901 1.00 18.64 3 PRO D CA 1
ATOM 3348 C C . PRO D 1 3 ? 37.955 47.632 55.550 1.00 17.76 3 PRO D C 1
ATOM 3349 O O . PRO D 1 3 ? 37.919 48.739 56.089 1.00 16.14 3 PRO D O 1
ATOM 3353 N N . ILE D 1 4 ? 37.072 47.241 54.637 1.00 16.50 4 ILE D N 1
ATOM 3354 C CA . ILE D 1 4 ? 35.974 48.106 54.217 1.00 15.27 4 ILE D CA 1
ATOM 3355 C C . ILE D 1 4 ? 34.832 47.985 55.217 1.00 16.57 4 ILE D C 1
ATOM 3356 O O . ILE D 1 4 ? 34.385 46.884 55.524 1.00 14.65 4 ILE D O 1
ATOM 3361 N N . PRO D 1 5 ? 34.347 49.119 55.741 1.00 17.22 5 PRO D N 1
ATOM 3362 C CA . PRO D 1 5 ? 33.246 49.115 56.709 1.00 18.62 5 PRO D CA 1
ATOM 3363 C C . PRO D 1 5 ? 32.019 48.434 56.111 1.00 19.17 5 PRO D C 1
ATOM 3364 O O . PRO D 1 5 ? 31.759 48.562 54.916 1.00 17.15 5 PRO D O 1
ATOM 3368 N N . GLU D 1 6 ? 31.266 47.704 56.926 1.00 21.13 6 GLU D N 1
ATOM 3369 C CA . GLU D 1 6 ? 30.068 47.057 56.411 1.00 23.06 6 GLU D CA 1
ATOM 3370 C C . GLU D 1 6 ? 29.095 48.150 55.981 1.00 21.43 6 GLU D C 1
ATOM 3371 O O . GLU D 1 6 ? 28.895 49.132 56.699 1.00 20.67 6 GLU D O 1
ATOM 3377 N N . GLY D 1 7 ? 28.504 47.989 54.803 1.00 19.50 7 GLY D N 1
ATOM 3378 C CA . GLY D 1 7 ? 27.559 48.976 54.318 1.00 17.31 7 GLY D CA 1
ATOM 3379 C C . GLY D 1 7 ? 28.175 50.221 53.700 1.00 16.18 7 GLY D C 1
ATOM 3380 O O . GLY D 1 7 ? 27.444 51.123 53.291 1.00 16.90 7 GLY D O 1
ATOM 3381 N N . TYR D 1 8 ? 29.504 50.281 53.623 1.00 14.01 8 TYR D N 1
ATOM 3382 C CA . TYR D 1 8 ? 30.177 51.443 53.035 1.00 14.42 8 TYR D CA 1
ATOM 3383 C C . TYR D 1 8 ? 29.552 51.727 51.671 1.00 15.47 8 TYR D C 1
ATOM 3384 O O . TYR D 1 8 ? 29.456 50.839 50.825 1.00 14.18 8 TYR D O 1
ATOM 3393 N N . GLU D 1 9 ? 29.147 52.975 51.458 1.00 13.99 9 GLU D N 1
ATOM 3394 C CA . GLU D 1 9 ? 28.473 53.364 50.228 1.00 15.00 9 GLU D CA 1
ATOM 3395 C C . GLU D 1 9 ? 29.230 54.297 49.286 1.00 15.32 9 GLU D C 1
ATOM 3396 O O . GLU D 1 9 ? 29.862 55.262 49.713 1.00 14.63 9 GLU D O 1
ATOM 3402 N N . ALA D 1 10 ? 29.155 53.995 47.995 1.00 14.66 10 ALA D N 1
ATOM 3403 C CA . ALA D 1 10 ? 29.787 54.812 46.965 1.00 16.03 10 ALA D CA 1
ATOM 3404 C C . ALA D 1 10 ? 28.721 55.004 45.894 1.00 16.79 10 ALA D C 1
ATOM 3405 O O . ALA D 1 10 ? 27.924 54.098 45.635 1.00 14.97 10 ALA D O 1
ATOM 3407 N N . VAL D 1 11 ? 28.692 56.179 45.276 1.00 16.36 11 VAL D N 1
ATOM 3408 C CA . VAL D 1 11 ? 27.685 56.439 44.261 1.00 18.66 11 VAL D CA 1
ATOM 3409 C C . VAL D 1 11 ? 28.255 56.986 42.967 1.00 18.96 11 VAL D C 1
ATOM 3410 O O . VAL D 1 11 ? 29.332 57.588 42.943 1.00 20.49 11 VAL D O 1
ATOM 3414 N N . PHE D 1 12 ? 27.524 56.749 41.886 1.00 16.96 12 PHE D N 1
ATOM 3415 C CA . PHE D 1 12 ? 27.894 57.260 40.580 1.00 16.00 12 PHE D CA 1
ATOM 3416 C C . PHE D 1 12 ? 26.640 57.884 39.993 1.00 15.90 12 PHE D C 1
ATOM 3417 O O . PHE D 1 12 ? 25.605 57.223 39.880 1.00 12.44 12 PHE D O 1
ATOM 3425 N N . GLU D 1 13 ? 26.726 59.159 39.635 1.00 14.89 13 GLU D N 1
ATOM 3426 C CA . GLU D 1 13 ? 25.590 59.849 39.053 1.00 16.28 13 GLU D CA 1
ATOM 3427 C C . GLU D 1 13 ? 25.910 60.254 37.626 1.00 15.27 13 GLU D C 1
ATOM 3428 O O . GLU D 1 13 ? 27.037 60.636 37.312 1.00 16.04 13 GLU D O 1
ATOM 3434 N N . THR D 1 14 ? 24.912 60.160 36.761 1.00 14.48 14 THR D N 1
ATOM 3435 C CA . THR D 1 14 ? 25.089 60.515 35.365 1.00 15.16 14 THR D CA 1
ATOM 3436 C C . THR D 1 14 ? 23.757 60.973 34.796 1.00 15.84 14 THR D C 1
ATOM 3437 O O . THR D 1 14 ? 22.756 61.060 35.513 1.00 14.13 14 THR D O 1
ATOM 3441 N N . VAL D 1 15 ? 23.763 61.284 33.506 1.00 15.31 15 VAL D N 1
ATOM 3442 C CA . VAL D 1 15 ? 22.561 61.687 32.799 1.00 15.18 15 VAL D CA 1
ATOM 3443 C C . VAL D 1 15 ? 22.595 60.832 31.543 1.00 15.27 15 VAL D C 1
ATOM 3444 O O . VAL D 1 15 ? 23.606 60.788 30.841 1.00 15.33 15 VAL D O 1
ATOM 3448 N N . VAL D 1 16 ? 21.501 60.132 31.272 1.00 14.00 16 VAL D N 1
ATOM 3449 C CA . VAL D 1 16 ? 21.440 59.258 30.113 1.00 13.16 16 VAL D CA 1
ATOM 3450 C C . VAL D 1 16 ? 21.667 60.010 28.807 1.00 14.10 16 VAL D C 1
ATOM 3451 O O . VAL D 1 16 ? 20.909 60.912 28.453 1.00 14.54 16 VAL D O 1
ATOM 3455 N N . THR D 1 17 ? 22.730 59.639 28.100 1.00 15.52 17 THR D N 1
ATOM 3456 C CA . THR D 1 17 ? 23.046 60.264 26.822 1.00 14.62 17 THR D CA 1
ATOM 3457 C C . THR D 1 17 ? 22.477 59.384 25.712 1.00 14.10 17 THR D C 1
ATOM 3458 O O . THR D 1 17 ? 22.166 58.211 25.941 1.00 14.11 17 THR D O 1
ATOM 3462 N N . PRO D 1 18 ? 22.321 59.937 24.497 1.00 12.39 18 PRO D N 1
ATOM 3463 C CA . PRO D 1 18 ? 21.780 59.175 23.366 1.00 13.06 18 PRO D CA 1
ATOM 3464 C C . PRO D 1 18 ? 22.569 57.900 23.098 1.00 14.20 18 PRO D C 1
ATOM 3465 O O . PRO D 1 18 ? 22.024 56.908 22.617 1.00 15.57 18 PRO D O 1
ATOM 3469 N N . GLU D 1 19 ? 23.857 57.941 23.416 1.00 14.75 19 GLU D N 1
ATOM 3470 C CA . GLU D 1 19 ? 24.743 56.804 23.206 1.00 18.03 19 GLU D CA 1
ATOM 3471 C C . GLU D 1 19 ? 24.499 55.665 24.199 1.00 16.61 19 GLU D C 1
ATOM 3472 O O . GLU D 1 19 ? 24.975 54.549 23.996 1.00 15.75 19 GLU D O 1
ATOM 3486 N N . THR D 1 21 ? 21.530 54.298 24.943 1.00 15.76 21 THR D N 1
ATOM 3487 C CA . THR D 1 21 ? 20.311 53.546 24.674 1.00 16.62 21 THR D CA 1
ATOM 3488 C C . THR D 1 21 ? 20.642 52.167 24.106 1.00 17.59 21 THR D C 1
ATOM 3489 O O . THR D 1 21 ? 21.771 51.920 23.681 1.00 19.27 21 THR D O 1
ATOM 3493 N N . VAL D 1 22 ? 19.662 51.268 24.115 1.00 16.47 22 VAL D N 1
ATOM 3494 C CA . VAL D 1 22 ? 19.863 49.908 23.621 1.00 17.46 22 VAL D CA 1
ATOM 3495 C C . VAL D 1 22 ? 20.123 49.887 22.118 1.00 18.23 22 VAL D C 1
ATOM 3496 O O . VAL D 1 22 ? 19.219 50.117 21.318 1.00 18.82 22 VAL D O 1
ATOM 3500 N N . ARG D 1 23 ? 21.366 49.601 21.748 1.00 18.44 23 ARG D N 1
ATOM 3501 C CA . ARG D 1 23 ? 21.769 49.563 20.345 1.00 20.80 23 ARG D CA 1
ATOM 3502 C C . ARG D 1 23 ? 22.844 48.498 20.187 1.00 19.49 23 ARG D C 1
ATOM 3503 O O . ARG D 1 23 ? 23.892 48.577 20.824 1.00 19.77 23 ARG D O 1
ATOM 3511 N N . PHE D 1 24 ? 22.595 47.516 19.329 1.00 19.76 24 PHE D N 1
ATOM 3512 C CA . PHE D 1 24 ? 23.551 46.431 19.133 1.00 21.19 24 PHE D CA 1
ATOM 3513 C C . PHE D 1 24 ? 24.232 46.403 17.779 1.00 23.52 24 PHE D C 1
ATOM 3514 O O . PHE D 1 24 ? 23.751 46.983 16.805 1.00 21.00 24 PHE D O 1
ATOM 3522 N N . GLU D 1 25 ? 25.366 45.711 17.735 1.00 25.68 25 GLU D N 1
ATOM 3523 C CA . GLU D 1 25 ? 26.090 45.530 16.491 1.00 26.82 25 GLU D CA 1
ATOM 3524 C C . GLU D 1 25 ? 25.188 44.561 15.734 1.00 26.76 25 GLU D C 1
ATOM 3525 O O . GLU D 1 25 ? 24.510 43.744 16.356 1.00 27.08 25 GLU D O 1
ATOM 3531 N N . GLU D 1 26 ? 25.159 44.665 14.410 1.00 27.05 26 GLU D N 1
ATOM 3532 C CA . GLU D 1 26 ? 24.329 43.795 13.577 1.00 27.55 26 GLU D CA 1
ATOM 3533 C C . GLU D 1 26 ? 22.839 44.147 13.600 1.00 28.52 26 GLU D C 1
ATOM 3534 O O . GLU D 1 26 ? 22.222 44.316 12.548 1.00 28.64 26 GLU D O 1
ATOM 3540 N N . LEU D 1 27 ? 22.264 44.259 14.796 1.00 28.16 27 LEU D N 1
ATOM 3541 C CA . LEU D 1 27 ? 20.838 44.555 14.944 1.00 27.81 27 LEU D CA 1
ATOM 3542 C C . LEU D 1 27 ? 20.470 46.032 14.863 1.00 27.11 27 LEU D C 1
ATOM 3543 O O . LEU D 1 27 ? 19.384 46.382 14.401 1.00 27.22 27 LEU D O 1
ATOM 3548 N N . GLY D 1 28 ? 21.365 46.896 15.325 1.00 26.64 28 GLY D N 1
ATOM 3549 C CA . GLY D 1 28 ? 21.089 48.320 15.299 1.00 25.90 28 GLY D CA 1
ATOM 3550 C C . GLY D 1 28 ? 20.283 48.765 16.510 1.00 25.82 28 GLY D C 1
ATOM 3551 O O . GLY D 1 28 ? 20.247 48.060 17.519 1.00 24.78 28 GLY D O 1
ATOM 3552 N N . PRO D 1 29 ? 19.629 49.936 16.441 1.00 25.49 29 PRO D N 1
ATOM 3553 C CA . PRO D 1 29 ? 18.816 50.482 17.534 1.00 25.04 29 PRO D CA 1
ATOM 3554 C C . PRO D 1 29 ? 17.648 49.567 17.885 1.00 24.68 29 PRO D C 1
ATOM 3555 O O . PRO D 1 29 ? 16.947 49.084 16.997 1.00 24.79 29 PRO D O 1
ATOM 3559 N N . VAL D 1 30 ? 17.432 49.340 19.178 1.00 23.02 30 VAL D N 1
ATOM 3560 C CA . VAL D 1 30 ? 16.346 48.472 19.621 1.00 21.50 30 VAL D CA 1
ATOM 3561 C C . VAL D 1 30 ? 15.344 49.196 20.517 1.00 21.68 30 VAL D C 1
ATOM 3562 O O . VAL D 1 30 ? 14.140 49.169 20.256 1.00 23.26 30 VAL D O 1
ATOM 3566 N N . HIS D 1 31 ? 15.841 49.837 21.572 1.00 19.84 31 HIS D N 1
ATOM 3567 C CA . HIS D 1 31 ? 14.984 50.566 22.504 1.00 19.28 31 HIS D CA 1
ATOM 3568 C C . HIS D 1 31 ? 15.600 51.907 22.879 1.00 18.94 31 HIS D C 1
ATOM 3569 O O . HIS D 1 31 ? 16.783 51.985 23.216 1.00 17.14 31 HIS D O 1
ATOM 3576 N N . PRO D 1 32 ? 14.796 52.982 22.836 1.00 19.09 32 PRO D N 1
ATOM 3577 C CA . PRO D 1 32 ? 15.239 54.339 23.165 1.00 17.17 32 PRO D CA 1
ATOM 3578 C C . PRO D 1 32 ? 15.317 54.618 24.666 1.00 17.29 32 PRO D C 1
ATOM 3579 O O . PRO D 1 32 ? 14.849 55.656 25.134 1.00 15.03 32 PRO D O 1
ATOM 3583 N N . VAL D 1 33 ? 15.898 53.684 25.416 1.00 15.32 33 VAL D N 1
ATOM 3584 C CA . VAL D 1 33 ? 16.048 53.837 26.857 1.00 13.64 33 VAL D CA 1
ATOM 3585 C C . VAL D 1 33 ? 17.414 53.337 27.324 1.00 12.27 33 VAL D C 1
ATOM 3586 O O . VAL D 1 33 ? 18.091 52.590 26.616 1.00 11.97 33 VAL D O 1
ATOM 3590 N N . TYR D 1 34 ? 17.797 53.773 28.519 1.00 12.22 34 TYR D N 1
ATOM 3591 C CA . TYR D 1 34 ? 19.055 53.408 29.174 1.00 11.70 34 TYR D CA 1
ATOM 3592 C C . TYR D 1 34 ? 19.221 51.890 29.115 1.00 11.99 34 TYR D C 1
ATOM 3593 O O . TYR D 1 34 ? 18.394 51.149 29.650 1.00 12.04 34 TYR D O 1
ATOM 3602 N N . ALA D 1 35 ? 20.290 51.432 28.467 1.00 10.86 35 ALA D N 1
ATOM 3603 C CA . ALA D 1 35 ? 20.543 50.003 28.301 1.00 11.02 35 ALA D CA 1
ATOM 3604 C C . ALA D 1 35 ? 21.015 49.273 29.555 1.00 10.46 35 ALA D C 1
ATOM 3605 O O . ALA D 1 35 ? 21.720 49.833 30.397 1.00 10.60 35 ALA D O 1
ATOM 3607 N N . THR D 1 36 ? 20.630 48.007 29.664 1.00 11.03 36 THR D N 1
ATOM 3608 C CA . THR D 1 36 ? 21.021 47.204 30.813 1.00 11.79 36 THR D CA 1
ATOM 3609 C C . THR D 1 36 ? 22.543 47.112 30.904 1.00 12.25 36 THR D C 1
ATOM 3610 O O . THR D 1 36 ? 23.104 47.185 31.996 1.00 11.74 36 THR D O 1
ATOM 3614 N N . TYR D 1 37 ? 23.216 46.965 29.765 1.00 11.60 37 TYR D N 1
ATOM 3615 C CA . TYR D 1 37 ? 24.670 46.858 29.795 1.00 12.15 37 TYR D CA 1
ATOM 3616 C C . TYR D 1 37 ? 25.353 48.163 30.194 1.00 13.21 37 TYR D C 1
ATOM 3617 O O . TYR D 1 37 ? 26.484 48.150 30.684 1.00 12.23 37 TYR D O 1
ATOM 3626 N N . TRP D 1 38 ? 24.677 49.290 29.986 1.00 11.73 38 TRP D N 1
ATOM 3627 C CA . TRP D 1 38 ? 25.239 50.570 30.405 1.00 12.59 38 TRP D CA 1
ATOM 3628 C C . TRP D 1 38 ? 25.035 50.666 31.913 1.00 11.47 38 TRP D C 1
ATOM 3629 O O . TRP D 1 38 ? 25.892 51.170 32.641 1.00 11.26 38 TRP D O 1
ATOM 3648 N N . VAL D 1 40 ? 25.004 48.204 33.888 1.00 11.57 40 VAL D N 1
ATOM 3649 C CA . VAL D 1 40 ? 25.998 47.296 34.454 1.00 11.44 40 VAL D CA 1
ATOM 3650 C C . VAL D 1 40 ? 27.357 47.983 34.559 1.00 10.85 40 VAL D C 1
ATOM 3651 O O . VAL D 1 40 ? 28.055 47.848 35.564 1.00 10.23 40 VAL D O 1
ATOM 3655 N N . LYS D 1 41 ? 27.738 48.712 33.516 1.00 9.31 41 LYS D N 1
ATOM 3656 C CA . LYS D 1 41 ? 29.005 49.430 33.531 1.00 10.71 41 LYS D CA 1
ATOM 3657 C C . LYS D 1 41 ? 29.018 50.399 34.714 1.00 10.95 41 LYS D C 1
ATOM 3658 O O . LYS D 1 41 ? 30.005 50.501 35.445 1.00 8.77 41 LYS D O 1
ATOM 3664 N N . HIS D 1 42 ? 27.909 51.108 34.901 1.00 7.59 42 HIS D N 1
ATOM 3665 C CA . HIS D 1 42 ? 27.815 52.082 35.978 1.00 8.57 42 HIS D CA 1
ATOM 3666 C C . HIS D 1 42 ? 27.755 51.445 37.365 1.00 10.20 42 HIS D C 1
ATOM 3667 O O . HIS D 1 42 ? 28.211 52.040 38.345 1.00 8.83 42 HIS D O 1
ATOM 3682 N N . GLU D 1 44 ? 29.346 48.696 38.037 1.00 11.01 44 GLU D N 1
ATOM 3683 C CA . GLU D 1 44 ? 30.733 48.284 38.245 1.00 13.95 44 GLU D CA 1
ATOM 3684 C C . GLU D 1 44 ? 31.536 49.487 38.721 1.00 14.30 44 GLU D C 1
ATOM 3685 O O . GLU D 1 44 ? 32.388 49.370 39.602 1.00 15.85 44 GLU D O 1
ATOM 3691 N N . LEU D 1 45 ? 31.262 50.637 38.114 1.00 13.22 45 LEU D N 1
ATOM 3692 C CA . LEU D 1 45 ? 31.939 51.882 38.454 1.00 13.73 45 LEU D CA 1
ATOM 3693 C C . LEU D 1 45 ? 31.656 52.268 39.904 1.00 13.23 45 LEU D C 1
ATOM 3694 O O . LEU D 1 45 ? 32.577 52.571 40.665 1.00 11.66 45 LEU D O 1
ATOM 3699 N N . ALA D 1 46 ? 30.383 52.248 40.287 1.00 11.53 46 ALA D N 1
ATOM 3700 C CA . ALA D 1 46 ? 30.002 52.575 41.656 1.00 11.25 46 ALA D CA 1
ATOM 3701 C C . ALA D 1 46 ? 30.692 51.605 42.616 1.00 11.72 46 ALA D C 1
ATOM 3702 O O . ALA D 1 46 ? 31.185 52.004 43.674 1.00 11.79 46 ALA D O 1
ATOM 3704 N N . GLY D 1 47 ? 30.728 50.330 42.239 1.00 10.33 47 GLY D N 1
ATOM 3705 C CA . GLY D 1 47 ? 31.374 49.330 43.074 1.00 12.01 47 GLY D CA 1
ATOM 3706 C C . GLY D 1 47 ? 32.865 49.571 43.227 1.00 11.68 47 GLY D C 1
ATOM 3707 O O . GLY D 1 47 ? 33.430 49.357 44.302 1.00 12.20 47 GLY D O 1
ATOM 3708 N N . ARG D 1 48 ? 33.513 50.012 42.154 1.00 11.14 48 ARG D N 1
ATOM 3709 C CA . ARG D 1 48 ? 34.946 50.282 42.200 1.00 11.85 48 ARG D CA 1
ATOM 3710 C C . ARG D 1 48 ? 35.255 51.439 43.150 1.00 12.03 48 ARG D C 1
ATOM 3711 O O . ARG D 1 48 ? 36.289 51.440 43.820 1.00 10.10 48 ARG D O 1
ATOM 3719 N N . LYS D 1 49 ? 34.359 52.421 43.214 1.00 11.29 49 LYS D N 1
ATOM 3720 C CA . LYS D 1 49 ? 34.575 53.567 44.092 1.00 12.24 49 LYS D CA 1
ATOM 3721 C C . LYS D 1 49 ? 34.568 53.141 45.557 1.00 12.18 49 LYS D C 1
ATOM 3722 O O . LYS D 1 49 ? 35.055 53.863 46.422 1.00 12.10 49 LYS D O 1
ATOM 3728 N N . ILE D 1 50 ? 34.029 51.959 45.833 1.00 12.23 50 ILE D N 1
ATOM 3729 C CA . ILE D 1 50 ? 34.000 51.450 47.201 1.00 11.96 50 ILE D CA 1
ATOM 3730 C C . ILE D 1 50 ? 35.387 50.984 47.644 1.00 12.88 50 ILE D C 1
ATOM 3731 O O . ILE D 1 50 ? 35.791 51.220 48.780 1.00 11.88 50 ILE D O 1
ATOM 3736 N N . ILE D 1 51 ? 36.126 50.338 46.747 1.00 11.87 51 ILE D N 1
ATOM 3737 C CA . ILE D 1 51 ? 37.443 49.820 47.114 1.00 11.66 51 ILE D CA 1
ATOM 3738 C C . ILE D 1 51 ? 38.622 50.783 47.002 1.00 12.61 51 ILE D C 1
ATOM 3739 O O . ILE D 1 51 ? 39.617 50.623 47.708 1.00 11.69 51 ILE D O 1
ATOM 3744 N N . LEU D 1 52 ? 38.517 51.778 46.128 1.00 12.51 52 LEU D N 1
ATOM 3745 C CA . LEU D 1 52 ? 39.609 52.725 45.934 1.00 14.10 52 LEU D CA 1
ATOM 3746 C C . LEU D 1 52 ? 40.194 53.349 47.203 1.00 14.42 52 LEU D C 1
ATOM 3747 O O . LEU D 1 52 ? 41.413 53.422 47.348 1.00 15.72 52 LEU D O 1
ATOM 3752 N N . PRO D 1 53 ? 39.342 53.805 48.138 1.00 14.55 53 PRO D N 1
ATOM 3753 C CA . PRO D 1 53 ? 39.858 54.417 49.371 1.00 15.36 53 PRO D CA 1
ATOM 3754 C C . PRO D 1 53 ? 40.645 53.465 50.265 1.00 16.79 53 PRO D C 1
ATOM 3755 O O . PRO D 1 53 ? 41.420 53.898 51.120 1.00 16.30 53 PRO D O 1
ATOM 3759 N N . PHE D 1 54 ? 40.459 52.168 50.055 1.00 15.98 54 PHE D N 1
ATOM 3760 C CA . PHE D 1 54 ? 41.108 51.176 50.898 1.00 16.92 54 PHE D CA 1
ATOM 3761 C C . PHE D 1 54 ? 42.271 50.416 50.284 1.00 17.70 54 PHE D C 1
ATOM 3762 O O . PHE D 1 54 ? 43.014 49.741 50.997 1.00 17.72 54 PHE D O 1
ATOM 3770 N N . LEU D 1 55 ? 42.431 50.517 48.971 1.00 18.91 55 LEU D N 1
ATOM 3771 C CA . LEU D 1 55 ? 43.519 49.820 48.299 1.00 20.54 55 LEU D CA 1
ATOM 3772 C C . LEU D 1 55 ? 44.879 50.290 48.790 1.00 22.43 55 LEU D C 1
ATOM 3773 O O . LEU D 1 55 ? 45.113 51.487 48.968 1.00 20.83 55 LEU D O 1
ATOM 3778 N N . GLU D 1 56 ? 45.776 49.335 48.999 1.00 23.72 56 GLU D N 1
ATOM 3779 C CA . GLU D 1 56 ? 47.120 49.643 49.454 1.00 26.44 56 GLU D CA 1
ATOM 3780 C C . GLU D 1 56 ? 48.077 49.675 48.264 1.00 27.03 56 GLU D C 1
ATOM 3781 O O . GLU D 1 56 ? 47.712 49.300 47.149 1.00 25.63 56 GLU D O 1
ATOM 3787 N N . GLU D 1 57 ? 49.297 50.136 48.506 1.00 28.63 57 GLU D N 1
ATOM 3788 C CA . GLU D 1 57 ? 50.307 50.250 47.460 1.00 30.73 57 GLU D CA 1
ATOM 3789 C C . GLU D 1 57 ? 50.445 49.015 46.572 1.00 29.84 57 GLU D C 1
ATOM 3790 O O . GLU D 1 57 ? 50.575 47.893 47.060 1.00 30.21 57 GLU D O 1
ATOM 3796 N N . GLY D 1 58 ? 50.409 49.235 45.263 1.00 28.53 58 GLY D N 1
ATOM 3797 C CA . GLY D 1 58 ? 50.559 48.141 44.321 1.00 28.73 58 GLY D CA 1
ATOM 3798 C C . GLY D 1 58 ? 49.367 47.217 44.151 1.00 28.14 58 GLY D C 1
ATOM 3799 O O . GLY D 1 58 ? 49.436 46.270 43.367 1.00 29.64 58 GLY D O 1
ATOM 3800 N N . GLU D 1 59 ? 48.281 47.472 44.874 1.00 25.03 59 GLU D N 1
ATOM 3801 C CA . GLU D 1 59 ? 47.097 46.630 44.751 1.00 23.60 59 GLU D CA 1
ATOM 3802 C C . GLU D 1 59 ? 46.171 47.128 43.659 1.00 22.85 59 GLU D C 1
ATOM 3803 O O . GLU D 1 59 ? 46.124 48.321 43.356 1.00 22.31 59 GLU D O 1
ATOM 3809 N N . GLU D 1 60 ? 45.423 46.203 43.074 1.00 22.40 60 GLU D N 1
ATOM 3810 C CA . GLU D 1 60 ? 44.482 46.550 42.026 1.00 20.97 60 GLU D CA 1
ATOM 3811 C C . GLU D 1 60 ? 43.209 45.733 42.169 1.00 20.34 60 GLU D C 1
ATOM 3812 O O . GLU D 1 60 ? 43.216 44.642 42.735 1.00 19.94 60 GLU D O 1
ATOM 3818 N N . GLY D 1 61 ? 42.114 46.275 41.654 1.00 17.22 61 GLY D N 1
ATOM 3819 C CA . GLY D 1 61 ? 40.851 45.572 41.715 1.00 17.85 61 GLY D CA 1
ATOM 3820 C C . GLY D 1 61 ? 40.434 45.202 40.309 1.00 18.44 61 GLY D C 1
ATOM 3821 O O . GLY D 1 61 ? 40.588 46.000 39.383 1.00 17.44 61 GLY D O 1
ATOM 3822 N N . ILE D 1 62 ? 39.919 43.990 40.141 1.00 18.49 62 ILE D N 1
ATOM 3823 C CA . ILE D 1 62 ? 39.474 43.533 38.836 1.00 19.08 62 ILE D CA 1
ATOM 3824 C C . ILE D 1 62 ? 38.047 43.006 38.943 1.00 17.63 62 ILE D C 1
ATOM 3825 O O . ILE D 1 62 ? 37.711 42.294 39.892 1.00 16.79 62 ILE D O 1
ATOM 3830 N N . GLY D 1 63 ? 37.208 43.377 37.981 1.00 16.97 63 GLY D N 1
ATOM 3831 C CA . GLY D 1 63 ? 35.827 42.925 37.985 1.00 17.97 63 GLY D CA 1
ATOM 3832 C C . GLY D 1 63 ? 35.765 41.428 37.748 1.00 16.49 63 GLY D C 1
ATOM 3833 O O . GLY D 1 63 ? 36.400 40.919 36.825 1.00 18.63 63 GLY D O 1
ATOM 3834 N N . SER D 1 64 ? 34.996 40.725 38.572 1.00 15.61 64 SER D N 1
ATOM 3835 C CA . SER D 1 64 ? 34.878 39.276 38.459 1.00 14.87 64 SER D CA 1
ATOM 3836 C C . SER D 1 64 ? 33.453 38.786 38.206 1.00 13.78 64 SER D C 1
ATOM 3837 O O . SER D 1 64 ? 33.249 37.780 37.527 1.00 15.01 64 SER D O 1
ATOM 3840 N N . TYR D 1 65 ? 32.469 39.501 38.740 1.00 11.61 65 TYR D N 1
ATOM 3841 C CA . TYR D 1 65 ? 31.078 39.095 38.580 1.00 12.23 65 TYR D CA 1
ATOM 3842 C C . TYR D 1 65 ? 30.111 40.266 38.647 1.00 13.32 65 TYR D C 1
ATOM 3843 O O . TYR D 1 65 ? 30.312 41.206 39.418 1.00 12.01 65 TYR D O 1
ATOM 3852 N N . VAL D 1 66 ? 29.060 40.201 37.834 1.00 11.80 66 VAL D N 1
ATOM 3853 C CA . VAL D 1 66 ? 28.036 41.230 37.838 1.00 12.15 66 VAL D CA 1
ATOM 3854 C C . VAL D 1 66 ? 26.694 40.593 37.515 1.00 11.85 66 VAL D C 1
ATOM 3855 O O . VAL D 1 66 ? 26.620 39.619 36.768 1.00 11.55 66 VAL D O 1
ATOM 3859 N N . GLU D 1 67 ? 25.642 41.129 38.118 1.00 10.48 67 GLU D N 1
ATOM 3860 C CA . GLU D 1 67 ? 24.289 40.667 37.852 1.00 12.22 67 GLU D CA 1
ATOM 3861 C C . GLU D 1 67 ? 23.429 41.904 38.013 1.00 11.04 67 GLU D C 1
ATOM 3862 O O . GLU D 1 67 ? 23.706 42.757 38.860 1.00 11.88 67 GLU D O 1
ATOM 3868 N N . ALA D 1 68 ? 22.406 42.022 37.182 1.00 10.47 68 ALA D N 1
ATOM 3869 C CA . ALA D 1 68 ? 21.526 43.169 37.269 1.00 12.45 68 ALA D CA 1
ATOM 3870 C C . ALA D 1 68 ? 20.144 42.834 36.751 1.00 11.71 68 ALA D C 1
ATOM 3871 O O . ALA D 1 68 ? 19.997 42.214 35.698 1.00 11.85 68 ALA D O 1
ATOM 3873 N N . ARG D 1 69 ? 19.131 43.225 37.512 1.00 12.18 69 ARG D N 1
ATOM 3874 C CA . ARG D 1 69 ? 17.754 43.010 37.095 1.00 12.30 69 ARG D CA 1
ATOM 3875 C C . ARG D 1 69 ? 17.222 44.399 36.769 1.00 12.54 69 ARG D C 1
ATOM 3876 O O . ARG D 1 69 ? 17.253 45.299 37.607 1.00 12.13 69 ARG D O 1
ATOM 3884 N N . HIS D 1 70 ? 16.759 44.572 35.538 1.00 11.82 70 HIS D N 1
ATOM 3885 C CA . HIS D 1 70 ? 16.247 45.853 35.078 1.00 15.19 70 HIS D CA 1
ATOM 3886 C C . HIS D 1 70 ? 14.753 45.908 35.392 1.00 15.11 70 HIS D C 1
ATOM 3887 O O . HIS D 1 70 ? 13.949 45.251 34.737 1.00 18.49 70 HIS D O 1
ATOM 3894 N N . LEU D 1 71 ? 14.395 46.700 36.396 1.00 15.91 71 LEU D N 1
ATOM 3895 C CA . LEU D 1 71 ? 13.010 46.816 36.851 1.00 16.26 71 LEU D CA 1
ATOM 3896 C C . LEU D 1 71 ? 12.173 47.912 36.202 1.00 18.04 71 LEU D C 1
ATOM 3897 O O . LEU D 1 71 ? 10.974 47.737 35.986 1.00 17.39 71 LEU D O 1
ATOM 3902 N N . ALA D 1 72 ? 12.797 49.048 35.920 1.00 17.49 72 ALA D N 1
ATOM 3903 C CA . ALA D 1 72 ? 12.100 50.169 35.303 1.00 16.12 72 ALA D CA 1
ATOM 3904 C C . ALA D 1 72 ? 13.060 50.844 34.336 1.00 15.66 72 ALA D C 1
ATOM 3905 O O . ALA D 1 72 ? 14.239 50.496 34.288 1.00 13.43 72 ALA D O 1
ATOM 3907 N N . SER D 1 73 ? 12.568 51.816 33.576 1.00 14.38 73 SER D N 1
ATOM 3908 C CA . SER D 1 73 ? 13.416 52.485 32.597 1.00 13.81 73 SER D CA 1
ATOM 3909 C C . SER D 1 73 ? 13.838 53.902 32.945 1.00 12.19 73 SER D C 1
ATOM 3910 O O . SER D 1 73 ? 13.284 54.541 33.839 1.00 11.40 73 SER D O 1
ATOM 3913 N N . ALA D 1 74 ? 14.845 54.371 32.218 1.00 11.85 74 ALA D N 1
ATOM 3914 C CA . ALA D 1 74 ? 15.363 55.724 32.352 1.00 12.44 74 ALA D CA 1
ATOM 3915 C C . ALA D 1 74 ? 15.454 56.219 30.914 1.00 13.35 74 ALA D C 1
ATOM 3916 O O . ALA D 1 74 ? 16.068 55.571 30.063 1.00 12.07 74 ALA D O 1
ATOM 3918 N N . LEU D 1 75 ? 14.821 57.354 30.639 1.00 12.44 75 LEU D N 1
ATOM 3919 C CA . LEU D 1 75 ? 14.821 57.914 29.296 1.00 13.80 75 LEU D CA 1
ATOM 3920 C C . LEU D 1 75 ? 16.048 58.772 29.043 1.00 12.98 75 LEU D C 1
ATOM 3921 O O . LEU D 1 75 ? 16.653 59.293 29.975 1.00 12.28 75 LEU D O 1
ATOM 3926 N N . PRO D 1 76 ? 16.431 58.926 27.768 1.00 13.15 76 PRO D N 1
ATOM 3927 C CA . PRO D 1 76 ? 17.596 59.754 27.446 1.00 13.20 76 PRO D CA 1
ATOM 3928 C C . PRO D 1 76 ? 17.317 61.127 28.054 1.00 13.62 76 PRO D C 1
ATOM 3929 O O . PRO D 1 76 ? 16.177 61.599 28.012 1.00 13.62 76 PRO D O 1
ATOM 3933 N N . GLY D 1 77 ? 18.337 61.751 28.633 1.00 13.86 77 GLY D N 1
ATOM 3934 C CA . GLY D 1 77 ? 18.148 63.062 29.229 1.00 14.20 77 GLY D CA 1
ATOM 3935 C C . GLY D 1 77 ? 17.874 63.034 30.723 1.00 14.71 77 GLY D C 1
ATOM 3936 O O . GLY D 1 77 ? 18.046 64.042 31.408 1.00 13.63 77 GLY D O 1
ATOM 3945 N N . ARG D 1 79 ? 18.380 62.013 34.703 1.00 12.76 79 ARG D N 1
ATOM 3946 C CA . ARG D 1 79 ? 19.487 61.789 35.614 1.00 14.42 79 ARG D CA 1
ATOM 3947 C C . ARG D 1 79 ? 19.335 60.358 36.125 1.00 14.54 79 ARG D C 1
ATOM 3948 O O . ARG D 1 79 ? 18.221 59.840 36.227 1.00 13.68 79 ARG D O 1
ATOM 3956 N N . VAL D 1 80 ? 20.457 59.718 36.428 1.00 13.03 80 VAL D N 1
ATOM 3957 C CA . VAL D 1 80 ? 20.448 58.369 36.972 1.00 13.13 80 VAL D CA 1
ATOM 3958 C C . VAL D 1 80 ? 21.448 58.344 38.114 1.00 13.13 80 VAL D C 1
ATOM 3959 O O . VAL D 1 80 ? 22.539 58.909 38.011 1.00 14.63 80 VAL D O 1
ATOM 3963 N N . ARG D 1 81 ? 21.058 57.709 39.212 1.00 12.69 81 ARG D N 1
ATOM 3964 C CA . ARG D 1 81 ? 21.911 57.609 40.386 1.00 12.68 81 ARG D CA 1
ATOM 3965 C C . ARG D 1 81 ? 22.117 56.137 40.717 1.00 12.57 81 ARG D C 1
ATOM 3966 O O . ARG D 1 81 ? 21.152 55.397 40.920 1.00 11.48 81 ARG D O 1
ATOM 3974 N N . VAL D 1 82 ? 23.376 55.715 40.752 1.00 12.35 82 VAL D N 1
ATOM 3975 C CA . VAL D 1 82 ? 23.719 54.331 41.054 1.00 12.88 82 VAL D CA 1
ATOM 3976 C C . VAL D 1 82 ? 24.388 54.278 42.425 1.00 13.62 82 VAL D C 1
ATOM 3977 O O . VAL D 1 82 ? 25.385 54.962 42.671 1.00 13.09 82 VAL D O 1
ATOM 3981 N N . VAL D 1 83 ? 23.832 53.464 43.316 1.00 12.01 83 VAL D N 1
ATOM 3982 C CA . VAL D 1 83 ? 24.346 53.354 44.677 1.00 11.90 83 VAL D CA 1
ATOM 3983 C C . VAL D 1 83 ? 24.846 51.954 45.015 1.00 11.10 83 VAL D C 1
ATOM 3984 O O . VAL D 1 83 ? 24.074 50.996 45.030 1.00 10.39 83 VAL D O 1
ATOM 3988 N N . ALA D 1 84 ? 26.144 51.846 45.283 1.00 9.62 84 ALA D N 1
ATOM 3989 C CA . ALA D 1 84 ? 26.760 50.568 45.634 1.00 10.56 84 ALA D CA 1
ATOM 3990 C C . ALA D 1 84 ? 27.091 50.562 47.122 1.00 11.27 84 ALA D C 1
ATOM 3991 O O . ALA D 1 84 ? 27.548 51.565 47.669 1.00 10.91 84 ALA D O 1
ATOM 3993 N N . ARG D 1 85 ? 26.851 49.431 47.774 1.00 11.22 85 ARG D N 1
ATOM 3994 C CA . ARG D 1 85 ? 27.131 49.306 49.195 1.00 14.47 85 ARG D CA 1
ATOM 3995 C C . ARG D 1 85 ? 27.876 48.017 49.478 1.00 13.52 85 ARG D C 1
ATOM 3996 O O . ARG D 1 85 ? 27.502 46.950 48.988 1.00 12.70 85 ARG D O 1
ATOM 4004 N N . HIS D 1 86 ? 28.942 48.131 50.262 1.00 12.85 86 HIS D N 1
ATOM 4005 C CA . HIS D 1 86 ? 29.754 46.977 50.619 1.00 13.53 86 HIS D CA 1
ATOM 4006 C C . HIS D 1 86 ? 28.907 45.965 51.373 1.00 14.46 86 HIS D C 1
ATOM 4007 O O . HIS D 1 86 ? 28.326 46.275 52.414 1.00 14.22 86 HIS D O 1
ATOM 4014 N N . GLU D 1 87 ? 28.843 44.753 50.842 1.00 13.71 87 GLU D N 1
ATOM 4015 C CA . GLU D 1 87 ? 28.069 43.688 51.460 1.00 14.48 87 GLU D CA 1
ATOM 4016 C C . GLU D 1 87 ? 28.991 42.903 52.390 1.00 13.28 87 GLU D C 1
ATOM 4017 O O . GLU D 1 87 ? 28.702 42.736 53.577 1.00 14.92 87 GLU D O 1
ATOM 4023 N N . LYS D 1 88 ? 30.110 42.440 51.842 1.00 13.05 88 LYS D N 1
ATOM 4024 C CA . LYS D 1 88 ? 31.081 41.668 52.608 1.00 12.24 88 LYS D CA 1
ATOM 4025 C C . LYS D 1 88 ? 32.358 41.471 51.804 1.00 12.62 88 LYS D C 1
ATOM 4026 O O . LYS D 1 88 ? 32.391 41.695 50.592 1.00 12.49 88 LYS D O 1
ATOM 4032 N N . THR D 1 89 ? 33.412 41.052 52.492 1.00 11.14 89 THR D N 1
ATOM 4033 C CA . THR D 1 89 ? 34.683 40.773 51.846 1.00 12.17 89 THR D CA 1
ATOM 4034 C C . THR D 1 89 ? 35.089 39.367 52.273 1.00 14.28 89 THR D C 1
ATOM 4035 O O . THR D 1 89 ? 35.143 39.061 53.464 1.00 14.27 89 THR D O 1
ATOM 4039 N N . GLU D 1 90 ? 35.333 38.506 51.290 1.00 14.17 90 GLU D N 1
ATOM 4040 C CA . GLU D 1 90 ? 35.739 37.124 51.537 1.00 14.87 90 GLU D CA 1
ATOM 4041 C C . GLU D 1 90 ? 37.135 36.973 50.946 1.00 15.27 90 GLU D C 1
ATOM 4042 O O . GLU D 1 90 ? 37.298 36.973 49.726 1.00 14.00 90 GLU D O 1
ATOM 4048 N N . GLY D 1 91 ? 38.143 36.851 51.802 1.00 17.26 91 GLY D N 1
ATOM 4049 C CA . GLY D 1 91 ? 39.497 36.729 51.298 1.00 18.48 91 GLY D CA 1
ATOM 4050 C C . GLY D 1 91 ? 39.841 37.987 50.520 1.00 17.87 91 GLY D C 1
ATOM 4051 O O . GLY D 1 91 ? 39.807 39.086 51.072 1.00 16.87 91 GLY D O 1
ATOM 4052 N N . ASN D 1 92 ? 40.156 37.843 49.237 1.00 16.71 92 ASN D N 1
ATOM 4053 C CA . ASN D 1 92 ? 40.494 39.005 48.422 1.00 18.03 92 ASN D CA 1
ATOM 4054 C C . ASN D 1 92 ? 39.353 39.365 47.476 1.00 15.91 92 ASN D C 1
ATOM 4055 O O . ASN D 1 92 ? 39.565 40.022 46.460 1.00 16.34 92 ASN D O 1
ATOM 4060 N N . ARG D 1 93 ? 38.141 38.944 47.824 1.00 14.43 93 ARG D N 1
ATOM 4061 C CA . ARG D 1 93 ? 36.970 39.206 46.990 1.00 13.38 93 ARG D CA 1
ATOM 4062 C C . ARG D 1 93 ? 35.974 40.122 47.695 1.00 13.00 93 ARG D C 1
ATOM 4063 O O . ARG D 1 93 ? 35.456 39.790 48.762 1.00 12.55 93 ARG D O 1
ATOM 4071 N N . VAL D 1 94 ? 35.709 41.275 47.085 1.00 11.77 94 VAL D N 1
ATOM 4072 C CA . VAL D 1 94 ? 34.785 42.257 47.650 1.00 12.25 94 VAL D CA 1
ATOM 4073 C C . VAL D 1 94 ? 33.408 42.169 46.999 1.00 10.99 94 VAL D C 1
ATOM 4074 O O . VAL D 1 94 ? 33.283 42.274 45.777 1.00 11.97 94 VAL D O 1
ATOM 4078 N N . TYR D 1 95 ? 32.382 41.985 47.826 1.00 10.68 95 TYR D N 1
ATOM 4079 C CA . TYR D 1 95 ? 31.005 41.877 47.358 1.00 9.25 95 TYR D CA 1
ATOM 4080 C C . TYR D 1 95 ? 30.251 43.176 47.599 1.00 10.13 95 TYR D C 1
ATOM 4081 O O . TYR D 1 95 ? 30.368 43.779 48.667 1.00 9.43 95 TYR D O 1
ATOM 4090 N N . ALA D 1 96 ? 29.481 43.603 46.603 1.00 7.59 96 ALA D N 1
ATOM 4091 C CA . ALA D 1 96 ? 28.690 44.818 46.726 1.00 10.37 96 ALA D CA 1
ATOM 4092 C C . ALA D 1 96 ? 27.274 44.627 46.191 1.00 11.24 96 ALA D C 1
ATOM 4093 O O . ALA D 1 96 ? 27.052 43.904 45.215 1.00 11.58 96 ALA D O 1
ATOM 4095 N N . ARG D 1 97 ? 26.317 45.262 46.855 1.00 10.60 97 ARG D N 1
ATOM 4096 C CA . ARG D 1 97 ? 24.926 45.228 46.428 1.00 12.97 97 ARG D CA 1
ATOM 4097 C C . ARG D 1 97 ? 24.729 46.599 45.807 1.00 12.71 97 ARG D C 1
ATOM 4098 O O . ARG D 1 97 ? 25.208 47.600 46.344 1.00 13.25 97 ARG D O 1
ATOM 4106 N N . VAL D 1 98 ? 24.032 46.657 44.682 1.00 12.89 98 VAL D N 1
ATOM 4107 C CA . VAL D 1 98 ? 23.836 47.929 44.013 1.00 12.62 98 VAL D CA 1
ATOM 4108 C C . VAL D 1 98 ? 22.387 48.179 43.626 1.00 13.28 98 VAL D C 1
ATOM 4109 O O . VAL D 1 98 ? 21.640 47.246 43.343 1.00 13.74 98 VAL D O 1
ATOM 4113 N N . GLU D 1 99 ? 22.000 49.452 43.630 1.00 12.60 99 GLU D N 1
ATOM 4114 C CA . GLU D 1 99 ? 20.658 49.862 43.233 1.00 13.44 99 GLU D CA 1
ATOM 4115 C C . GLU D 1 99 ? 20.798 51.076 42.325 1.00 13.22 99 GLU D C 1
ATOM 4116 O O . GLU D 1 99 ? 21.694 51.896 42.512 1.00 13.10 99 GLU D O 1
ATOM 4122 N N . ALA D 1 100 ? 19.918 51.187 41.338 1.00 13.74 100 ALA D N 1
ATOM 4123 C CA . ALA D 1 100 ? 19.952 52.318 40.419 1.00 13.29 100 ALA D CA 1
ATOM 4124 C C . ALA D 1 100 ? 18.578 52.978 40.379 1.00 11.89 100 ALA D C 1
ATOM 4125 O O . ALA D 1 100 ? 17.553 52.292 40.367 1.00 11.83 100 ALA D O 1
ATOM 4127 N N . TYR D 1 101 ? 18.561 54.308 40.368 1.00 11.02 101 TYR D N 1
ATOM 4128 C CA . TYR D 1 101 ? 17.311 55.064 40.334 1.00 11.74 101 TYR D CA 1
ATOM 4129 C C . TYR D 1 101 ? 17.300 56.068 39.189 1.00 12.38 101 TYR D C 1
ATOM 4130 O O . TYR D 1 101 ? 18.351 56.556 38.778 1.00 13.13 101 TYR D O 1
ATOM 4139 N N . ASN D 1 102 ? 16.118 56.376 38.663 1.00 13.29 102 ASN D N 1
ATOM 4140 C CA . ASN D 1 102 ? 16.052 57.374 37.604 1.00 12.77 102 ASN D CA 1
ATOM 4141 C C . ASN D 1 102 ? 15.694 58.716 38.240 1.00 14.10 102 ASN D C 1
ATOM 4142 O O . ASN D 1 102 ? 15.466 58.797 39.449 1.00 14.79 102 ASN D O 1
ATOM 4147 N N . GLU D 1 103 ? 15.655 59.762 37.426 1.00 15.99 103 GLU D N 1
ATOM 4148 C CA . GLU D 1 103 ? 15.367 61.116 37.893 1.00 17.06 103 GLU D CA 1
ATOM 4149 C C . GLU D 1 103 ? 14.092 61.271 38.721 1.00 17.42 103 GLU D C 1
ATOM 4150 O O . GLU D 1 103 ? 14.031 62.113 39.620 1.00 18.19 103 GLU D O 1
ATOM 4156 N N . LEU D 1 104 ? 13.080 60.467 38.418 1.00 15.69 104 LEU D N 1
ATOM 4157 C CA . LEU D 1 104 ? 11.812 60.535 39.136 1.00 16.99 104 LEU D CA 1
ATOM 4158 C C . LEU D 1 104 ? 11.846 59.744 40.437 1.00 17.11 104 LEU D C 1
ATOM 4159 O O . LEU D 1 104 ? 10.864 59.708 41.179 1.00 15.22 104 LEU D O 1
ATOM 4164 N N . GLY D 1 105 ? 12.981 59.110 40.710 1.00 13.89 105 GLY D N 1
ATOM 4165 C CA . GLY D 1 105 ? 13.109 58.331 41.925 1.00 15.83 105 GLY D CA 1
ATOM 4166 C C . GLY D 1 105 ? 12.703 56.873 41.788 1.00 15.21 105 GLY D C 1
ATOM 4167 O O . GLY D 1 105 ? 12.716 56.138 42.778 1.00 14.89 105 GLY D O 1
ATOM 4168 N N . ASP D 1 106 ? 12.334 56.445 40.582 1.00 14.18 106 ASP D N 1
ATOM 4169 C CA . ASP D 1 106 ? 11.939 55.052 40.375 1.00 13.80 106 ASP D CA 1
ATOM 4170 C C . ASP D 1 106 ? 13.154 54.142 40.538 1.00 14.91 106 ASP D C 1
ATOM 4171 O O . ASP D 1 106 ? 14.262 54.500 40.140 1.00 12.60 106 ASP D O 1
ATOM 4176 N N . LEU D 1 107 ? 12.949 52.968 41.123 1.00 12.36 107 LEU D N 1
ATOM 4177 C CA . LEU D 1 107 ? 14.034 52.007 41.267 1.00 13.10 107 LEU D CA 1
ATOM 4178 C C . LEU D 1 107 ? 14.105 51.335 39.900 1.00 13.09 107 LEU D C 1
ATOM 4179 O O . LEU D 1 107 ? 13.215 50.563 39.548 1.00 13.88 107 LEU D O 1
ATOM 4184 N N . ILE D 1 108 ? 15.144 51.626 39.122 1.00 11.87 108 ILE D N 1
ATOM 4185 C CA . ILE D 1 108 ? 15.245 51.033 37.794 1.00 12.49 108 ILE D CA 1
ATOM 4186 C C . ILE D 1 108 ? 16.062 49.753 37.739 1.00 10.97 108 ILE D C 1
ATOM 4187 O O . ILE D 1 108 ? 15.991 49.007 36.761 1.00 12.98 108 ILE D O 1
ATOM 4192 N N . GLY D 1 109 ? 16.828 49.486 38.787 1.00 11.29 109 GLY D N 1
ATOM 4193 C CA . GLY D 1 109 ? 17.624 48.276 38.784 1.00 13.63 109 GLY D CA 1
ATOM 4194 C C . GLY D 1 109 ? 18.221 47.891 40.119 1.00 11.88 109 GLY D C 1
ATOM 4195 O O . GLY D 1 109 ? 18.458 48.736 40.984 1.00 11.40 109 GLY D O 1
ATOM 4196 N N . VAL D 1 110 ? 18.453 46.594 40.279 1.00 11.57 110 VAL D N 1
ATOM 4197 C CA . VAL D 1 110 ? 19.055 46.050 41.484 1.00 13.15 110 VAL D CA 1
ATOM 4198 C C . VAL D 1 110 ? 20.090 45.034 41.026 1.00 12.72 110 VAL D C 1
ATOM 4199 O O . VAL D 1 110 ? 19.850 44.275 40.083 1.00 13.28 110 VAL D O 1
ATOM 4203 N N . GLY D 1 111 ? 21.248 45.027 41.675 1.00 12.57 111 GLY D N 1
ATOM 4204 C CA . GLY D 1 111 ? 22.283 44.091 41.277 1.00 13.90 111 GLY D CA 1
ATOM 4205 C C . GLY D 1 111 ? 23.313 43.782 42.343 1.00 12.53 111 GLY D C 1
ATOM 4206 O O . GLY D 1 111 ? 23.193 44.216 43.489 1.00 11.86 111 GLY D O 1
ATOM 4207 N N . ARG D 1 112 ? 24.329 43.020 41.951 1.00 13.44 112 ARG D N 1
ATOM 4208 C CA . ARG D 1 112 ? 25.408 42.623 42.845 1.00 14.86 112 ARG D CA 1
ATOM 4209 C C . ARG D 1 112 ? 26.667 42.491 42.001 1.00 13.90 112 ARG D C 1
ATOM 4210 O O . ARG D 1 112 ? 26.595 42.123 40.828 1.00 12.39 112 ARG D O 1
ATOM 4218 N N . THR D 1 113 ? 27.818 42.797 42.590 1.00 13.09 113 THR D N 1
ATOM 4219 C CA . THR D 1 113 ? 29.080 42.676 41.874 1.00 11.43 113 THR D CA 1
ATOM 4220 C C . THR D 1 113 ? 30.130 42.057 42.782 1.00 10.79 113 THR D C 1
ATOM 4221 O O . THR D 1 113 ? 30.000 42.079 44.006 1.00 12.28 113 THR D O 1
ATOM 4225 N N . GLU D 1 114 ? 31.160 41.497 42.163 1.00 10.27 114 GLU D N 1
ATOM 4226 C CA . GLU D 1 114 ? 32.277 40.894 42.875 1.00 11.62 114 GLU D CA 1
ATOM 4227 C C . GLU D 1 114 ? 33.537 41.450 42.235 1.00 11.98 114 GLU D C 1
ATOM 4228 O O . GLU D 1 114 ? 33.661 41.485 41.008 1.00 11.58 114 GLU D O 1
ATOM 4234 N N . GLN D 1 115 ? 34.466 41.902 43.065 1.00 11.64 115 GLN D N 1
ATOM 4235 C CA . GLN D 1 115 ? 35.726 42.427 42.568 1.00 12.30 115 GLN D CA 1
ATOM 4236 C C . GLN D 1 115 ? 36.825 41.659 43.294 1.00 12.64 115 GLN D C 1
ATOM 4237 O O . GLN D 1 115 ? 36.693 41.361 44.478 1.00 13.24 115 GLN D O 1
ATOM 4243 N N . VAL D 1 116 ? 37.890 41.317 42.582 1.00 13.49 116 VAL D N 1
ATOM 4244 C CA . VAL D 1 116 ? 39.001 40.601 43.191 1.00 14.62 116 VAL D CA 1
ATOM 4245 C C . VAL D 1 116 ? 40.186 41.548 43.317 1.00 16.08 116 VAL D C 1
ATOM 4246 O O . VAL D 1 116 ? 40.513 42.273 42.376 1.00 17.09 116 VAL D O 1
ATOM 4250 N N . ILE D 1 117 ? 40.818 41.543 44.486 1.00 15.09 117 ILE D N 1
ATOM 4251 C CA . ILE D 1 117 ? 41.965 42.401 44.742 1.00 16.28 117 ILE D CA 1
ATOM 4252 C C . ILE D 1 117 ? 43.244 41.594 44.565 1.00 16.47 117 ILE D C 1
ATOM 4253 O O . ILE D 1 117 ? 43.436 40.574 45.222 1.00 16.40 117 ILE D O 1
ATOM 4258 N N . LEU D 1 118 ? 44.109 42.061 43.671 1.00 18.24 118 LEU D N 1
ATOM 4259 C CA . LEU D 1 118 ? 45.367 41.380 43.386 1.00 21.27 118 LEU D CA 1
ATOM 4260 C C . LEU D 1 118 ? 46.510 42.370 43.207 1.00 21.92 118 LEU D C 1
ATOM 4261 O O . LEU D 1 118 ? 46.292 43.535 42.887 1.00 21.26 118 LEU D O 1
ATOM 4266 N N . PRO D 1 119 ? 47.753 41.911 43.412 1.00 24.73 119 PRO D N 1
ATOM 4267 C CA . PRO D 1 119 ? 48.901 42.804 43.247 1.00 26.06 119 PRO D CA 1
ATOM 4268 C C . PRO D 1 119 ? 48.953 43.221 41.780 1.00 27.40 119 PRO D C 1
ATOM 4269 O O . PRO D 1 119 ? 48.687 42.408 40.893 1.00 27.35 119 PRO D O 1
ATOM 4273 N N . LYS D 1 120 ? 49.278 44.484 41.527 1.00 29.55 120 LYS D N 1
ATOM 4274 C CA . LYS D 1 120 ? 49.360 44.997 40.163 1.00 32.93 120 LYS D CA 1
ATOM 4275 C C . LYS D 1 120 ? 50.227 44.086 39.302 1.00 33.53 120 LYS D C 1
ATOM 4276 O O . LYS D 1 120 ? 49.924 43.838 38.134 1.00 34.26 120 LYS D O 1
ATOM 4282 N N . ALA D 1 121 ? 51.313 43.595 39.891 1.00 33.73 121 ALA D N 1
ATOM 4283 C CA . ALA D 1 121 ? 52.239 42.717 39.189 1.00 33.75 121 ALA D CA 1
ATOM 4284 C C . ALA D 1 121 ? 51.560 41.422 38.764 1.00 33.91 121 ALA D C 1
ATOM 4285 O O . ALA D 1 121 ? 51.797 40.921 37.665 1.00 33.94 121 ALA D O 1
ATOM 4287 N N . LYS D 1 122 ? 50.723 40.880 39.643 1.00 32.48 122 LYS D N 1
ATOM 4288 C CA . LYS D 1 122 ? 50.007 39.643 39.356 1.00 32.13 122 LYS D CA 1
ATOM 4289 C C . LYS D 1 122 ? 49.089 39.830 38.153 1.00 30.58 122 LYS D C 1
ATOM 4290 O O . LYS D 1 122 ? 49.035 38.981 37.263 1.00 29.36 122 LYS D O 1
ATOM 4296 N N . VAL D 1 123 ? 48.372 40.949 38.132 1.00 29.48 123 VAL D N 1
ATOM 4297 C CA . VAL D 1 123 ? 47.463 41.255 37.038 1.00 29.19 123 VAL D CA 1
ATOM 4298 C C . VAL D 1 123 ? 48.237 41.364 35.730 1.00 30.16 123 VAL D C 1
ATOM 4299 O O . VAL D 1 123 ? 47.870 40.753 34.726 1.00 27.33 123 VAL D O 1
ATOM 4303 N N . GLU D 1 124 ? 49.312 42.144 35.749 1.00 31.48 124 GLU D N 1
ATOM 4304 C CA . GLU D 1 124 ? 50.137 42.326 34.560 1.00 33.95 124 GLU D CA 1
ATOM 4305 C C . GLU D 1 124 ? 50.656 40.981 34.068 1.00 32.99 124 GLU D C 1
ATOM 4306 O O . GLU D 1 124 ? 50.694 40.719 32.866 1.00 32.64 124 GLU D O 1
ATOM 4312 N N . ALA D 1 125 ? 51.051 40.127 35.006 1.00 31.98 125 ALA D N 1
ATOM 4313 C CA . ALA D 1 125 ? 51.571 38.811 34.661 1.00 30.90 125 ALA D CA 1
ATOM 4314 C C . ALA D 1 125 ? 50.517 37.949 33.975 1.00 30.57 125 ALA D C 1
ATOM 4315 O O . ALA D 1 125 ? 50.831 37.184 33.064 1.00 30.35 125 ALA D O 1
ATOM 4317 N N . LEU D 1 126 ? 49.269 38.069 34.416 1.00 29.93 126 LEU D N 1
ATOM 4318 C CA . LEU D 1 126 ? 48.186 37.293 33.826 1.00 28.85 126 LEU D CA 1
ATOM 4319 C C . LEU D 1 126 ? 47.941 37.729 32.386 1.00 29.23 126 LEU D C 1
ATOM 4320 O O . LEU D 1 126 ? 47.766 36.894 31.496 1.00 28.73 126 LEU D O 1
ATOM 4325 N N . PHE D 1 127 ? 47.934 39.039 32.162 1.00 29.49 127 PHE D N 1
ATOM 4326 C CA . PHE D 1 127 ? 47.712 39.582 30.829 1.00 31.12 127 PHE D CA 1
ATOM 4327 C C . PHE D 1 127 ? 48.890 39.260 29.917 1.00 32.24 127 PHE D C 1
ATOM 4328 O O . PHE D 1 127 ? 48.716 39.005 28.725 1.00 30.97 127 PHE D O 1
ATOM 4336 N N . ARG D 1 128 ? 50.091 39.272 30.485 1.00 33.22 128 ARG D N 1
ATOM 4337 C CA . ARG D 1 128 ? 51.292 38.981 29.715 1.00 34.07 128 ARG D CA 1
ATOM 4338 C C . ARG D 1 128 ? 51.316 37.521 29.284 1.00 33.84 128 ARG D C 1
ATOM 4339 O O . ARG D 1 128 ? 51.688 37.208 28.154 1.00 33.78 128 ARG D O 1
ATOM 4347 N N . ARG D 1 129 ? 50.921 36.629 30.186 1.00 32.59 129 ARG D N 1
ATOM 4348 C CA . ARG D 1 129 ? 50.900 35.205 29.881 1.00 32.22 129 ARG D CA 1
ATOM 4349 C C . ARG D 1 129 ? 49.918 34.919 28.747 1.00 31.03 129 ARG D C 1
ATOM 4350 O O . ARG D 1 129 ? 50.186 34.093 27.872 1.00 29.63 129 ARG D O 1
ATOM 4358 N N . LEU D 1 130 ? 48.776 35.600 28.771 1.00 28.82 130 LEU D N 1
ATOM 4359 C CA . LEU D 1 130 ? 47.762 35.420 27.740 1.00 26.66 130 LEU D CA 1
ATOM 4360 C C . LEU D 1 130 ? 48.304 35.884 26.391 1.00 26.95 130 LEU D C 1
ATOM 4361 O O . LEU D 1 130 ? 48.077 35.244 25.363 1.00 25.20 130 LEU D O 1
ATOM 4366 N N . LYS D 1 131 ? 49.024 37.000 26.401 1.00 27.15 131 LYS D N 1
ATOM 4367 C CA . LYS D 1 131 ? 49.600 37.542 25.178 1.00 29.33 131 LYS D CA 1
ATOM 4368 C C . LYS D 1 131 ? 50.614 36.566 24.590 1.00 29.37 131 LYS D C 1
ATOM 4369 O O . LYS D 1 131 ? 50.670 36.371 23.375 1.00 29.49 131 LYS D O 1
ATOM 4375 N N . GLU D 1 132 ? 51.413 35.954 25.458 1.00 29.29 132 GLU D N 1
ATOM 4376 C CA . GLU D 1 132 ? 52.423 35.001 25.015 1.00 30.04 132 GLU D CA 1
ATOM 4377 C C . GLU D 1 132 ? 51.789 33.781 24.352 1.00 29.27 132 GLU D C 1
ATOM 4378 O O . GLU D 1 132 ? 52.281 33.296 23.333 1.00 29.20 132 GLU D O 1
ATOM 4384 N N . ARG D 1 133 ? 50.701 33.282 24.930 1.00 27.44 133 ARG D N 1
ATOM 4385 C CA . ARG D 1 133 ? 50.019 32.121 24.365 1.00 27.26 133 ARG D CA 1
ATOM 4386 C C . ARG D 1 133 ? 49.463 32.466 22.995 1.00 26.77 133 ARG D C 1
ATOM 4387 O O . ARG D 1 133 ? 49.505 31.655 22.070 1.00 26.83 133 ARG D O 1
ATOM 4395 N N . TRP D 1 134 ? 48.937 33.677 22.875 1.00 26.24 134 TRP D N 1
ATOM 4396 C CA . TRP D 1 134 ? 48.358 34.132 21.624 1.00 28.70 134 TRP D CA 1
ATOM 4397 C C . TRP D 1 134 ? 49.420 34.226 20.531 1.00 31.14 134 TRP D C 1
ATOM 4398 O O . TRP D 1 134 ? 49.200 33.783 19.402 1.00 31.14 134 TRP D O 1
ATOM 4409 N N . GLU D 1 135 ? 50.575 34.789 20.870 1.00 33.95 135 GLU D N 1
ATOM 4410 C CA . GLU D 1 135 ? 51.655 34.925 19.900 1.00 37.04 135 GLU D CA 1
ATOM 4411 C C . GLU D 1 135 ? 52.240 33.562 19.539 1.00 37.77 135 GLU D C 1
ATOM 4412 O O . GLU D 1 135 ? 52.767 33.377 18.443 1.00 38.22 135 GLU D O 1
ATOM 4418 N N . ALA D 1 136 ? 52.130 32.606 20.456 1.00 39.47 136 ALA D N 1
ATOM 4419 C CA . ALA D 1 136 ? 52.647 31.261 20.222 1.00 41.76 136 ALA D CA 1
ATOM 4420 C C . ALA D 1 136 ? 51.848 30.553 19.131 1.00 44.08 136 ALA D C 1
ATOM 4421 O O . ALA D 1 136 ? 52.235 29.483 18.660 1.00 44.26 136 ALA D O 1
ATOM 4423 N N . GLU D 1 137 ? 50.732 31.155 18.733 1.00 45.99 137 GLU D N 1
ATOM 4424 C CA . GLU D 1 137 ? 49.882 30.578 17.699 1.00 49.02 137 GLU D CA 1
ATOM 4425 C C . GLU D 1 137 ? 50.268 31.085 16.313 1.00 49.96 137 GLU D C 1
ATOM 4426 O O . GLU D 1 137 ? 50.514 30.242 15.424 1.00 50.69 137 GLU D O 1
#

InterPro domains:
  IPR025540 Fluoroacetyl-CoA thioesterase [PIRSF014972] (2-135)
  IPR025540 Fluoroacetyl-CoA thioesterase [PTHR36934] (1-132)
  IPR029069 HotDog domain superfamily [SSF54637] (2-135)
  IPR054485 Fluoroacetyl-CoA-specific thioesterase-like domain [PF22636] (16-120)

Foldseek 3Di:
DDQDAFDKFKDKDFAAQVADADDPVGHDGQWDDPVVLVSVVRVVRRCPVPDDPQKDKAWDDKFKDFDDTEHGTMKMKMWTFHDDDDQKTKIKMWMAYPVGDTGMIIMTIMGMDGVVVVVVVVVVVVVVVVVVD/DDQDAFQKFKDKDAAAQVADADDPPGHDGQWDDPVVLVSVVRVVVRCPVPDDPQKDKAWDDKDKDFDDTEGHTIKMKMWTFHDADDQKTKIKMWMAYPVRHTGMIMMTIMGMDGNVVVVVVVVVVVVVVVVD/DDQDAFDKFKDKDFAAQVADADDPPGHDDQWDDPVVLVSVVRVVRRCVVPADPQK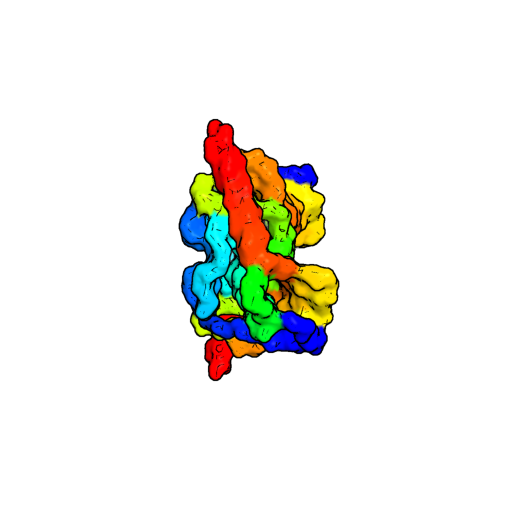DKAWDDKDKDFDDTEHGTMKMKMWTFHDDDDQKTKIKMWMAYPVRHTGMTIITIMGMDGNVVVVVVVVVVVVVVVVD/DDQDAFQKFKDKDAAAQVADADDPVGHDGQWDDPVVLVSVVRVLVRCVVPDDPQKDKAWDDKDKDFDDTEGHTMKMKMWTFHDQDDQKTKIWMWMAYPVGHTGMIMMTIIGMDGNVVVVVVVVVVVVVVVVD

Organism: Thermus thermophilus (strain ATCC 27634 / DSM 579 / HB8) (NCBI:txid300852)

Secondary structure (DSSP, 8-state):
-PPPTT-EEEEEE------EEETTTEEEESS--S------HHHHHHHTTT--TTEEEEEEEEEEEE-S------EEEEEEEEEEETTEEEEEEEEEETT--EEEEEEEEEEEEEHHHHHHHHHHHHHHHHTT-/-PPPTT-EEEEEE------EEETTTEEEESS--S------HHHHHHHGGG--TTEEEEEEEEEEEE-S------EEEEEEEEEEETTEEEEEEEEEETT--EEEEEEEEEEEEEHHHHHHHHHHHHHHHHT-/-PPPTT-EEEEEE------EEETTTEEEESS--TT-----HHHHHHHTTTPPTTEEEEEEEEEEEE-S------EEEEEEEEEEETTEEEEEEEEEETT--EEEEEEEEEEEEEHHHHHHHHHHHHHHHHT-/-PPPTT-EEEEEE------EEETTTEEEESS--TT-----HHHHHHHTTTPPTTEEEEEEEEEEEE-S------EEEEEEEEEEETTEEEEEEEEEETT--EEEEEEEEEEEEEHHHHHHHHHHHHHHHHT-

Solvent-accessible surface area: 25488 Å² total

Sequence (529 aa):
RPIPEGYEAVFETVVTPETVRFEELGPVHPVYATYWVKHELAGRKIILPFLEEGEEGIGSYVEARHLASALPGRVRVVARHEKTEGNRVYARVEAYNELGDLIGVGRTEQVILPKAKVEALFRRLKERWEAERRPIPEGYEAVFETVVTPETVRFEELGPVHPVYATYWVKHELAGRKIILPFLEEGEEGIGSYVEARHLASALPGRVRVVARHEKTEGNRVYARVEAYNELGDLIGVGRTEQVILPKAKVEALFRRLKERWEAERPIPEGYEAVFETVVTPETVRFEELGPVHPVYATYWVKHELAGRKIILPFLEEGEEGIGSYVEARHLASALPGRVRVVARHEKTEGNRVYARVEAYNELGDLIGVGRTEQVILPKAKVEALFRRLKERWEAERPIPEGYEAVFETVVTPETVRFEELGPVHPVYATYWVKHELAGRKIILPFLEEGEEGIGSYVEARHLASALPGRVRVVARHEKTEGNRVYARVEAYNELGDLIGVGRTEQVILPKAKVEALFRRLKERWEAE